Protein AF-0000000067128858 (afdb_homodimer)

Radius of gyration: 26.27 Å; Cα contacts (8 Å, |Δi|>4): 942; chains: 2; bounding box: 60×70×57 Å

pLDDT: mean 87.68, std 17.95, range [18.94, 98.75]

InterPro domains:
  IPR000402 Sodium/potassium-transporting ATPase subunit beta [PF00287] (1-217)
  IPR000402 Sodium/potassium-transporting ATPase subunit beta [PS00391] (85-100)
  IPR000402 Sodium/potassium-transporting ATPase subunit beta [PTHR11523] (1-222)
  IPR000402 Sodium/potassium-transporting ATPase subunit beta [TIGR01107] (1-222)
  IPR038702 Sodium/potassium-transporting ATPase subunit beta superfamily [G3DSA:2.60.40.1660] (1-222)

Sequence (446 aa):
MWVMLQTLSSDIPKYRDRISSPGLMISPKPDTALEFYFNKSDAQSYAEYVSTLRKFLESYDDSKQSQNINCTPGRIFDQNDVAVKKACRFNLSELGQCSGKEDKTFGYSKGTPCVLVKMNRIIGLKPEGEPHIQCASKEEGRVEINYFPPEGLIDLMYFPYYGKSLHAHYLQPLVAVQLAINSNSTKEEIAIECKILGSPNLKNEDDRDKFLGRIAFKVQMTEMWVMLQTLSSDIPKYRDRISSPGLMISPKPDTALEFYFNKSDAQSYAEYVSTLRKFLESYDDSKQSQNINCTPGRIFDQNDVAVKKACRFNLSELGQCSGKEDKTFGYSKGTPCVLVKMNRIIGLKPEGEPHIQCASKEEGRVEINYFPPEGLIDLMYFPYYGKSLHAHYLQPLVAVQLAINSNSTKEEIAIECKILGSPNLKNEDDRDKFLGRIAFKVQMTE

Solvent-accessible surface area (backbone atoms only — not comparable to full-atom values): 24461 Å² total; per-residue (Å²): 136,84,77,76,74,70,77,72,71,78,75,60,73,82,80,49,76,42,67,76,53,40,32,48,46,58,38,56,69,48,91,56,87,37,46,46,67,33,36,35,78,36,68,77,51,42,43,67,48,37,51,45,44,54,58,62,49,52,71,44,34,70,88,66,43,78,86,36,40,88,66,64,80,74,33,69,47,82,53,71,76,46,52,75,43,85,20,45,63,65,65,53,73,50,25,53,75,54,48,40,79,90,32,77,52,26,32,36,64,76,40,27,35,49,36,38,37,34,67,46,53,36,49,64,40,69,85,39,84,59,31,21,48,48,70,45,56,80,57,83,87,40,57,48,80,43,49,14,30,71,77,15,44,48,65,35,36,61,21,43,39,70,42,74,82,42,26,46,81,58,53,81,68,63,25,28,39,30,39,39,50,42,75,88,48,52,76,41,75,42,49,37,39,34,30,52,39,55,22,87,77,45,49,46,74,38,93,57,36,79,45,28,12,20,44,66,35,33,41,30,46,40,120,134,82,77,76,74,72,74,72,72,77,75,60,76,80,82,50,75,40,67,76,53,40,32,46,45,59,38,57,69,48,90,57,89,38,46,45,66,34,33,32,77,36,67,77,52,42,43,66,49,34,51,45,43,53,58,61,48,52,72,45,33,70,88,67,42,77,86,35,42,89,67,63,79,75,33,68,47,80,54,70,76,45,51,73,44,84,20,43,64,65,64,53,71,48,24,54,75,54,47,40,79,90,32,78,51,26,32,36,64,76,40,27,35,49,36,37,38,33,68,48,54,37,47,66,41,69,84,39,85,58,31,21,50,48,71,46,56,80,56,82,87,40,58,48,79,44,48,13,30,73,76,17,44,48,66,38,35,60,21,43,39,71,41,72,80,43,25,46,81,59,52,81,68,64,26,29,37,29,40,40,50,42,73,89,48,50,75,42,76,42,48,36,40,35,31,52,38,57,21,89,78,46,48,46,74,39,94,58,37,79,46,29,14,20,45,66,37,34,40,29,45,41,121

Structure (mmCIF, N/CA/C/O backbone):
data_AF-0000000067128858-model_v1
#
loop_
_entity.id
_entity.type
_entity.pdbx_description
1 polymer 'Sodium/potassium-transporting ATPase subunit beta'
#
loop_
_atom_site.group_PDB
_atom_site.id
_atom_site.type_symbol
_atom_site.label_atom_id
_atom_site.label_alt_id
_atom_site.label_comp_id
_atom_site.label_asym_id
_atom_site.label_entity_id
_atom_site.label_seq_id
_atom_site.pdbx_PDB_ins_code
_atom_site.Cartn_x
_atom_site.Cartn_y
_atom_site.Cartn_z
_atom_site.occupancy
_atom_site.B_iso_or_equiv
_atom_site.auth_seq_id
_atom_site.auth_comp_id
_atom_site.auth_asym_id
_atom_site.auth_atom_id
_atom_site.pdbx_PDB_model_num
ATOM 1 N N . MET A 1 1 ? -34.906 2.783 17.609 1 18.94 1 MET A N 1
ATOM 2 C CA . MET A 1 1 ? -34.156 2.293 16.484 1 18.94 1 MET A CA 1
ATOM 3 C C . MET A 1 1 ? -32.656 2.383 16.766 1 18.94 1 MET A C 1
ATOM 5 O O . MET A 1 1 ? -32.094 3.479 16.812 1 18.94 1 MET A O 1
ATOM 9 N N . TRP A 1 2 ? -32 1.426 17.547 1 19.64 2 TRP A N 1
ATOM 10 C CA . TRP A 1 2 ? -30.812 1.36 18.391 1 19.64 2 TRP A CA 1
ATOM 11 C C . TRP A 1 2 ? -29.547 1.249 17.531 1 19.64 2 TRP A C 1
ATOM 13 O O . TRP A 1 2 ? -29.359 0.261 16.812 1 19.64 2 TRP A O 1
ATOM 23 N N . VAL A 1 3 ? -29.172 2.305 16.844 1 23.38 3 VAL A N 1
ATOM 24 C CA . VAL A 1 3 ? -28.047 2.369 15.922 1 23.38 3 VAL A CA 1
ATOM 25 C C . VAL A 1 3 ? -26.781 1.917 16.641 1 23.38 3 VAL A C 1
ATOM 27 O O . VAL A 1 3 ? -26.344 2.545 17.609 1 23.38 3 VAL A O 1
ATOM 30 N N . MET A 1 4 ? -26.609 0.626 16.828 1 21.8 4 MET A N 1
ATOM 31 C CA . MET A 1 4 ? -25.5 -0.049 17.484 1 21.8 4 MET A CA 1
ATOM 32 C C . MET A 1 4 ? -24.156 0.466 16.969 1 21.8 4 MET A C 1
ATOM 34 O O . MET A 1 4 ? -23.859 0.328 15.781 1 21.8 4 MET A O 1
ATOM 38 N N . LEU A 1 5 ? -23.766 1.56 17.406 1 23.38 5 LEU A N 1
ATOM 39 C CA . LEU A 1 5 ? -22.531 2.309 17.188 1 23.38 5 LEU A CA 1
ATOM 40 C C . LEU A 1 5 ? -21.312 1.423 17.422 1 23.38 5 LEU A C 1
ATOM 42 O O . LEU A 1 5 ? -21.031 1.032 18.562 1 23.38 5 LEU A O 1
ATOM 46 N N . GLN A 1 6 ? -21.203 0.418 16.578 1 27.66 6 GLN A N 1
ATOM 47 C CA . GLN A 1 6 ? -20.125 -0.569 16.688 1 27.66 6 GLN A CA 1
ATOM 48 C C . GLN A 1 6 ? -18.812 0.088 17.094 1 27.66 6 GLN A C 1
ATOM 50 O O . GLN A 1 6 ? -18.547 1.234 16.719 1 27.66 6 GLN A O 1
ATOM 55 N N . THR A 1 7 ? -18.266 -0.326 18.188 1 25.23 7 THR A N 1
ATOM 56 C CA . THR A 1 7 ? -17.031 -0.031 18.906 1 25.23 7 THR A CA 1
ATOM 57 C C . THR A 1 7 ? -15.836 0.021 17.953 1 25.23 7 THR A C 1
ATOM 59 O O . THR A 1 7 ? -15.57 -0.945 17.234 1 25.23 7 THR A O 1
ATOM 62 N N . LEU A 1 8 ? -15.758 0.948 17.188 1 29.28 8 LEU A N 1
ATOM 63 C CA . LEU A 1 8 ? -14.594 1.175 16.328 1 29.28 8 LEU A CA 1
ATOM 64 C C . LEU A 1 8 ? -13.297 0.896 17.094 1 29.28 8 LEU A C 1
ATOM 66 O O . LEU A 1 8 ? -13.109 1.392 18.219 1 29.28 8 LEU A O 1
ATOM 70 N N . SER A 1 9 ? -12.953 -0.421 17.172 1 31.23 9 SER A N 1
ATOM 71 C CA . SER A 1 9 ? -11.727 -0.874 17.828 1 31.23 9 SER A CA 1
ATOM 72 C C . SER A 1 9 ? -10.617 0.161 17.703 1 31.23 9 SER A C 1
ATOM 74 O O . SER A 1 9 ? -10.594 0.935 16.75 1 31.23 9 SER A O 1
ATOM 76 N N . SER A 1 10 ? -10.078 0.672 18.75 1 32.66 10 SER A N 1
ATOM 77 C CA . SER A 1 10 ? -9.008 1.583 19.141 1 32.66 10 SER A CA 1
ATOM 78 C C . SER A 1 10 ? -7.766 1.366 18.266 1 32.66 10 SER A C 1
ATOM 80 O O . SER A 1 10 ? -6.746 2.035 18.453 1 32.66 10 SER A O 1
ATOM 82 N N . ASP A 1 11 ? -7.613 0.116 17.734 1 31.42 11 ASP A N 1
ATOM 83 C CA . ASP A 1 11 ? -6.32 -0.079 17.078 1 31.42 11 ASP A CA 1
ATOM 84 C C . ASP A 1 11 ? -6.113 0.941 15.961 1 31.42 11 ASP A C 1
ATOM 86 O O . ASP A 1 11 ? -6.648 0.782 14.867 1 31.42 11 ASP A O 1
ATOM 90 N N . ILE A 1 12 ? -6.227 2.07 16.234 1 35.56 12 ILE A N 1
ATOM 91 C CA . ILE A 1 12 ? -5.668 3.096 15.359 1 35.56 12 ILE A CA 1
ATOM 92 C C . ILE A 1 12 ? -4.379 2.582 14.719 1 35.56 12 ILE A C 1
ATOM 94 O O . ILE A 1 12 ? -3.455 2.164 15.422 1 35.56 12 ILE A O 1
ATOM 98 N N . PRO A 1 13 ? -4.422 1.929 13.633 1 36.91 13 PRO A N 1
ATOM 99 C CA . PRO A 1 13 ? -3.199 1.436 13 1 36.91 13 PRO A CA 1
ATOM 100 C C . PRO A 1 13 ? -1.987 2.318 13.289 1 36.91 13 PRO A C 1
ATOM 102 O O . PRO A 1 13 ? -2.049 3.537 13.102 1 36.91 13 PRO A O 1
ATOM 105 N N . LYS A 1 14 ? -1.23 2.074 14.375 1 39.34 14 LYS A N 1
ATOM 106 C CA . LYS A 1 14 ? 0.114 2.604 14.586 1 39.34 14 LYS A CA 1
ATOM 107 C C . LYS A 1 14 ? 0.846 2.793 13.258 1 39.34 14 LYS A C 1
ATOM 109 O O . LYS A 1 14 ? 0.896 1.877 12.438 1 39.34 14 LYS A O 1
ATOM 114 N N . TYR A 1 15 ? 0.694 4.078 12.562 1 45.81 15 TYR A N 1
ATOM 115 C CA . TYR A 1 15 ? 0.989 4.828 11.344 1 45.81 15 TYR A CA 1
ATOM 116 C C . TYR A 1 15 ? 2.414 4.562 10.875 1 45.81 15 TYR A C 1
ATOM 118 O O . TYR A 1 15 ? 3.34 5.293 11.242 1 45.81 15 TYR A O 1
ATOM 126 N N . ARG A 1 16 ? 2.955 3.453 11.219 1 47.56 16 ARG A N 1
ATOM 127 C CA . ARG A 1 16 ? 4.324 3.223 10.758 1 47.56 16 ARG A CA 1
ATOM 128 C C . ARG A 1 16 ? 4.434 3.406 9.25 1 47.56 16 ARG A C 1
ATOM 130 O O . ARG A 1 16 ? 3.42 3.463 8.547 1 47.56 16 ARG A O 1
ATOM 137 N N . ASP A 1 17 ? 5.609 3.641 8.852 1 62.53 17 ASP A N 1
ATOM 138 C CA . ASP A 1 17 ? 6.105 3.432 7.492 1 62.53 17 ASP A CA 1
ATOM 139 C C . ASP A 1 17 ? 5.457 2.209 6.852 1 62.53 17 ASP A C 1
ATOM 141 O O . ASP A 1 17 ? 5.711 1.075 7.262 1 62.53 17 ASP A O 1
ATOM 145 N N . ARG A 1 18 ? 4.301 2.484 6.305 1 68.12 18 ARG A N 1
ATOM 146 C CA . ARG A 1 18 ? 3.467 1.321 6.023 1 68.12 18 ARG A CA 1
ATOM 147 C C . ARG A 1 18 ? 3.738 0.78 4.625 1 68.12 18 ARG A C 1
ATOM 149 O O . ARG A 1 18 ? 3.785 1.542 3.656 1 68.12 18 ARG A O 1
ATOM 156 N N . ILE A 1 19 ? 4.207 -0.366 4.586 1 75.88 19 ILE A N 1
ATOM 157 C CA . ILE A 1 19 ? 4.113 -1.184 3.383 1 75.88 19 ILE A CA 1
ATOM 158 C C . ILE A 1 19 ? 2.76 -1.892 3.344 1 75.88 19 ILE A C 1
ATOM 160 O O . ILE A 1 19 ? 2.361 -2.535 4.316 1 75.88 19 ILE A O 1
ATOM 164 N N . SER A 1 20 ? 2.021 -1.581 2.355 1 77.88 20 SER A N 1
ATOM 165 C CA . SER A 1 20 ? 0.701 -2.188 2.219 1 77.88 20 SER A CA 1
ATOM 166 C C . SER A 1 20 ? 0.804 -3.691 1.991 1 77.88 20 SER A C 1
ATOM 168 O O . SER A 1 20 ? 1.822 -4.184 1.499 1 77.88 20 SER A O 1
ATOM 170 N N . SER A 1 21 ? -0.215 -4.355 2.52 1 86.25 21 SER A N 1
ATOM 171 C CA . SER A 1 21 ? -0.318 -5.77 2.178 1 86.25 21 SER A CA 1
ATOM 172 C C . SER A 1 21 ? -0.648 -5.961 0.701 1 86.25 21 SER A C 1
ATOM 174 O O . SER A 1 21 ? -1.444 -5.211 0.136 1 86.25 21 SER A O 1
ATOM 176 N N . PRO A 1 22 ? -0.068 -6.965 0.133 1 90.69 22 PRO A N 1
ATOM 177 C CA . PRO A 1 22 ? -0.283 -7.168 -1.302 1 90.69 22 PRO A CA 1
ATOM 178 C C . PRO A 1 22 ? -1.583 -7.906 -1.605 1 90.69 22 PRO A C 1
ATOM 180 O O . PRO A 1 22 ? -2.041 -8.719 -0.794 1 90.69 22 PRO A O 1
ATOM 183 N N . GLY A 1 23 ? -2.17 -7.559 -2.689 1 89.56 23 GLY A N 1
ATOM 184 C CA . GLY A 1 23 ? -3.197 -8.438 -3.232 1 89.56 23 GLY A CA 1
ATOM 185 C C . GLY A 1 23 ? -2.629 -9.656 -3.932 1 89.56 23 GLY A C 1
ATOM 186 O O . GLY A 1 23 ? -1.413 -9.781 -4.09 1 89.56 23 GLY A O 1
ATOM 187 N N . LEU A 1 24 ? -3.561 -10.555 -4.297 1 92.12 24 LEU A N 1
ATOM 188 C CA . LEU A 1 24 ? -3.16 -11.75 -5.027 1 92.12 24 LEU A CA 1
ATOM 189 C C . LEU A 1 24 ? -3.65 -11.695 -6.473 1 92.12 24 LEU A C 1
ATOM 191 O O . LEU A 1 24 ? -4.684 -11.086 -6.758 1 92.12 24 LEU A O 1
ATOM 195 N N . MET A 1 25 ? -2.861 -12.367 -7.289 1 91.94 25 MET A N 1
ATOM 196 C CA . MET A 1 25 ? -3.211 -12.492 -8.703 1 91.94 25 MET A CA 1
ATOM 197 C C . MET A 1 25 ? -3.146 -13.945 -9.156 1 91.94 25 MET A C 1
ATOM 199 O O . MET A 1 25 ? -2.357 -14.727 -8.625 1 91.94 25 MET A O 1
ATOM 203 N N . ILE A 1 26 ? -4.008 -14.258 -10.117 1 94.44 26 ILE A N 1
ATOM 204 C CA . ILE A 1 26 ? -4.004 -15.625 -10.641 1 94.44 26 ILE A CA 1
ATOM 205 C C . ILE A 1 26 ? -3.773 -15.594 -12.156 1 94.44 26 ILE A C 1
ATOM 207 O O . ILE A 1 26 ? -4.02 -14.57 -12.805 1 94.44 26 ILE A O 1
ATOM 211 N N . SER A 1 27 ? -3.238 -16.625 -12.617 1 94.75 27 SER A N 1
ATOM 212 C CA . SER A 1 27 ? -3.105 -16.891 -14.047 1 94.75 27 SER A CA 1
ATOM 213 C C . SER A 1 27 ? -3.521 -18.328 -14.383 1 94.75 27 SER A C 1
ATOM 215 O O . SER A 1 27 ? -3.119 -19.266 -13.703 1 94.75 27 SER A O 1
ATOM 217 N N . PRO A 1 28 ? -4.316 -18.516 -15.43 1 94.06 28 PRO A N 1
ATOM 218 C CA . PRO A 1 28 ? -4.832 -17.469 -16.328 1 94.06 28 PRO A CA 1
ATOM 219 C C . PRO A 1 28 ? -5.879 -16.578 -15.648 1 94.06 28 PRO A C 1
ATOM 221 O O . PRO A 1 28 ? -6.496 -16.984 -14.664 1 94.06 28 PRO A O 1
ATOM 224 N N . LYS A 1 29 ? -5.875 -15.305 -16.109 1 85.69 29 LYS A N 1
ATOM 225 C CA . LYS A 1 29 ? -6.953 -14.422 -15.672 1 85.69 29 LYS A CA 1
ATOM 226 C C . LYS A 1 29 ? -8.102 -14.422 -16.672 1 85.69 29 LYS A C 1
ATOM 228 O O . LYS A 1 29 ? -7.98 -13.867 -17.766 1 85.69 29 LYS A O 1
ATOM 233 N N . PRO A 1 30 ? -9.148 -15.039 -16.297 1 69.19 30 PRO A N 1
ATOM 234 C CA . PRO A 1 30 ? -10.258 -15.062 -17.25 1 69.19 30 PRO A CA 1
ATOM 235 C C . PRO A 1 30 ? -10.891 -13.68 -17.453 1 69.19 30 PRO A C 1
ATOM 237 O O . PRO A 1 30 ? -10.719 -12.797 -16.609 1 69.19 30 PRO A O 1
ATOM 240 N N . ASP A 1 31 ? -11.344 -13.375 -18.641 1 59.41 31 ASP A N 1
ATOM 241 C CA . ASP A 1 31 ? -11.945 -12.109 -19.031 1 59.41 31 ASP A CA 1
ATOM 242 C C . ASP A 1 31 ? -13.07 -11.711 -18.078 1 59.41 31 ASP A C 1
ATOM 244 O O . ASP A 1 31 ? -13.234 -10.531 -17.766 1 59.41 31 ASP A O 1
ATOM 248 N N . THR A 1 32 ? -13.859 -12.688 -17.828 1 59.06 32 THR A N 1
ATOM 249 C CA . THR A 1 32 ? -15.062 -12.344 -17.078 1 59.06 32 THR A CA 1
ATOM 250 C C . THR A 1 32 ? -14.938 -12.781 -15.625 1 59.06 32 THR A C 1
ATOM 252 O O . THR A 1 32 ? -14.898 -13.984 -15.328 1 59.06 32 THR A O 1
ATOM 255 N N . ALA A 1 33 ? -15.031 -12 -14.648 1 60.56 33 ALA A N 1
ATOM 256 C CA . ALA A 1 33 ? -15.328 -12.117 -13.227 1 60.56 33 ALA A CA 1
ATOM 257 C C . ALA A 1 33 ? -14.5 -13.227 -12.586 1 60.56 33 ALA A C 1
ATOM 259 O O . ALA A 1 33 ? -14.961 -13.891 -11.648 1 60.56 33 ALA A O 1
ATOM 260 N N . LEU A 1 34 ? -13.445 -13.602 -13.07 1 76.75 34 LEU A N 1
ATOM 261 C CA . LEU A 1 34 ? -12.586 -14.648 -12.523 1 76.75 34 LEU A CA 1
ATOM 262 C C . LEU A 1 34 ? -13.305 -15.992 -12.516 1 76.75 34 LEU A C 1
ATOM 264 O O . LEU A 1 34 ? -13.289 -16.688 -11.5 1 76.75 34 LEU A O 1
ATOM 268 N N . GLU A 1 35 ? -13.984 -16.328 -13.609 1 84.88 35 GLU A N 1
ATOM 269 C CA . GLU A 1 35 ? -14.68 -17.594 -13.758 1 84.88 35 GLU A CA 1
ATOM 270 C C . GLU A 1 35 ? -14.062 -18.438 -14.875 1 84.88 35 GLU A C 1
ATOM 272 O O . GLU A 1 35 ? -13.906 -17.953 -16 1 84.88 35 GLU A O 1
ATOM 277 N N . PHE A 1 36 ? -13.789 -19.719 -14.586 1 87.56 36 PHE A N 1
ATOM 278 C CA . PHE A 1 36 ? -13.25 -20.703 -15.531 1 87.56 36 PHE A CA 1
ATOM 279 C C . PHE A 1 36 ? -14.328 -21.688 -15.969 1 87.56 36 PHE A C 1
ATOM 281 O O . PHE A 1 36 ? -15 -22.281 -15.133 1 87.56 36 PHE A O 1
ATOM 288 N N . TYR A 1 37 ? -14.508 -21.719 -17.281 1 90.38 37 TYR A N 1
ATOM 289 C CA . TYR A 1 37 ? -15.367 -22.766 -17.812 1 90.38 37 TYR A CA 1
ATOM 290 C C . TYR A 1 37 ? -14.633 -23.578 -18.875 1 90.38 37 TYR A C 1
ATOM 292 O O . TYR A 1 37 ? -14.07 -23.016 -19.812 1 90.38 37 TYR A O 1
ATOM 300 N N . PHE A 1 38 ? -14.664 -25.047 -18.672 1 93.19 38 PHE A N 1
ATOM 301 C CA . PHE A 1 38 ? -14.031 -25.844 -19.703 1 93.19 38 PHE A CA 1
ATOM 302 C C . PHE A 1 38 ? -14.57 -27.281 -19.703 1 93.19 38 PHE A C 1
ATOM 304 O O . PHE A 1 38 ? -15.164 -27.719 -18.703 1 93.19 38 PHE A O 1
ATOM 311 N N . ASN A 1 39 ? -14.469 -27.859 -20.875 1 93.94 39 ASN A N 1
ATOM 312 C CA . ASN A 1 39 ? -14.734 -29.281 -21.062 1 93.94 39 ASN A CA 1
ATOM 313 C C . ASN A 1 39 ? -13.445 -30.094 -21.172 1 93.94 39 ASN A C 1
ATOM 315 O O . ASN A 1 39 ? -12.648 -29.859 -22.078 1 93.94 39 ASN A O 1
ATOM 319 N N . LYS A 1 40 ? -13.273 -31.062 -20.281 1 93.25 40 LYS A N 1
ATOM 320 C CA . LYS A 1 40 ? -11.992 -31.766 -20.219 1 93.25 40 LYS A CA 1
ATOM 321 C C . LYS A 1 40 ? -11.758 -32.594 -21.484 1 93.25 40 LYS A C 1
ATOM 323 O O . LYS A 1 40 ? -10.609 -32.844 -21.844 1 93.25 40 LYS A O 1
ATOM 328 N N . SER A 1 41 ? -12.789 -32.906 -22.188 1 94.06 41 SER A N 1
ATOM 329 C CA . SER A 1 41 ? -12.672 -33.719 -23.391 1 94.06 41 SER A CA 1
ATOM 330 C C . SER A 1 41 ? -12.609 -32.875 -24.641 1 94.06 41 SER A C 1
ATOM 332 O O . SER A 1 41 ? -12.469 -33.406 -25.75 1 94.06 41 SER A O 1
ATOM 334 N N . ASP A 1 42 ? -12.719 -31.625 -24.516 1 96.12 42 ASP A N 1
ATOM 335 C CA . ASP A 1 42 ? -12.68 -30.703 -25.641 1 96.12 42 ASP A CA 1
ATOM 336 C C . ASP A 1 42 ? -11.523 -29.719 -25.5 1 96.12 42 ASP A C 1
ATOM 338 O O . ASP A 1 42 ? -11.672 -28.656 -24.906 1 96.12 42 ASP A O 1
ATOM 342 N N . ALA A 1 43 ? -10.531 -30 -26.234 1 96.12 43 ALA A N 1
ATOM 343 C CA . ALA A 1 43 ? -9.297 -29.234 -26.125 1 96.12 43 ALA A CA 1
ATOM 344 C C . ALA A 1 43 ? -9.523 -27.781 -26.531 1 96.12 43 ALA A C 1
ATOM 346 O O . ALA A 1 43 ? -8.836 -26.875 -26.031 1 96.12 43 ALA A O 1
ATOM 347 N N . GLN A 1 44 ? -10.438 -27.547 -27.344 1 96.69 44 GLN A N 1
ATOM 348 C CA . GLN A 1 44 ? -10.727 -26.188 -27.781 1 96.69 44 GLN A CA 1
ATOM 349 C C . GLN A 1 44 ? -11.297 -25.344 -26.656 1 96.69 44 GLN A C 1
ATOM 351 O O . GLN A 1 44 ? -11.094 -24.125 -26.609 1 96.69 44 GLN A O 1
ATOM 356 N N . SER A 1 45 ? -11.938 -25.953 -25.734 1 94.5 45 SER A N 1
ATOM 357 C CA . SER A 1 45 ? -12.625 -25.234 -24.656 1 94.5 45 SER A CA 1
ATOM 358 C C . SER A 1 45 ? -11.641 -24.656 -23.656 1 94.5 45 SER A C 1
ATOM 360 O O . SER A 1 45 ? -11.977 -23.719 -22.922 1 94.5 45 SER A O 1
ATOM 362 N N . TYR A 1 46 ? -10.43 -25.203 -23.594 1 95.62 46 TYR A N 1
ATOM 363 C CA . TYR A 1 46 ? -9.469 -24.688 -22.625 1 95.62 46 TYR A CA 1
ATOM 364 C C . TYR A 1 46 ? -8.18 -24.25 -23.312 1 95.62 46 TYR A C 1
ATOM 366 O O . TYR A 1 46 ? -7.16 -24.031 -22.656 1 95.62 46 TYR A O 1
ATOM 374 N N . ALA A 1 47 ? -8.164 -24.094 -24.594 1 96.62 47 ALA A N 1
ATOM 375 C CA . ALA A 1 47 ? -6.988 -23.734 -25.375 1 96.62 47 ALA A CA 1
ATOM 376 C C . ALA A 1 47 ? -6.445 -22.359 -24.953 1 96.62 47 ALA A C 1
ATOM 378 O O . ALA A 1 47 ? -5.23 -22.172 -24.875 1 96.62 47 ALA A O 1
ATOM 379 N N . GLU A 1 48 ? -7.363 -21.484 -24.672 1 94.38 48 GLU A N 1
ATOM 380 C CA . GLU A 1 48 ? -6.949 -20.125 -24.297 1 94.38 48 GLU A CA 1
ATOM 381 C C . GLU A 1 48 ? -6.27 -20.125 -22.938 1 94.38 48 GLU A C 1
ATOM 383 O O . GLU A 1 48 ? -5.305 -19.391 -22.719 1 94.38 48 GLU A O 1
ATOM 388 N N . TYR A 1 49 ? -6.77 -20.922 -22.031 1 95.81 49 TYR A N 1
ATOM 389 C CA . TYR A 1 49 ? -6.156 -21 -20.719 1 95.81 49 TYR A CA 1
ATOM 390 C C . TYR A 1 49 ? -4.738 -21.562 -20.812 1 95.81 49 TYR A C 1
ATOM 392 O O . TYR A 1 49 ? -3.811 -21 -20.219 1 95.81 49 TYR A O 1
ATOM 400 N N . VAL A 1 50 ? -4.609 -22.578 -21.594 1 97 50 VAL A N 1
ATOM 401 C CA . VAL A 1 50 ? -3.322 -23.234 -21.781 1 97 50 VAL A CA 1
ATOM 402 C C . VAL A 1 50 ? -2.326 -22.266 -22.422 1 97 50 VAL A C 1
ATOM 404 O O . VAL A 1 50 ? -1.187 -22.156 -21.969 1 97 50 VAL A O 1
ATOM 407 N N . SER A 1 51 ? -2.771 -21.594 -23.422 1 96.81 51 SER A N 1
ATOM 408 C CA . SER A 1 51 ? -1.908 -20.656 -24.109 1 96.81 51 SER A CA 1
ATOM 409 C C . SER A 1 51 ? -1.45 -19.531 -23.188 1 96.81 51 SER A C 1
ATOM 411 O O . SER A 1 51 ? -0.294 -19.109 -23.234 1 96.81 51 SER A O 1
ATOM 413 N N . THR A 1 52 ? -2.334 -19.031 -22.375 1 95.69 52 THR A N 1
ATOM 414 C CA . THR A 1 52 ? -2.02 -17.969 -21.422 1 95.69 52 THR A CA 1
ATOM 415 C C . THR A 1 52 ? -0.988 -18.438 -20.406 1 95.69 52 THR A C 1
ATOM 417 O O . THR A 1 52 ? -0.031 -17.719 -20.109 1 95.69 52 THR A O 1
ATOM 420 N N . LEU A 1 53 ? -1.155 -19.641 -19.938 1 97.69 53 LEU A N 1
ATOM 421 C CA . LEU A 1 53 ? -0.225 -20.203 -18.969 1 97.69 53 LEU A CA 1
ATOM 422 C C . LEU A 1 53 ? 1.161 -20.375 -19.578 1 97.69 53 LEU A C 1
ATOM 424 O O . LEU A 1 53 ? 2.168 -20.047 -18.938 1 97.69 53 LEU A O 1
ATOM 428 N N . ARG A 1 54 ? 1.206 -20.891 -20.766 1 97.25 54 ARG A N 1
ATOM 429 C CA . ARG A 1 54 ? 2.477 -21.078 -21.453 1 97.25 54 ARG A CA 1
ATOM 430 C C . ARG A 1 54 ? 3.209 -19.75 -21.641 1 97.25 54 ARG A C 1
ATOM 432 O O . ARG A 1 54 ? 4.406 -19.656 -21.359 1 97.25 54 ARG A O 1
ATOM 439 N N . LYS A 1 55 ? 2.469 -18.766 -22.062 1 96.31 55 LYS A N 1
ATOM 440 C CA . LYS A 1 55 ? 3.053 -17.453 -22.297 1 96.31 55 LYS A CA 1
ATOM 441 C C . LYS A 1 55 ? 3.557 -16.844 -20.984 1 96.31 55 LYS A C 1
ATOM 443 O O . LYS A 1 55 ? 4.637 -16.25 -20.938 1 96.31 55 LYS A O 1
ATOM 448 N N . PHE A 1 56 ? 2.791 -17 -20.062 1 96.81 56 PHE A N 1
ATOM 449 C CA . PHE A 1 56 ? 3.143 -16.484 -18.75 1 96.81 56 PHE A CA 1
ATOM 450 C C . PHE A 1 56 ? 4.461 -17.078 -18.281 1 96.81 56 PHE A C 1
ATOM 452 O O . PHE A 1 56 ? 5.332 -16.359 -17.781 1 96.81 56 PHE A O 1
ATOM 459 N N . LEU A 1 57 ? 4.664 -18.312 -18.406 1 97.94 57 LEU A N 1
ATOM 460 C CA . LEU A 1 57 ? 5.793 -19.047 -17.844 1 97.94 57 LEU A CA 1
ATOM 461 C C . LEU A 1 57 ? 7.035 -18.891 -18.719 1 97.94 57 LEU A C 1
ATOM 463 O O . LEU A 1 57 ? 8.125 -19.312 -18.328 1 97.94 57 LEU A O 1
ATOM 467 N N . GLU A 1 58 ? 6.906 -18.297 -19.859 1 96.62 58 GLU A N 1
ATOM 468 C CA . GLU A 1 58 ? 8.047 -18.062 -20.734 1 96.62 58 GLU A CA 1
ATOM 469 C C . GLU A 1 58 ? 9.117 -17.219 -20.031 1 96.62 58 GLU A C 1
ATOM 471 O O . GLU A 1 58 ? 10.312 -17.453 -20.219 1 96.62 58 GLU A O 1
ATOM 476 N N . SER A 1 59 ? 8.734 -16.281 -19.234 1 95.25 59 SER A N 1
ATOM 477 C CA . SER A 1 59 ? 9.672 -15.414 -18.531 1 95.25 59 SER A CA 1
ATOM 478 C C . SER A 1 59 ? 10.438 -16.156 -17.453 1 95.25 59 SER A C 1
ATOM 480 O O . SER A 1 59 ? 11.453 -15.68 -16.953 1 95.25 59 SER A O 1
ATOM 482 N N . TYR A 1 60 ? 9.953 -17.328 -17.156 1 97.69 60 TYR A N 1
ATOM 483 C CA . TYR A 1 60 ? 10.562 -18.109 -16.094 1 97.69 60 TYR A CA 1
ATOM 484 C C . TYR A 1 60 ? 11.445 -19.203 -16.656 1 97.69 60 TYR A C 1
ATOM 486 O O . TYR A 1 60 ? 12 -20.016 -15.914 1 97.69 60 TYR A O 1
ATOM 494 N N . ASP A 1 61 ? 11.531 -19.188 -17.906 1 96.62 61 ASP A N 1
ATOM 495 C CA . ASP A 1 61 ? 12.414 -20.156 -18.531 1 96.62 61 ASP A CA 1
ATOM 496 C C . ASP A 1 61 ? 13.867 -19.938 -18.109 1 96.62 61 ASP A C 1
ATOM 498 O O . ASP A 1 61 ? 14.32 -18.797 -18 1 96.62 61 ASP A O 1
ATOM 502 N N . ASP A 1 62 ? 14.57 -21 -18.016 1 95.88 62 ASP A N 1
ATOM 503 C CA . ASP A 1 62 ? 15.977 -20.938 -17.625 1 95.88 62 ASP A CA 1
ATOM 504 C C . ASP A 1 62 ? 16.766 -20.047 -18.562 1 95.88 62 ASP A C 1
ATOM 506 O O . ASP A 1 62 ? 17.672 -19.328 -18.141 1 95.88 62 ASP A O 1
ATOM 510 N N . SER A 1 63 ? 16.516 -20.141 -19.75 1 96.38 63 SER A N 1
ATOM 511 C CA . SER A 1 63 ? 17.234 -19.391 -20.781 1 96.38 63 SER A CA 1
ATOM 512 C C . SER A 1 63 ? 17.062 -17.875 -20.578 1 96.38 63 SER A C 1
ATOM 514 O O . SER A 1 63 ? 17.891 -17.094 -21.047 1 96.38 63 SER A O 1
ATOM 516 N N . LYS A 1 64 ? 16.016 -17.5 -19.891 1 97.19 64 LYS A N 1
ATOM 517 C CA . LYS A 1 64 ? 15.742 -16.078 -19.656 1 97.19 64 LYS A CA 1
ATOM 518 C C . LYS A 1 64 ? 16.312 -15.617 -18.328 1 97.19 64 LYS A C 1
ATOM 520 O O . LYS A 1 64 ? 16.109 -14.469 -17.938 1 97.19 64 LYS A O 1
ATOM 525 N N . GLN A 1 65 ? 17.062 -16.5 -17.609 1 97.94 65 GLN A N 1
ATOM 526 C CA . GLN A 1 65 ? 17.516 -16.172 -16.266 1 97.94 65 GLN A CA 1
ATOM 527 C C . GLN A 1 65 ? 19.031 -16.188 -16.172 1 97.94 65 GLN A C 1
ATOM 529 O O . GLN A 1 65 ? 19.594 -16.516 -15.117 1 97.94 65 GLN A O 1
ATOM 534 N N . SER A 1 66 ? 19.688 -15.797 -17.156 1 97.44 66 SER A N 1
ATOM 535 C CA . SER A 1 66 ? 21.156 -15.844 -17.203 1 97.44 66 SER A CA 1
ATOM 536 C C . SER A 1 66 ? 21.766 -14.812 -16.25 1 97.44 66 SER A C 1
ATOM 538 O O . SER A 1 66 ? 22.875 -15 -15.758 1 97.44 66 SER A O 1
ATOM 540 N N . GLN A 1 67 ? 21.062 -13.695 -16.031 1 96.88 67 GLN A N 1
ATOM 541 C CA . GLN A 1 67 ? 21.578 -12.633 -15.172 1 96.88 67 GLN A CA 1
ATOM 542 C C . GLN A 1 67 ? 21.141 -12.82 -13.727 1 96.88 67 GLN A C 1
ATOM 544 O O . GLN A 1 67 ? 21.531 -12.062 -12.844 1 96.88 67 GLN A O 1
ATOM 549 N N . ASN A 1 68 ? 20.297 -13.82 -13.508 1 98.25 68 ASN A N 1
ATOM 550 C CA . ASN A 1 68 ? 19.812 -14.109 -12.164 1 98.25 68 ASN A CA 1
ATOM 551 C C . ASN A 1 68 ? 20.812 -14.961 -11.383 1 98.25 68 ASN A C 1
ATOM 553 O O . ASN A 1 68 ? 21.656 -15.633 -11.977 1 98.25 68 ASN A O 1
ATOM 557 N N . ILE A 1 69 ? 20.719 -14.914 -10.086 1 98.31 69 ILE A N 1
ATOM 558 C CA . ILE A 1 69 ? 21.656 -15.672 -9.258 1 98.31 69 ILE A CA 1
ATOM 559 C C . ILE A 1 69 ? 20.875 -16.641 -8.367 1 98.31 69 ILE A C 1
ATOM 561 O O . ILE A 1 69 ? 19.672 -16.484 -8.164 1 98.31 69 ILE A O 1
ATOM 565 N N . ASN A 1 70 ? 21.578 -17.719 -7.945 1 97.75 70 ASN A N 1
ATOM 566 C CA . ASN A 1 70 ? 21.016 -18.594 -6.93 1 97.75 70 ASN A CA 1
ATOM 567 C C . ASN A 1 70 ? 21.125 -17.984 -5.535 1 97.75 70 ASN A C 1
ATOM 569 O O . ASN A 1 70 ? 22.219 -17.859 -4.988 1 97.75 70 ASN A O 1
ATOM 573 N N . CYS A 1 71 ? 20 -17.672 -5 1 98.19 71 CYS A N 1
ATOM 574 C CA . CYS A 1 71 ? 19.953 -17.031 -3.691 1 98.19 71 CYS A CA 1
ATOM 575 C C . CYS A 1 71 ? 19.859 -18.078 -2.58 1 98.19 71 CYS A C 1
ATOM 577 O O . CYS A 1 71 ? 19.719 -19.266 -2.852 1 98.19 71 CYS A O 1
ATOM 579 N N . THR A 1 72 ? 19.953 -17.562 -1.333 1 97.62 72 THR A N 1
ATOM 580 C CA . THR A 1 72 ? 19.812 -18.438 -0.176 1 97.62 72 THR A CA 1
ATOM 581 C C . THR A 1 72 ? 18.344 -18.578 0.23 1 97.62 72 THR A C 1
ATOM 583 O O . THR A 1 72 ? 17.719 -17.609 0.66 1 97.62 72 THR A O 1
ATOM 586 N N . PRO A 1 73 ? 17.828 -19.766 0.152 1 96.81 73 PRO A N 1
ATOM 587 C CA . PRO A 1 73 ? 16.406 -19.953 0.48 1 96.81 73 PRO A CA 1
ATOM 588 C C . PRO A 1 73 ? 16.109 -19.703 1.957 1 96.81 73 PRO A C 1
ATOM 590 O O . PRO A 1 73 ? 16.984 -19.891 2.809 1 96.81 73 PRO A O 1
ATOM 593 N N . GLY A 1 74 ? 14.875 -19.234 2.191 1 96.56 74 GLY A N 1
ATOM 594 C CA . GLY A 1 74 ? 14.336 -19.203 3.543 1 96.56 74 GLY A CA 1
ATOM 595 C C . GLY A 1 74 ? 14.625 -17.906 4.266 1 96.56 74 GLY A C 1
ATOM 596 O O . GLY A 1 74 ? 14.211 -17.719 5.414 1 96.56 74 GLY A O 1
ATOM 597 N N . ARG A 1 75 ? 15.32 -17.047 3.627 1 96.62 75 ARG A N 1
ATOM 598 C CA . ARG A 1 75 ? 15.625 -15.797 4.309 1 96.62 75 ARG A CA 1
ATOM 599 C C . ARG A 1 75 ? 15.438 -14.609 3.371 1 96.62 75 ARG A C 1
ATOM 601 O O . ARG A 1 75 ? 15.625 -14.734 2.158 1 96.62 75 ARG A O 1
ATOM 608 N N . ILE A 1 76 ? 15.133 -13.5 3.975 1 98.06 76 ILE A N 1
ATOM 609 C CA . ILE A 1 76 ? 15 -12.258 3.229 1 98.06 76 ILE A CA 1
ATOM 610 C C . ILE A 1 76 ? 16.328 -11.883 2.588 1 98.06 76 ILE A C 1
ATOM 612 O O . ILE A 1 76 ? 17.391 -12 3.221 1 98.06 76 ILE A O 1
ATOM 616 N N . PHE A 1 77 ? 16.297 -11.484 1.34 1 97.88 77 PHE A N 1
ATOM 617 C CA . PHE A 1 77 ? 17.484 -11.023 0.636 1 97.88 77 PHE A CA 1
ATOM 618 C C . PHE A 1 77 ? 17.562 -9.508 0.625 1 97.88 77 PHE A C 1
ATOM 620 O O . PHE A 1 77 ? 17.297 -8.875 -0.397 1 97.88 77 PHE A O 1
ATOM 627 N N . ASP A 1 78 ? 18.031 -8.906 1.734 1 94.75 78 ASP A N 1
ATOM 628 C CA . ASP A 1 78 ? 18.094 -7.461 1.92 1 94.75 78 ASP A CA 1
ATOM 629 C C . ASP A 1 78 ? 19.297 -6.863 1.202 1 94.75 78 ASP A C 1
ATOM 631 O O . ASP A 1 78 ? 20.438 -7.219 1.495 1 94.75 78 ASP A O 1
ATOM 635 N N . GLN A 1 79 ? 19.031 -5.922 0.3 1 94.06 79 GLN A N 1
ATOM 636 C CA . GLN A 1 79 ? 20.094 -5.332 -0.501 1 94.06 79 GLN A CA 1
ATOM 637 C C . GLN A 1 79 ? 20.094 -3.809 -0.387 1 94.06 79 GLN A C 1
ATOM 639 O O . GLN A 1 79 ? 20.438 -3.109 -1.344 1 94.06 79 GLN A O 1
ATOM 644 N N . ASN A 1 80 ? 19.672 -3.334 0.704 1 87.75 80 ASN A N 1
ATOM 645 C CA . ASN A 1 80 ? 19.547 -1.895 0.904 1 87.75 80 ASN A CA 1
ATOM 646 C C . ASN A 1 80 ? 20.875 -1.179 0.733 1 87.75 80 ASN A C 1
ATOM 648 O O . ASN A 1 80 ? 20.922 -0.011 0.339 1 87.75 80 ASN A O 1
ATOM 652 N N . ASP A 1 81 ? 21.984 -1.878 0.928 1 88 81 ASP A N 1
ATOM 653 C CA . ASP A 1 81 ? 23.297 -1.245 0.979 1 88 81 ASP A CA 1
ATOM 654 C C . ASP A 1 81 ? 23.984 -1.292 -0.385 1 88 81 ASP A C 1
ATOM 656 O O . ASP A 1 81 ? 25.141 -0.907 -0.514 1 88 81 ASP A O 1
ATOM 660 N N . VAL A 1 82 ? 23.281 -1.781 -1.352 1 90.56 82 VAL A N 1
ATOM 661 C CA . VAL A 1 82 ? 23.891 -1.855 -2.68 1 90.56 82 VAL A CA 1
ATOM 662 C C . VAL A 1 82 ? 23.031 -1.084 -3.68 1 90.56 82 VAL A C 1
ATOM 664 O O . VAL A 1 82 ? 21.797 -1.062 -3.566 1 90.56 82 VAL A O 1
ATOM 667 N N . ALA A 1 83 ? 23.594 -0.465 -4.656 1 86.75 83 ALA A N 1
ATOM 668 C CA . ALA A 1 83 ? 22.906 0.392 -5.621 1 86.75 83 ALA A CA 1
ATOM 669 C C . ALA A 1 83 ? 22.125 -0.439 -6.633 1 86.75 83 ALA A C 1
ATOM 671 O O . ALA A 1 83 ? 20.953 -0.155 -6.906 1 86.75 83 ALA A O 1
ATOM 672 N N . VAL A 1 84 ? 22.797 -1.45 -7.219 1 91.38 84 VAL A N 1
ATOM 673 C CA . VAL A 1 84 ? 22.156 -2.314 -8.203 1 91.38 84 VAL A CA 1
ATOM 674 C C . VAL A 1 84 ? 21.797 -3.656 -7.562 1 91.38 84 VAL A C 1
ATOM 676 O O . VAL A 1 84 ? 22.672 -4.344 -7.035 1 91.38 84 VAL A O 1
ATOM 679 N N . LYS A 1 85 ? 20.547 -3.963 -7.66 1 95.81 85 LYS A N 1
ATOM 680 C CA . LYS A 1 85 ? 20.062 -5.145 -6.949 1 95.81 85 LYS A CA 1
ATOM 681 C C . LYS A 1 85 ? 20.203 -6.398 -7.812 1 95.81 85 LYS A C 1
ATOM 683 O O . LYS A 1 85 ? 20.062 -6.336 -9.031 1 95.81 85 LYS A O 1
ATOM 688 N N . LYS A 1 86 ? 20.469 -7.449 -7.18 1 97.62 86 LYS A N 1
ATOM 689 C CA . LYS A 1 86 ? 20.5 -8.758 -7.82 1 97.62 86 LYS A CA 1
ATOM 690 C C . LYS A 1 86 ? 19.156 -9.477 -7.688 1 97.62 86 LYS A C 1
ATOM 692 O O . LYS A 1 86 ? 18.453 -9.312 -6.688 1 97.62 86 LYS A O 1
ATOM 697 N N . ALA A 1 87 ? 18.875 -10.281 -8.703 1 98.19 87 ALA A N 1
ATOM 698 C CA . ALA A 1 87 ? 17.594 -10.977 -8.727 1 98.19 87 ALA A CA 1
ATOM 699 C C . ALA A 1 87 ? 17.781 -12.484 -8.562 1 98.19 87 ALA A C 1
ATOM 701 O O . ALA A 1 87 ? 18.719 -13.062 -9.125 1 98.19 87 ALA A O 1
ATOM 702 N N . CYS A 1 88 ? 16.906 -13.148 -7.844 1 98.62 88 CYS A N 1
ATOM 703 C CA . CYS A 1 88 ? 16.984 -14.578 -7.586 1 98.62 88 CYS A CA 1
ATOM 704 C C . CYS A 1 88 ? 16.391 -15.375 -8.742 1 98.62 88 CYS A C 1
ATOM 706 O O . CYS A 1 88 ? 15.391 -14.969 -9.336 1 98.62 88 CYS A O 1
ATOM 708 N N . ARG A 1 89 ? 16.922 -16.547 -8.969 1 98.44 89 ARG A N 1
ATOM 709 C CA . ARG A 1 89 ? 16.391 -17.469 -9.953 1 98.44 89 ARG A CA 1
ATOM 710 C C . ARG A 1 89 ? 15.133 -18.156 -9.438 1 98.44 89 ARG A C 1
ATOM 712 O O . ARG A 1 89 ? 14.961 -18.328 -8.227 1 98.44 89 ARG A O 1
ATOM 719 N N . PHE A 1 90 ? 14.273 -18.531 -10.367 1 98.44 90 PHE A N 1
ATOM 720 C CA . PHE A 1 90 ? 13.117 -19.375 -10.094 1 98.44 90 PHE A CA 1
ATOM 721 C C . PHE A 1 90 ? 13.117 -20.594 -10.992 1 98.44 90 PHE A C 1
ATOM 723 O O . PHE A 1 90 ? 13.086 -20.484 -12.219 1 98.44 90 PHE A O 1
ATOM 730 N N . ASN A 1 91 ? 13.047 -21.719 -10.391 1 96.81 91 ASN A N 1
ATOM 731 C CA . ASN A 1 91 ? 13.07 -22.969 -11.148 1 96.81 91 ASN A CA 1
ATOM 732 C C . ASN A 1 91 ? 11.664 -23.469 -11.453 1 96.81 91 ASN A C 1
ATOM 734 O O . ASN A 1 91 ? 10.898 -23.766 -10.539 1 96.81 91 ASN A O 1
ATOM 738 N N . LEU A 1 92 ? 11.398 -23.641 -12.664 1 97.38 92 LEU A N 1
ATOM 739 C CA . LEU A 1 92 ? 10.07 -24.062 -13.109 1 97.38 92 LEU A CA 1
ATOM 740 C C . LEU A 1 92 ? 9.719 -25.438 -12.531 1 97.38 92 LEU A C 1
ATOM 742 O O . LEU A 1 92 ? 8.539 -25.766 -12.383 1 97.38 92 LEU A O 1
ATOM 746 N N . SER A 1 93 ? 10.711 -26.188 -12.227 1 95.94 93 SER A N 1
ATOM 747 C CA . SER A 1 93 ? 10.461 -27.516 -11.672 1 95.94 93 SER A CA 1
ATOM 748 C C . SER A 1 93 ? 9.734 -27.438 -10.336 1 95.94 93 SER A C 1
ATOM 750 O O . SER A 1 93 ? 9.102 -28.391 -9.906 1 95.94 93 SER A O 1
ATOM 752 N N . GLU A 1 94 ? 9.82 -26.297 -9.68 1 96.75 94 GLU A N 1
ATOM 753 C CA . GLU A 1 94 ? 9.141 -26.078 -8.406 1 96.75 94 GLU A CA 1
ATOM 754 C C . GLU A 1 94 ? 7.625 -26.109 -8.578 1 96.75 94 GLU A C 1
ATOM 756 O O . GLU A 1 94 ? 6.891 -26.281 -7.602 1 96.75 94 GLU A O 1
ATOM 761 N N . LEU A 1 95 ? 7.172 -26.031 -9.789 1 98.31 95 LEU A N 1
ATOM 762 C CA . LEU A 1 95 ? 5.738 -26 -10.07 1 98.31 95 LEU A CA 1
ATOM 763 C C . LEU A 1 95 ? 5.215 -27.391 -10.359 1 98.31 95 LEU A C 1
ATOM 765 O O . LEU A 1 95 ? 4.047 -27.562 -10.727 1 98.31 95 LEU A O 1
ATOM 769 N N . GLY A 1 96 ? 6.062 -28.406 -10.297 1 97.31 96 GLY A N 1
ATOM 770 C CA . GLY A 1 96 ? 5.66 -29.797 -10.422 1 97.31 96 GLY A CA 1
ATOM 771 C C . GLY A 1 96 ? 4.836 -30.078 -11.664 1 97.31 96 GLY A C 1
ATOM 772 O O . GLY A 1 96 ? 5.25 -29.734 -12.773 1 97.31 96 GLY A O 1
ATOM 773 N N . GLN A 1 97 ? 3.654 -30.641 -11.406 1 97.44 97 GLN A N 1
ATOM 774 C CA . GLN A 1 97 ? 2.758 -31.031 -12.492 1 97.44 97 GLN A CA 1
ATOM 775 C C . GLN A 1 97 ? 2.188 -29.797 -13.203 1 97.44 97 GLN A C 1
ATOM 777 O O . GLN A 1 97 ? 1.632 -29.922 -14.297 1 97.44 97 GLN A O 1
ATOM 782 N N . CYS A 1 98 ? 2.379 -28.672 -12.633 1 98.44 98 CYS A N 1
ATOM 783 C CA . CYS A 1 98 ? 1.81 -27.453 -13.195 1 98.44 98 CYS A CA 1
ATOM 784 C C . CYS A 1 98 ? 2.865 -26.641 -13.953 1 98.44 98 CYS A C 1
ATOM 786 O O . CYS A 1 98 ? 2.635 -25.5 -14.32 1 98.44 98 CYS A O 1
ATOM 788 N N . SER A 1 99 ? 3.994 -27.188 -14.18 1 97.81 99 SER A N 1
ATOM 789 C CA . SER A 1 99 ? 5.102 -26.5 -14.836 1 97.81 99 SER A CA 1
ATOM 790 C C . SER A 1 99 ? 4.902 -26.422 -16.344 1 97.81 99 SER A C 1
ATOM 792 O O . SER A 1 99 ? 5.547 -25.625 -17.031 1 97.81 99 SER A O 1
ATOM 794 N N . GLY A 1 100 ? 4.078 -27.344 -16.844 1 96.38 100 GLY A N 1
ATOM 795 C CA . GLY A 1 100 ? 3.9 -27.453 -18.281 1 96.38 100 GLY A CA 1
ATOM 796 C C . GLY A 1 100 ? 4.98 -28.281 -18.953 1 96.38 100 GLY A C 1
ATOM 797 O O . GLY A 1 100 ? 4.965 -28.469 -20.172 1 96.38 100 GLY A O 1
ATOM 798 N N . LYS A 1 101 ? 5.895 -28.797 -18.219 1 94.75 101 LYS A N 1
ATOM 799 C CA . LYS A 1 101 ? 6.996 -29.578 -18.766 1 94.75 101 LYS A CA 1
ATOM 800 C C . LYS A 1 101 ? 6.539 -30.984 -19.141 1 94.75 101 LYS A C 1
ATOM 802 O O . LYS A 1 101 ? 6.824 -31.453 -20.25 1 94.75 101 LYS A O 1
ATOM 807 N N . GLU A 1 102 ? 5.82 -31.656 -18.234 1 93.19 102 GLU A N 1
ATOM 808 C CA . GLU A 1 102 ? 5.363 -33 -18.484 1 93.19 102 GLU A CA 1
ATOM 809 C C . GLU A 1 102 ? 3.979 -33.031 -19.109 1 93.19 102 GLU A C 1
ATOM 811 O O . GLU A 1 102 ? 3.67 -33.906 -19.922 1 93.19 102 GLU A O 1
ATOM 816 N N . ASP A 1 103 ? 3.225 -32.125 -18.766 1 96.19 103 ASP A N 1
ATOM 817 C CA . ASP A 1 103 ? 1.868 -31.984 -19.297 1 96.19 103 ASP A CA 1
ATOM 818 C C . ASP A 1 103 ? 1.649 -30.625 -19.938 1 96.19 103 ASP A C 1
ATOM 820 O O . ASP A 1 103 ? 1.478 -29.625 -19.234 1 96.19 103 ASP A O 1
ATOM 824 N N . LYS A 1 104 ? 1.457 -30.625 -21.203 1 96.31 104 LYS A N 1
ATOM 825 C CA . LYS A 1 104 ? 1.343 -29.375 -21.938 1 96.31 104 LYS A CA 1
ATOM 826 C C . LYS A 1 104 ? -0.047 -28.766 -21.781 1 96.31 104 LYS A C 1
ATOM 828 O O . LYS A 1 104 ? -0.274 -27.609 -22.156 1 96.31 104 LYS A O 1
ATOM 833 N N . THR A 1 105 ? -0.951 -29.469 -21.188 1 97.81 105 THR A N 1
ATOM 834 C CA . THR A 1 105 ? -2.305 -28.953 -21.016 1 97.81 105 THR A CA 1
ATOM 835 C C . THR A 1 105 ? -2.514 -28.422 -19.609 1 97.81 105 THR A C 1
ATOM 837 O O . THR A 1 105 ? -3.615 -27.984 -19.25 1 97.81 105 THR A O 1
ATOM 840 N N . PHE A 1 106 ? -1.545 -28.562 -18.781 1 98.19 106 PHE A N 1
ATOM 841 C CA . PHE A 1 106 ? -1.581 -28.062 -17.406 1 98.19 106 PHE A CA 1
ATOM 842 C C . PHE A 1 106 ? -2.725 -28.703 -16.625 1 98.19 106 PHE A C 1
ATOM 844 O O . PHE A 1 106 ? -3.41 -28.031 -15.852 1 98.19 106 PHE A O 1
ATOM 851 N N . GLY A 1 107 ? -3.004 -29.906 -16.906 1 97.56 107 GLY A N 1
ATOM 852 C CA . GLY A 1 107 ? -3.979 -30.688 -16.141 1 97.56 107 GLY A CA 1
ATOM 853 C C . GLY A 1 107 ? -5.395 -30.516 -16.656 1 97.56 107 GLY A C 1
ATOM 854 O O . GLY A 1 107 ? -6.305 -31.234 -16.234 1 97.56 107 GLY A O 1
ATOM 855 N N . TYR A 1 108 ? -5.652 -29.641 -17.594 1 96.38 108 TYR A N 1
ATOM 856 C CA . TYR A 1 108 ? -7.008 -29.375 -18.062 1 96.38 108 TYR A CA 1
ATOM 857 C C . TYR A 1 108 ? -7.605 -30.625 -18.719 1 96.38 108 TYR A C 1
ATOM 859 O O . TYR A 1 108 ? -8.781 -30.922 -18.516 1 96.38 108 TYR A O 1
ATOM 867 N N . SER A 1 109 ? -6.84 -31.281 -19.375 1 96.12 109 SER A N 1
ATOM 868 C CA . SER A 1 109 ? -7.312 -32.469 -20.094 1 96.12 109 SER A CA 1
ATOM 869 C C . SER A 1 109 ? -7.629 -33.594 -19.141 1 96.12 109 SER A C 1
ATOM 871 O O . SER A 1 109 ? -8.344 -34.531 -19.5 1 96.12 109 SER A O 1
ATOM 873 N N . LYS A 1 110 ? -7.086 -33.594 -17.984 1 95.12 110 LYS A N 1
ATOM 874 C CA . LYS A 1 110 ? -7.266 -34.656 -17.031 1 95.12 110 LYS A CA 1
ATOM 875 C C . LYS A 1 110 ? -8.289 -34.281 -15.961 1 95.12 110 LYS A C 1
ATOM 877 O O . LYS A 1 110 ? -8.531 -35.062 -15.023 1 95.12 110 LYS A O 1
ATOM 882 N N . GLY A 1 111 ? -8.812 -33.094 -16.094 1 93.94 111 GLY A N 1
ATOM 883 C CA . GLY A 1 111 ? -9.773 -32.625 -15.102 1 93.94 111 GLY A CA 1
ATOM 884 C C . GLY A 1 111 ? -9.125 -32.125 -13.828 1 93.94 111 GLY A C 1
ATOM 885 O O . GLY A 1 111 ? -9.773 -32.062 -12.773 1 93.94 111 GLY A O 1
ATOM 886 N N . THR A 1 112 ? -7.867 -31.844 -13.852 1 96.31 112 THR A N 1
ATOM 887 C CA . THR A 1 112 ? -7.121 -31.297 -12.727 1 96.31 112 THR A CA 1
ATOM 888 C C . THR A 1 112 ? -6.41 -30 -13.117 1 96.31 112 THR A C 1
ATOM 890 O O . THR A 1 112 ? -5.184 -29.906 -13.039 1 96.31 112 THR A O 1
ATOM 893 N N . PRO A 1 113 ? -7.121 -29 -13.516 1 96.56 113 PRO A N 1
ATOM 894 C CA . PRO A 1 113 ? -6.535 -27.766 -14.047 1 96.56 113 PRO A CA 1
ATOM 895 C C . PRO A 1 113 ? -5.637 -27.047 -13.039 1 96.56 113 PRO A C 1
ATOM 897 O O . PRO A 1 113 ? -5.887 -27.109 -11.828 1 96.56 113 PRO A O 1
ATOM 900 N N . CYS A 1 114 ? -4.633 -26.453 -13.609 1 98.12 114 CYS A N 1
ATOM 901 C CA . CYS A 1 114 ? -3.691 -25.672 -12.805 1 98.12 114 CYS A CA 1
ATOM 902 C C . CYS A 1 114 ? -4.008 -24.188 -12.883 1 98.12 114 CYS A C 1
ATOM 904 O O . CYS A 1 114 ? -4.387 -23.672 -13.938 1 98.12 114 CYS A O 1
ATOM 906 N N . VAL A 1 115 ? -3.836 -23.531 -11.758 1 97.19 115 VAL A N 1
ATOM 907 C CA . VAL A 1 115 ? -3.908 -22.078 -11.633 1 97.19 115 VAL A CA 1
ATOM 908 C C . VAL A 1 115 ? -2.65 -21.562 -10.938 1 97.19 115 VAL A C 1
ATOM 910 O O . VAL A 1 115 ? -2.27 -22.062 -9.875 1 97.19 115 VAL A O 1
ATOM 913 N N . LEU A 1 116 ? -2.004 -20.641 -11.594 1 97.94 116 LEU A N 1
ATOM 914 C CA . LEU A 1 116 ? -0.859 -20 -10.953 1 97.94 116 LEU A CA 1
ATOM 915 C C . LEU A 1 116 ? -1.306 -18.812 -10.102 1 97.94 116 LEU A C 1
ATOM 917 O O . LEU A 1 116 ? -2.166 -18.031 -10.508 1 97.94 116 LEU A O 1
ATOM 921 N N . VAL A 1 117 ? -0.721 -18.734 -8.891 1 96.94 117 VAL A N 1
ATOM 922 C CA . VAL A 1 117 ? -1.045 -17.672 -7.957 1 96.94 117 VAL A CA 1
ATOM 923 C C . VAL A 1 117 ? 0.23 -16.938 -7.551 1 96.94 117 VAL A C 1
ATOM 925 O O . VAL A 1 117 ? 1.263 -17.562 -7.301 1 96.94 117 VAL A O 1
ATOM 928 N N . LYS A 1 118 ? 0.18 -15.641 -7.473 1 95.06 118 LYS A N 1
ATOM 929 C CA . LYS A 1 118 ? 1.297 -14.844 -6.969 1 95.06 118 LYS A CA 1
ATOM 930 C C . LYS A 1 118 ? 0.802 -13.594 -6.25 1 95.06 118 LYS A C 1
ATOM 932 O O . LYS A 1 118 ? -0.345 -13.18 -6.434 1 95.06 118 LYS A O 1
ATOM 937 N N . MET A 1 119 ? 1.694 -13.055 -5.414 1 93.44 119 MET A N 1
ATOM 938 C CA . MET A 1 119 ? 1.411 -11.781 -4.762 1 93.44 119 MET A CA 1
ATOM 939 C C . MET A 1 119 ? 1.741 -10.609 -5.688 1 93.44 119 MET A C 1
ATOM 941 O O . MET A 1 119 ? 2.686 -10.688 -6.473 1 93.44 119 MET A O 1
ATOM 945 N N . ASN A 1 120 ? 0.918 -9.57 -5.457 1 91.25 120 ASN A N 1
ATOM 946 C CA . ASN A 1 120 ? 1.315 -8.344 -6.148 1 91.25 120 ASN A CA 1
ATOM 947 C C . ASN A 1 120 ? 2.641 -7.809 -5.617 1 91.25 120 ASN A C 1
ATOM 949 O O . ASN A 1 120 ? 2.943 -7.945 -4.434 1 91.25 120 ASN A O 1
ATOM 953 N N . ARG A 1 121 ? 3.322 -7.172 -6.574 1 92.31 121 ARG A N 1
ATOM 954 C CA . ARG A 1 121 ? 4.609 -6.605 -6.184 1 92.31 121 ARG A CA 1
ATOM 955 C C . ARG A 1 121 ? 4.426 -5.34 -5.355 1 92.31 121 ARG A C 1
ATOM 957 O O . ARG A 1 121 ? 3.668 -4.445 -5.738 1 92.31 121 ARG A O 1
ATOM 964 N N . ILE A 1 122 ? 5.043 -5.277 -4.25 1 91.19 122 ILE A N 1
ATOM 965 C CA . ILE A 1 122 ? 5.086 -4.078 -3.42 1 91.19 122 ILE A CA 1
ATOM 966 C C . ILE A 1 122 ? 6.539 -3.736 -3.088 1 91.19 122 ILE A C 1
ATOM 968 O O . ILE A 1 122 ? 7.273 -4.57 -2.551 1 91.19 122 ILE A O 1
ATOM 972 N N . ILE A 1 123 ? 6.957 -2.564 -3.4 1 88.62 123 ILE A N 1
ATOM 973 C CA . ILE A 1 123 ? 8.328 -2.15 -3.137 1 88.62 123 ILE A CA 1
ATOM 974 C C . ILE A 1 123 ? 8.602 -2.18 -1.635 1 88.62 123 ILE A C 1
ATOM 976 O O . ILE A 1 123 ? 7.82 -1.641 -0.847 1 88.62 123 ILE A O 1
ATOM 980 N N . GLY A 1 124 ? 9.641 -2.867 -1.233 1 89.5 124 GLY A N 1
ATOM 981 C CA . GLY A 1 124 ? 10.094 -2.842 0.15 1 89.5 124 GLY A CA 1
ATOM 982 C C . GLY A 1 124 ? 9.414 -3.885 1.017 1 89.5 124 GLY A C 1
ATOM 983 O O . GLY A 1 124 ? 9.742 -4.027 2.197 1 89.5 124 GLY A O 1
ATOM 984 N N . LEU A 1 125 ? 8.547 -4.609 0.502 1 93.06 125 LEU A N 1
ATOM 985 C CA . LEU A 1 125 ? 7.812 -5.594 1.289 1 93.06 125 LEU A CA 1
ATOM 986 C C . LEU A 1 125 ? 8.75 -6.691 1.79 1 93.06 125 LEU A C 1
ATOM 988 O O . LEU A 1 125 ? 9.523 -7.254 1.015 1 93.06 125 LEU A O 1
ATOM 992 N N . LYS A 1 126 ? 8.703 -6.945 3.066 1 93.94 126 LYS A N 1
ATOM 993 C CA . LYS A 1 126 ? 9.43 -8.039 3.701 1 93.94 126 LYS A CA 1
ATOM 994 C C . LYS A 1 126 ? 8.492 -8.914 4.535 1 93.94 126 LYS A C 1
ATOM 996 O O . LYS A 1 126 ? 8.305 -8.664 5.727 1 93.94 126 LYS A O 1
ATOM 1001 N N . PRO A 1 127 ? 7.949 -9.906 3.857 1 95.62 127 PRO A N 1
ATOM 1002 C CA . PRO A 1 127 ? 7.07 -10.773 4.641 1 95.62 127 PRO A CA 1
ATOM 1003 C C . PRO A 1 127 ? 7.789 -11.43 5.82 1 95.62 127 PRO A C 1
ATOM 1005 O O . PRO A 1 127 ? 8.969 -11.773 5.719 1 95.62 127 PRO A O 1
ATOM 1008 N N . GLU A 1 128 ? 7.07 -11.594 6.875 1 96 128 GLU A N 1
ATOM 1009 C CA . GLU A 1 128 ? 7.574 -12.289 8.055 1 96 128 GLU A CA 1
ATOM 1010 C C . GLU A 1 128 ? 7.066 -13.727 8.109 1 96 128 GLU A C 1
ATOM 1012 O O . GLU A 1 128 ? 6.09 -14.07 7.441 1 96 128 GLU A O 1
ATOM 1017 N N . GLY A 1 129 ? 7.738 -14.578 8.867 1 97.06 129 GLY A N 1
ATOM 1018 C CA . GLY A 1 129 ? 7.293 -15.953 9.031 1 97.06 129 GLY A CA 1
ATOM 1019 C C . GLY A 1 129 ? 7.5 -16.812 7.797 1 97.06 129 GLY A C 1
ATOM 1020 O O . GLY A 1 129 ? 8.57 -16.781 7.188 1 97.06 129 GLY A O 1
ATOM 1021 N N . GLU A 1 130 ? 6.5 -17.656 7.551 1 97.62 130 GLU A N 1
ATOM 1022 C CA . GLU A 1 130 ? 6.531 -18.578 6.418 1 97.62 130 GLU A CA 1
ATOM 1023 C C . GLU A 1 130 ? 5.312 -18.391 5.52 1 97.62 130 GLU A C 1
ATOM 1025 O O . GLU A 1 130 ? 4.379 -19.188 5.547 1 97.62 130 GLU A O 1
ATOM 1030 N N . PRO A 1 131 ? 5.441 -17.375 4.766 1 98.06 131 PRO A N 1
ATOM 1031 C CA . PRO A 1 131 ? 4.273 -17.094 3.924 1 98.06 131 PRO A CA 1
ATOM 1032 C C . PRO A 1 131 ? 3.93 -18.25 2.992 1 98.06 131 PRO A C 1
ATOM 1034 O O . PRO A 1 131 ? 4.828 -18.906 2.449 1 98.06 131 PRO A O 1
ATOM 1037 N N . HIS A 1 132 ? 2.643 -18.5 2.818 1 98.56 132 HIS A N 1
ATOM 1038 C CA . HIS A 1 132 ? 2.168 -19.531 1.915 1 98.56 132 HIS A CA 1
ATOM 1039 C C . HIS A 1 132 ? 0.737 -19.266 1.465 1 98.56 132 HIS A C 1
ATOM 1041 O O . HIS A 1 132 ? 0.013 -18.5 2.109 1 98.56 132 HIS A O 1
ATOM 1047 N N . ILE A 1 133 ? 0.401 -19.812 0.354 1 98.25 133 ILE A N 1
ATOM 1048 C CA . ILE A 1 133 ? -0.944 -19.688 -0.196 1 98.25 133 ILE A CA 1
ATOM 1049 C C . ILE A 1 133 ? -1.793 -20.891 0.231 1 98.25 133 ILE A C 1
ATOM 1051 O O . ILE A 1 133 ? -1.35 -22.031 0.143 1 98.25 133 ILE A O 1
ATOM 1055 N N . GLN A 1 134 ? -2.91 -20.578 0.699 1 97.69 134 GLN A N 1
ATOM 1056 C CA . GLN A 1 134 ? -3.885 -21.625 1.008 1 97.69 134 GLN A CA 1
ATOM 1057 C C . GLN A 1 134 ? -5.23 -21.328 0.35 1 97.69 134 GLN A C 1
ATOM 1059 O O . GLN A 1 134 ? -5.746 -20.219 0.453 1 97.69 134 GLN A O 1
ATOM 1064 N N . CYS A 1 135 ? -5.758 -22.312 -0.307 1 96.88 135 CYS A N 1
ATOM 1065 C CA . CYS A 1 135 ? -7.047 -22.172 -0.978 1 96.88 135 CYS A CA 1
ATOM 1066 C C . CYS A 1 135 ? -8.086 -23.094 -0.371 1 96.88 135 CYS A C 1
ATOM 1068 O O . CYS A 1 135 ? -7.734 -24.125 0.217 1 96.88 135 CYS A O 1
ATOM 1070 N N . ALA A 1 136 ? -9.273 -22.656 -0.491 1 95.19 136 ALA A N 1
ATOM 1071 C CA . ALA A 1 136 ? -10.391 -23.453 -0.001 1 95.19 136 ALA A CA 1
ATOM 1072 C C . ALA A 1 136 ? -11.578 -23.391 -0.955 1 95.19 136 ALA A C 1
ATOM 1074 O O . ALA A 1 136 ? -11.781 -22.375 -1.631 1 95.19 136 ALA A O 1
ATOM 1075 N N . SER A 1 137 ? -12.234 -24.453 -1.012 1 93 137 SER A N 1
ATOM 1076 C CA . SER A 1 137 ? -13.492 -24.484 -1.748 1 93 137 SER A CA 1
ATOM 1077 C C . SER A 1 137 ? -14.688 -24.312 -0.813 1 93 137 SER A C 1
ATOM 1079 O O . SER A 1 137 ? -14.688 -24.844 0.303 1 93 137 SER A O 1
ATOM 1081 N N . LYS A 1 138 ? -15.594 -23.578 -1.275 1 85.69 138 LYS A N 1
ATOM 1082 C CA . LYS A 1 138 ? -16.797 -23.422 -0.476 1 85.69 138 LYS A CA 1
ATOM 1083 C C . LYS A 1 138 ? -17.562 -24.734 -0.376 1 85.69 138 LYS A C 1
ATOM 1085 O O . LYS A 1 138 ? -18.25 -24.984 0.623 1 85.69 138 LYS A O 1
ATOM 1090 N N . GLU A 1 139 ? -17.438 -25.5 -1.339 1 81.5 139 GLU A N 1
ATOM 1091 C CA . GLU A 1 139 ? -18.141 -26.781 -1.386 1 81.5 139 GLU A CA 1
ATOM 1092 C C . GLU A 1 139 ? -17.203 -27.922 -0.994 1 81.5 139 GLU A C 1
ATOM 1094 O O . GLU A 1 139 ? -16.25 -28.219 -1.701 1 81.5 139 GLU A O 1
ATOM 1099 N N . GLU A 1 140 ? -17.531 -28.625 0.077 1 77.94 140 GLU A N 1
ATOM 1100 C CA . GLU A 1 140 ? -16.672 -29.703 0.575 1 77.94 140 GLU A CA 1
ATOM 1101 C C . GLU A 1 140 ? -16.781 -30.938 -0.308 1 77.94 140 GLU A C 1
ATOM 1103 O O . GLU A 1 140 ? -17.859 -31.312 -0.751 1 77.94 140 GLU A O 1
ATOM 1108 N N . GLY A 1 141 ? -15.609 -31.547 -0.524 1 78.69 141 GLY A N 1
ATOM 1109 C CA . GLY A 1 141 ? -15.562 -32.875 -1.151 1 78.69 141 GLY A CA 1
ATOM 1110 C C . GLY A 1 141 ? -15.609 -32.812 -2.666 1 78.69 141 GLY A C 1
ATOM 1111 O O . GLY A 1 141 ? -15.477 -33.812 -3.338 1 78.69 141 GLY A O 1
ATOM 1112 N N . ARG A 1 142 ? -15.727 -31.656 -3.236 1 86.19 142 ARG A N 1
ATOM 1113 C CA . ARG A 1 142 ? -15.875 -31.562 -4.684 1 86.19 142 ARG A CA 1
ATOM 1114 C C . ARG A 1 142 ? -14.523 -31.406 -5.371 1 86.19 142 ARG A C 1
ATOM 1116 O O . ARG A 1 142 ? -14.359 -31.797 -6.527 1 86.19 142 ARG A O 1
ATOM 1123 N N . VAL A 1 143 ? -13.641 -30.859 -4.605 1 93.31 143 VAL A N 1
ATOM 1124 C CA . VAL A 1 143 ? -12.352 -30.578 -5.227 1 93.31 143 VAL A CA 1
ATOM 1125 C C . VAL A 1 143 ? -11.227 -30.875 -4.234 1 93.31 143 VAL A C 1
ATOM 1127 O O . VAL A 1 143 ? -11.336 -30.547 -3.049 1 93.31 143 VAL A O 1
ATOM 1130 N N . GLU A 1 144 ? -10.211 -31.594 -4.73 1 94.5 144 GLU A N 1
ATOM 1131 C CA . GLU A 1 144 ? -8.961 -31.734 -3.99 1 94.5 144 GLU A CA 1
ATOM 1132 C C . GLU A 1 144 ? -7.914 -30.734 -4.48 1 94.5 144 GLU A C 1
ATOM 1134 O O . GLU A 1 144 ? -7.652 -30.641 -5.684 1 94.5 144 GLU A O 1
ATOM 1139 N N . ILE A 1 145 ? -7.328 -30.047 -3.57 1 96.81 145 ILE A N 1
ATOM 1140 C CA . ILE A 1 145 ? -6.41 -28.969 -3.941 1 96.81 145 ILE A CA 1
ATOM 1141 C C . ILE A 1 145 ? -4.977 -29.391 -3.629 1 96.81 145 ILE A C 1
ATOM 1143 O O . ILE A 1 145 ? -4.668 -29.781 -2.502 1 96.81 145 ILE A O 1
ATOM 1147 N N . ASN A 1 146 ? -4.16 -29.344 -4.652 1 97.81 146 ASN A N 1
ATOM 1148 C CA . ASN A 1 146 ? -2.73 -29.609 -4.516 1 97.81 146 ASN A CA 1
ATOM 1149 C C . ASN A 1 146 ? -1.898 -28.359 -4.793 1 97.81 146 ASN A C 1
ATOM 1151 O O . ASN A 1 146 ? -2.316 -27.484 -5.555 1 97.81 146 ASN A O 1
ATOM 1155 N N . TYR A 1 147 ? -0.722 -28.359 -4.145 1 98.62 147 TYR A N 1
ATOM 1156 C CA . TYR A 1 147 ? 0.11 -27.172 -4.258 1 98.62 147 TYR A CA 1
ATOM 1157 C C . TYR A 1 147 ? 1.5 -27.516 -4.773 1 98.62 147 TYR A C 1
ATOM 1159 O O . TYR A 1 147 ? 2.049 -28.562 -4.434 1 98.62 147 TYR A O 1
ATOM 1167 N N . PHE A 1 148 ? 1.975 -26.547 -5.551 1 98.56 148 PHE A N 1
ATOM 1168 C CA . PHE A 1 148 ? 3.373 -26.578 -5.965 1 98.56 148 PHE A CA 1
ATOM 1169 C C . PHE A 1 148 ? 3.988 -25.188 -5.875 1 98.56 148 PHE A C 1
ATOM 1171 O O . PHE A 1 148 ? 3.535 -24.25 -6.547 1 98.56 148 PHE A O 1
ATOM 1178 N N . PRO A 1 149 ? 5.105 -25.047 -5.113 1 97.81 149 PRO A N 1
ATOM 1179 C CA . PRO A 1 149 ? 5.75 -26.062 -4.273 1 97.81 149 PRO A CA 1
ATOM 1180 C C . PRO A 1 149 ? 4.84 -26.578 -3.164 1 97.81 149 PRO A C 1
ATOM 1182 O O . PRO A 1 149 ? 3.73 -26.062 -2.98 1 97.81 149 PRO A O 1
ATOM 1185 N N . PRO A 1 150 ? 5.32 -27.609 -2.465 1 97 150 PRO A N 1
ATOM 1186 C CA . PRO A 1 150 ? 4.48 -28.172 -1.406 1 97 150 PRO A CA 1
ATOM 1187 C C . PRO A 1 150 ? 4.055 -27.141 -0.376 1 97 150 PRO A C 1
ATOM 1189 O O . PRO A 1 150 ? 4.832 -26.25 -0.035 1 97 150 PRO A O 1
ATOM 1192 N N . GLU A 1 151 ? 2.785 -27.219 0.085 1 96.88 151 GLU A N 1
ATOM 1193 C CA . GLU A 1 151 ? 2.172 -26.375 1.114 1 96.88 151 GLU A CA 1
ATOM 1194 C C . GLU A 1 151 ? 1.973 -24.953 0.621 1 96.88 151 GLU A C 1
ATOM 1196 O O . GLU A 1 151 ? 1.647 -24.062 1.405 1 96.88 151 GLU A O 1
ATOM 1201 N N . GLY A 1 152 ? 2.252 -24.719 -0.646 1 98.5 152 GLY A N 1
ATOM 1202 C CA . GLY A 1 152 ? 2.029 -23.406 -1.2 1 98.5 152 GLY A CA 1
ATOM 1203 C C . GLY A 1 152 ? 3.023 -22.375 -0.697 1 98.5 152 GLY A C 1
ATOM 1204 O O . GLY A 1 152 ? 2.686 -21.188 -0.554 1 98.5 152 GLY A O 1
ATOM 1205 N N . LEU A 1 153 ? 4.203 -22.797 -0.438 1 98.19 153 LEU A N 1
ATOM 1206 C CA . LEU A 1 153 ? 5.207 -21.953 0.206 1 98.19 153 LEU A CA 1
ATOM 1207 C C . LEU A 1 153 ? 5.699 -20.859 -0.747 1 98.19 153 LEU A C 1
ATOM 1209 O O . LEU A 1 153 ? 5.902 -21.125 -1.936 1 98.19 153 LEU A O 1
ATOM 1213 N N . ILE A 1 154 ? 5.91 -19.703 -0.197 1 98.25 154 ILE A N 1
ATOM 1214 C CA . ILE A 1 154 ? 6.566 -18.594 -0.878 1 98.25 154 ILE A CA 1
ATOM 1215 C C . ILE A 1 154 ? 7.895 -18.281 -0.198 1 98.25 154 ILE A C 1
ATOM 1217 O O . ILE A 1 154 ? 7.922 -17.859 0.959 1 98.25 154 ILE A O 1
ATOM 1221 N N . ASP A 1 155 ? 8.969 -18.453 -0.919 1 98.44 155 ASP A N 1
ATOM 1222 C CA . ASP A 1 155 ? 10.289 -18.312 -0.305 1 98.44 155 ASP A CA 1
ATOM 1223 C C . ASP A 1 155 ? 10.609 -16.844 -0.035 1 98.44 155 ASP A C 1
ATOM 1225 O O . ASP A 1 155 ? 10.398 -15.984 -0.896 1 98.44 155 ASP A O 1
ATOM 1229 N N . LEU A 1 156 ? 11.18 -16.562 1.101 1 98.5 156 LEU A N 1
ATOM 1230 C CA . LEU A 1 156 ? 11.492 -15.211 1.548 1 98.5 156 LEU A CA 1
ATOM 1231 C C . LEU A 1 156 ? 12.648 -14.625 0.734 1 98.5 156 LEU A C 1
ATOM 1233 O O . LEU A 1 156 ? 12.82 -13.406 0.689 1 98.5 156 LEU A O 1
ATOM 1237 N N . MET A 1 157 ? 13.414 -15.461 0.086 1 98.5 157 MET A N 1
ATOM 1238 C CA . MET A 1 157 ? 14.609 -15.008 -0.629 1 98.5 157 MET A CA 1
ATOM 1239 C C . MET A 1 157 ? 14.234 -14.062 -1.766 1 98.5 157 MET A C 1
ATOM 1241 O O . MET A 1 157 ? 15.086 -13.32 -2.26 1 98.5 157 MET A O 1
ATOM 1245 N N . TYR A 1 158 ? 13.016 -14.016 -2.17 1 98.38 158 TYR A N 1
ATOM 1246 C CA . TYR A 1 158 ? 12.586 -13.195 -3.299 1 98.38 158 TYR A CA 1
ATOM 1247 C C . TYR A 1 158 ? 12.242 -11.781 -2.844 1 98.38 158 TYR A C 1
ATOM 1249 O O . TYR A 1 158 ? 11.898 -10.93 -3.664 1 98.38 158 TYR A O 1
ATOM 1257 N N . PHE A 1 159 ? 12.477 -11.461 -1.581 1 96.62 159 PHE A N 1
ATOM 1258 C CA . PHE A 1 159 ? 12.086 -10.172 -1.013 1 96.62 159 PHE A CA 1
ATOM 1259 C C . PHE A 1 159 ? 13.266 -9.484 -0.349 1 96.62 159 PHE A C 1
ATOM 1261 O O . PHE A 1 159 ? 14.195 -10.156 0.12 1 96.62 159 PHE A O 1
ATOM 1268 N N . PRO A 1 160 ? 13.141 -8.164 -0.317 1 94.75 160 PRO A N 1
ATOM 1269 C CA . PRO A 1 160 ? 12.125 -7.266 -0.868 1 94.75 160 PRO A CA 1
ATOM 1270 C C . PRO A 1 160 ? 12.328 -6.984 -2.355 1 94.75 160 PRO A C 1
ATOM 1272 O O . PRO A 1 160 ? 13.398 -7.273 -2.9 1 94.75 160 PRO A O 1
ATOM 1275 N N . TYR A 1 161 ? 11.234 -6.516 -2.936 1 95.25 161 TYR A N 1
ATOM 1276 C CA . TYR A 1 161 ? 11.281 -5.922 -4.266 1 95.25 161 TYR A CA 1
ATOM 1277 C C . TYR A 1 161 ? 11.688 -4.453 -4.191 1 95.25 161 TYR A C 1
ATOM 1279 O O . TYR A 1 161 ? 11.203 -3.715 -3.328 1 95.25 161 TYR A O 1
ATOM 1287 N N . TYR A 1 162 ? 12.586 -4 -5.117 1 91.12 162 TYR A N 1
ATOM 1288 C CA . TYR A 1 162 ? 13.133 -2.656 -4.992 1 91.12 162 TYR A CA 1
ATOM 1289 C C . TYR A 1 162 ? 12.688 -1.772 -6.148 1 91.12 162 TYR A C 1
ATOM 1291 O O . TYR A 1 162 ? 13.125 -0.627 -6.27 1 91.12 162 TYR A O 1
ATOM 1299 N N . GLY A 1 163 ? 11.805 -2.258 -7 1 89.5 163 GLY A N 1
ATOM 1300 C CA . GLY A 1 163 ? 11.336 -1.485 -8.141 1 89.5 163 GLY A CA 1
ATOM 1301 C C . GLY A 1 163 ? 11.938 -1.93 -9.453 1 89.5 163 GLY A C 1
ATOM 1302 O O . GLY A 1 163 ? 13.039 -2.479 -9.484 1 89.5 163 GLY A O 1
ATOM 1303 N N . LYS A 1 164 ? 11.227 -1.642 -10.461 1 89.38 164 LYS A N 1
ATOM 1304 C CA . LYS A 1 164 ? 11.562 -2.141 -11.789 1 89.38 164 LYS A CA 1
ATOM 1305 C C . LYS A 1 164 ? 12.938 -1.654 -12.227 1 89.38 164 LYS A C 1
ATOM 1307 O O . LYS A 1 164 ? 13.703 -2.402 -12.844 1 89.38 164 LYS A O 1
ATOM 1312 N N . SER A 1 165 ? 13.344 -0.511 -11.945 1 87.44 165 SER A N 1
ATOM 1313 C CA . SER A 1 165 ? 14.602 0.079 -12.398 1 87.44 165 SER A CA 1
ATOM 1314 C C . SER A 1 165 ? 15.781 -0.441 -11.586 1 87.44 165 SER A C 1
ATOM 1316 O O . SER A 1 165 ? 16.797 -0.83 -12.148 1 87.44 165 SER A O 1
ATOM 1318 N N . LEU A 1 166 ? 15.648 -0.499 -10.32 1 89.62 166 LEU A N 1
ATOM 1319 C CA . LEU A 1 166 ? 16.75 -0.87 -9.438 1 89.62 166 LEU A CA 1
ATOM 1320 C C . LEU A 1 166 ? 16.922 -2.385 -9.391 1 89.62 166 LEU A C 1
ATOM 1322 O O . LEU A 1 166 ? 18.031 -2.881 -9.148 1 89.62 166 LEU A O 1
ATOM 1326 N N . HIS A 1 167 ? 15.867 -3.047 -9.484 1 93.69 167 HIS A N 1
ATOM 1327 C CA . HIS A 1 167 ? 15.852 -4.504 -9.406 1 93.69 167 HIS A CA 1
ATOM 1328 C C . HIS A 1 167 ? 15.508 -5.121 -10.758 1 93.69 167 HIS A C 1
ATOM 1330 O O . HIS A 1 167 ? 14.562 -5.902 -10.859 1 93.69 167 HIS A O 1
ATOM 1336 N N . ALA A 1 168 ? 16.453 -4.914 -11.555 1 92.56 168 ALA A N 1
ATOM 1337 C CA . ALA A 1 168 ? 16.25 -5.422 -12.914 1 92.56 168 ALA A CA 1
ATOM 1338 C C . ALA A 1 168 ? 16.172 -6.945 -12.922 1 92.56 168 ALA A C 1
ATOM 1340 O O . ALA A 1 168 ? 16.797 -7.613 -12.102 1 92.56 168 ALA A O 1
ATOM 1341 N N . HIS A 1 169 ? 15.375 -7.625 -13.695 1 95.25 169 HIS A N 1
ATOM 1342 C CA . HIS A 1 169 ? 15.242 -9.055 -13.938 1 95.25 169 HIS A CA 1
ATOM 1343 C C . HIS A 1 169 ? 14.508 -9.75 -12.797 1 95.25 169 HIS A C 1
ATOM 1345 O O . HIS A 1 169 ? 14.484 -10.977 -12.719 1 95.25 169 HIS A O 1
ATOM 1351 N N . TYR A 1 170 ? 14.062 -8.969 -11.875 1 96.75 170 TYR A N 1
ATOM 1352 C CA . TYR A 1 170 ? 13.336 -9.508 -10.734 1 96.75 170 TYR A CA 1
ATOM 1353 C C . TYR A 1 170 ? 12.25 -10.477 -11.188 1 96.75 170 TYR A C 1
ATOM 1355 O O . TYR A 1 170 ? 11.516 -10.195 -12.141 1 96.75 170 TYR A O 1
ATOM 1363 N N . LEU A 1 171 ? 12.156 -11.648 -10.5 1 97.31 171 LEU A N 1
ATOM 1364 C CA . LEU A 1 171 ? 11.094 -12.625 -10.719 1 97.31 171 LEU A CA 1
ATOM 1365 C C . LEU A 1 171 ? 10.273 -12.828 -9.445 1 97.31 171 LEU A C 1
ATOM 1367 O O . LEU A 1 171 ? 10.836 -13.055 -8.375 1 97.31 171 LEU A O 1
ATOM 1371 N N . GLN A 1 172 ? 9 -12.758 -9.609 1 96.31 172 GLN A N 1
ATOM 1372 C CA . GLN A 1 172 ? 8.125 -13.031 -8.477 1 96.31 172 GLN A CA 1
ATOM 1373 C C . GLN A 1 172 ? 8.031 -14.531 -8.211 1 96.31 172 GLN A C 1
ATOM 1375 O O . GLN A 1 172 ? 7.996 -15.336 -9.141 1 96.31 172 GLN A O 1
ATOM 1380 N N . PRO A 1 173 ? 7.953 -14.883 -6.918 1 98.06 173 PRO A N 1
ATOM 1381 C CA . PRO A 1 173 ? 7.699 -16.297 -6.617 1 98.06 173 PRO A CA 1
ATOM 1382 C C . PRO A 1 173 ? 6.285 -16.734 -6.984 1 98.06 173 PRO A C 1
ATOM 1384 O O . PRO A 1 173 ? 5.332 -15.961 -6.812 1 98.06 173 PRO A O 1
ATOM 1387 N N . LEU A 1 174 ? 6.199 -17.938 -7.496 1 98.5 174 LEU A N 1
ATOM 1388 C CA . LEU A 1 174 ? 4.918 -18.469 -7.949 1 98.5 174 LEU A CA 1
ATOM 1389 C C . LEU A 1 174 ? 4.492 -19.656 -7.094 1 98.5 174 LEU A C 1
ATOM 1391 O O . LEU A 1 174 ? 5.34 -20.422 -6.625 1 98.5 174 LEU A O 1
ATOM 1395 N N . VAL A 1 175 ? 3.221 -19.75 -6.957 1 98.75 175 VAL A N 1
ATOM 1396 C CA . VAL A 1 175 ? 2.596 -20.938 -6.402 1 98.75 175 VAL A CA 1
ATOM 1397 C C . VAL A 1 175 ? 1.57 -21.5 -7.387 1 98.75 175 VAL A C 1
ATOM 1399 O O . VAL A 1 175 ? 0.743 -20.75 -7.918 1 98.75 175 VAL A O 1
ATOM 1402 N N . ALA A 1 176 ? 1.664 -22.75 -7.629 1 98.75 176 ALA A N 1
ATOM 1403 C CA . ALA A 1 176 ? 0.679 -23.406 -8.484 1 98.75 176 ALA A CA 1
ATOM 1404 C C . ALA A 1 176 ? -0.364 -24.141 -7.645 1 98.75 176 ALA A C 1
ATOM 1406 O O . ALA A 1 176 ? -0.018 -24.875 -6.715 1 98.75 176 ALA A O 1
ATOM 1407 N N . VAL A 1 177 ? -1.537 -23.938 -8.039 1 98.31 177 VAL A N 1
ATOM 1408 C CA . VAL A 1 177 ? -2.674 -24.609 -7.426 1 98.31 177 VAL A CA 1
ATOM 1409 C C . VAL A 1 177 ? -3.324 -25.547 -8.445 1 98.31 177 VAL A C 1
ATOM 1411 O O . VAL A 1 177 ? -3.781 -25.109 -9.5 1 98.31 177 VAL A O 1
ATOM 1414 N N . GLN A 1 178 ? -3.297 -26.766 -8.086 1 98.12 178 GLN A N 1
ATOM 1415 C CA . GLN A 1 178 ? -3.941 -27.766 -8.93 1 98.12 178 GLN A CA 1
ATOM 1416 C C . GLN A 1 178 ? -5.285 -28.188 -8.352 1 98.12 178 GLN A C 1
ATOM 1418 O O . GLN A 1 178 ? -5.359 -28.609 -7.195 1 98.12 178 GLN A O 1
ATOM 1423 N N . LEU A 1 179 ? -6.305 -28.078 -9.18 1 96.06 179 LEU A N 1
ATOM 1424 C CA . LEU A 1 179 ? -7.656 -28.422 -8.742 1 96.06 179 LEU A CA 1
ATOM 1425 C C . LEU A 1 179 ? -8.078 -29.781 -9.305 1 96.06 179 LEU A C 1
ATOM 1427 O O . LEU A 1 179 ? -8.477 -29.875 -10.461 1 96.06 179 LEU A O 1
ATOM 1431 N N . ALA A 1 180 ? -7.992 -30.75 -8.422 1 95.25 180 ALA A N 1
ATOM 1432 C CA . ALA A 1 180 ? -8.477 -32.062 -8.82 1 95.25 180 ALA A CA 1
ATOM 1433 C C . ALA A 1 180 ? -9.992 -32.188 -8.633 1 95.25 180 ALA A C 1
ATOM 1435 O O . ALA A 1 180 ? -10.469 -32.5 -7.543 1 95.25 180 ALA A O 1
ATOM 1436 N N . ILE A 1 181 ? -10.711 -32 -9.719 1 92.31 181 ILE A N 1
ATOM 1437 C CA . ILE A 1 181 ? -12.164 -31.922 -9.664 1 92.31 181 ILE A CA 1
ATOM 1438 C C . ILE A 1 181 ? -12.758 -33.344 -9.773 1 92.31 181 ILE A C 1
ATOM 1440 O O . ILE A 1 181 ? -12.398 -34.094 -10.672 1 92.31 181 ILE A O 1
ATOM 1444 N N . ASN A 1 182 ? -13.602 -33.625 -8.812 1 86.69 182 ASN A N 1
ATOM 1445 C CA . ASN A 1 182 ? -14.281 -34.938 -8.844 1 86.69 182 ASN A CA 1
ATOM 1446 C C . ASN A 1 182 ? -15.289 -35 -9.984 1 86.69 182 ASN A C 1
ATOM 1448 O O . ASN A 1 182 ? -16.047 -34.062 -10.203 1 86.69 182 ASN A O 1
ATOM 1452 N N . SER A 1 183 ? -15.297 -36.094 -10.688 1 74.38 183 SER A N 1
ATOM 1453 C CA . SER A 1 183 ? -16.141 -36.281 -11.867 1 74.38 183 SER A CA 1
ATOM 1454 C C . SER A 1 183 ? -17.609 -36.188 -11.523 1 74.38 183 SER A C 1
ATOM 1456 O O . SER A 1 183 ? -18.422 -35.781 -12.352 1 74.38 183 SER A O 1
ATOM 1458 N N . ASN A 1 184 ? -17.922 -36.594 -10.383 1 66.81 184 ASN A N 1
ATOM 1459 C CA . ASN A 1 184 ? -19.328 -36.562 -10 1 66.81 184 ASN A CA 1
ATOM 1460 C C . ASN A 1 184 ? -19.797 -35.125 -9.781 1 66.81 184 ASN A C 1
ATOM 1462 O O . ASN A 1 184 ? -20.984 -34.844 -9.617 1 66.81 184 ASN A O 1
ATOM 1466 N N . SER A 1 185 ? -18.938 -34.25 -9.734 1 60.97 185 SER A N 1
ATOM 1467 C CA . SER A 1 185 ? -19.234 -32.844 -9.445 1 60.97 185 SER A CA 1
ATOM 1468 C C . SER A 1 185 ? -19.266 -32.031 -10.719 1 60.97 185 SER A C 1
ATOM 1470 O O . SER A 1 185 ? -19.219 -30.797 -10.664 1 60.97 185 SER A O 1
ATOM 1472 N N . THR A 1 186 ? -19.625 -32.844 -11.75 1 65.69 186 THR A N 1
ATOM 1473 C CA . THR A 1 186 ? -19.578 -32.281 -13.102 1 65.69 186 THR A CA 1
ATOM 1474 C C . THR A 1 186 ? -20.781 -31.391 -13.367 1 65.69 186 THR A C 1
ATOM 1476 O O . THR A 1 186 ? -21.859 -31.609 -12.797 1 65.69 186 THR A O 1
ATOM 1479 N N . LYS A 1 187 ? -20.781 -30.25 -13.648 1 72.81 187 LYS A N 1
ATOM 1480 C CA . LYS A 1 187 ? -21.797 -29.344 -14.172 1 72.81 187 LYS A CA 1
ATOM 1481 C C . LYS A 1 187 ? -22.047 -28.188 -13.211 1 72.81 187 LYS A C 1
ATOM 1483 O O . LYS A 1 187 ? -22.703 -27.203 -13.555 1 72.81 187 LYS A O 1
ATOM 1488 N N . GLU A 1 188 ? -21.359 -28.438 -12.055 1 82.06 188 GLU A N 1
ATOM 1489 C CA . GLU A 1 188 ? -21.625 -27.344 -11.133 1 82.06 188 GLU A CA 1
ATOM 1490 C C . GLU A 1 188 ? -20.406 -26.422 -11 1 82.06 188 GLU A C 1
ATOM 1492 O O . GLU A 1 188 ? -19.266 -26.875 -11.172 1 82.06 188 GLU A O 1
ATOM 1497 N N . GLU A 1 189 ? -20.703 -25.25 -10.711 1 89.69 189 GLU A N 1
ATOM 1498 C CA . GLU A 1 189 ? -19.672 -24.25 -10.461 1 89.69 189 GLU A CA 1
ATOM 1499 C C . GLU A 1 189 ? -19.062 -24.422 -9.07 1 89.69 189 GLU A C 1
ATOM 1501 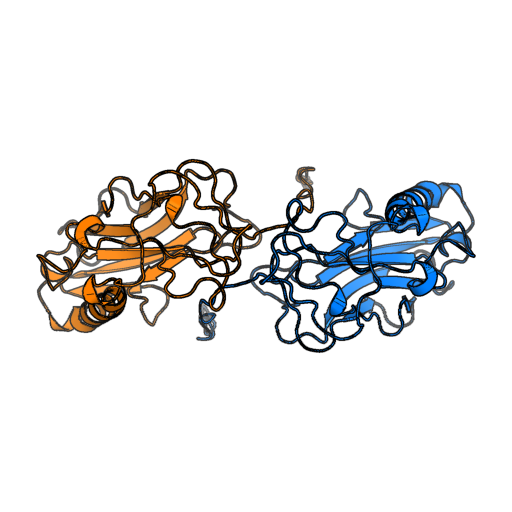O O . GLU A 1 189 ? -19.781 -24.672 -8.102 1 89.69 189 GLU A O 1
ATOM 1506 N N . ILE A 1 190 ? -17.781 -24.438 -9.039 1 91.88 190 ILE A N 1
ATOM 1507 C CA . ILE A 1 190 ? -17.062 -24.531 -7.773 1 91.88 190 ILE A CA 1
ATOM 1508 C C . ILE A 1 190 ? -16.391 -23.203 -7.461 1 91.88 190 ILE A C 1
ATOM 1510 O O . ILE A 1 190 ? -15.609 -22.688 -8.266 1 91.88 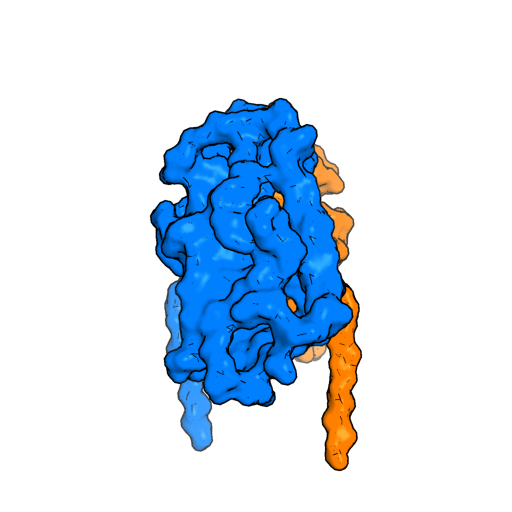190 ILE A O 1
ATOM 1514 N N . ALA A 1 191 ? -16.641 -22.656 -6.309 1 93.25 191 ALA A N 1
ATOM 1515 C CA . ALA A 1 191 ? -16.016 -21.406 -5.867 1 93.25 191 ALA A CA 1
ATOM 1516 C C . ALA A 1 191 ? -14.766 -21.688 -5.039 1 93.25 191 ALA A C 1
ATOM 1518 O O . ALA A 1 191 ? -14.805 -22.453 -4.078 1 93.25 191 ALA A O 1
ATOM 1519 N N . ILE A 1 192 ? -13.719 -21.016 -5.453 1 94.19 192 ILE A N 1
ATOM 1520 C CA . ILE A 1 192 ? -12.438 -21.172 -4.777 1 94.19 192 ILE A CA 1
ATOM 1521 C C . ILE A 1 192 ? -11.969 -19.828 -4.23 1 94.19 192 ILE A C 1
ATOM 1523 O O . ILE A 1 192 ? -12.07 -18.812 -4.91 1 94.19 192 ILE A O 1
ATOM 1527 N N . GLU A 1 193 ? -11.477 -19.828 -3.033 1 94.75 193 GLU A N 1
ATOM 1528 C CA . GLU A 1 193 ? -10.859 -18.641 -2.434 1 94.75 193 GLU A CA 1
ATOM 1529 C C . GLU A 1 193 ? -9.445 -18.953 -1.945 1 94.75 193 GLU A C 1
ATOM 1531 O O . GLU A 1 193 ? -9.227 -19.922 -1.229 1 94.75 193 GLU A O 1
ATOM 1536 N N . CYS A 1 194 ? -8.555 -18.156 -2.355 1 95.81 194 CYS A N 1
ATOM 1537 C CA . CYS A 1 194 ? -7.164 -18.312 -1.928 1 95.81 194 CYS A CA 1
ATOM 1538 C C . CYS A 1 194 ? -6.742 -17.141 -1.048 1 95.81 194 CYS A C 1
ATOM 1540 O O . CYS A 1 194 ? -7.102 -15.992 -1.316 1 95.81 194 CYS A O 1
ATOM 1542 N N . LYS A 1 195 ? -5.938 -17.484 -0.038 1 96.75 195 LYS A N 1
ATOM 1543 C CA . LYS A 1 195 ? -5.457 -16.469 0.905 1 96.75 195 LYS A CA 1
ATOM 1544 C C . LYS A 1 195 ? -3.971 -16.656 1.193 1 96.75 195 LYS A C 1
ATOM 1546 O O . LYS A 1 195 ? -3.447 -17.766 1.112 1 96.75 195 LYS A O 1
ATOM 1551 N N . ILE A 1 196 ? -3.355 -15.531 1.496 1 96.81 196 ILE A N 1
ATOM 1552 C CA . ILE A 1 196 ? -1.993 -15.609 2.012 1 96.81 196 ILE A CA 1
ATOM 1553 C C . ILE A 1 196 ? -2.023 -15.891 3.512 1 96.81 196 ILE A C 1
ATOM 1555 O O . ILE A 1 196 ? -2.699 -15.195 4.27 1 96.81 196 ILE A O 1
ATOM 1559 N N . LEU A 1 197 ? -1.35 -16.875 3.912 1 97.31 197 LEU A N 1
ATOM 1560 C CA . LEU A 1 197 ? -1.249 -17.234 5.32 1 97.31 197 LEU A CA 1
ATOM 1561 C C . LEU A 1 197 ? 0.21 -17.344 5.75 1 97.31 197 LEU A C 1
ATOM 1563 O O . LEU A 1 197 ? 1.115 -17.25 4.918 1 97.31 197 LEU A O 1
ATOM 1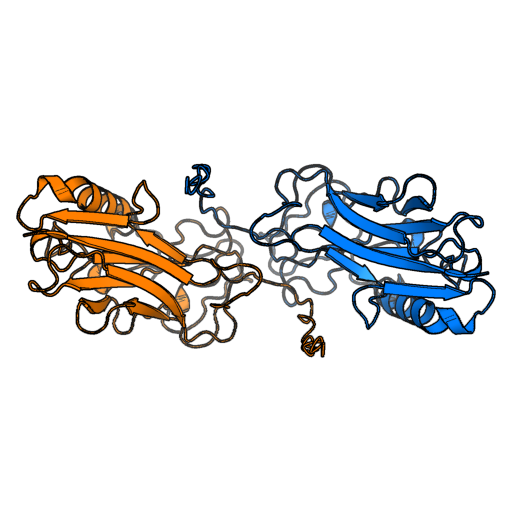567 N N . GLY A 1 198 ? 0.445 -17.469 7.066 1 97.31 198 GLY A N 1
ATOM 1568 C CA . GLY A 1 198 ? 1.771 -17.75 7.594 1 97.31 198 GLY A CA 1
ATOM 1569 C C . GLY A 1 198 ? 2.627 -16.516 7.75 1 97.31 198 GLY A C 1
ATOM 1570 O O . GLY A 1 198 ? 3.785 -16.594 8.164 1 97.31 198 GLY A O 1
ATOM 1571 N N . SER A 1 199 ? 2.096 -15.406 7.383 1 95.88 199 SER A N 1
ATOM 1572 C CA . SER A 1 199 ? 2.803 -14.141 7.512 1 95.88 199 SER A CA 1
ATOM 1573 C C . SER A 1 199 ? 2.029 -13.156 8.391 1 95.88 199 SER A C 1
ATOM 1575 O O . SER A 1 199 ? 1.114 -12.484 7.914 1 95.88 199 SER A O 1
ATOM 1577 N N . PRO A 1 200 ? 2.482 -12.961 9.617 1 93.38 200 PRO A N 1
ATOM 1578 C CA . PRO A 1 200 ? 1.719 -12.156 10.57 1 93.38 200 PRO A CA 1
ATOM 1579 C C . PRO A 1 200 ? 1.595 -10.695 10.141 1 93.38 200 PRO A C 1
ATOM 1581 O O . PRO A 1 200 ? 0.658 -10.008 10.555 1 93.38 200 PRO A O 1
ATOM 1584 N N . ASN A 1 201 ? 2.539 -10.297 9.305 1 90.06 201 ASN A N 1
ATOM 1585 C CA . ASN A 1 201 ? 2.492 -8.883 8.953 1 90.06 201 ASN A CA 1
ATOM 1586 C C . ASN A 1 201 ? 1.714 -8.656 7.66 1 90.06 201 ASN A C 1
ATOM 1588 O O . ASN A 1 201 ? 1.616 -7.523 7.184 1 90.06 201 ASN A O 1
ATOM 1592 N N . LEU A 1 202 ? 1.193 -9.602 7.086 1 91.62 202 LEU A N 1
ATOM 1593 C CA . LEU A 1 202 ? 0.371 -9.469 5.887 1 91.62 202 LEU A CA 1
ATOM 1594 C C . LEU A 1 202 ? -1.098 -9.727 6.207 1 91.62 202 LEU A C 1
ATOM 1596 O O . LEU A 1 202 ? -1.435 -10.734 6.84 1 91.62 202 LEU A O 1
ATOM 1600 N N . LYS A 1 203 ? -1.865 -8.797 5.738 1 86.12 203 LYS A N 1
ATOM 1601 C CA . LYS A 1 203 ? -3.305 -8.945 5.938 1 86.12 203 LYS A CA 1
ATOM 1602 C C . LYS A 1 203 ? -3.908 -9.891 4.902 1 86.12 203 LYS A C 1
ATOM 1604 O O . LYS A 1 203 ? -3.451 -9.938 3.758 1 86.12 203 LYS A O 1
ATOM 1609 N N . ASN A 1 204 ? -4.805 -10.562 5.367 1 87.81 204 ASN A N 1
ATOM 1610 C CA . ASN A 1 204 ? -5.539 -11.445 4.465 1 87.81 204 ASN A CA 1
ATOM 1611 C C . ASN A 1 204 ? -7.047 -11.289 4.637 1 87.81 204 ASN A C 1
ATOM 1613 O O . ASN A 1 204 ? -7.82 -12.055 4.062 1 87.81 204 ASN A O 1
ATOM 1617 N N . GLU A 1 205 ? -7.367 -10.453 5.523 1 85.25 205 GLU A N 1
ATOM 1618 C CA . GLU A 1 205 ? -8.75 -10.055 5.773 1 85.25 205 GLU A CA 1
ATOM 1619 C C . GLU A 1 205 ? -8.828 -8.602 6.223 1 85.25 205 GLU A C 1
ATOM 1621 O O . GLU A 1 205 ? -8.242 -8.227 7.238 1 85.25 205 GLU A O 1
ATOM 1626 N N . ASP A 1 206 ? -9.203 -7.852 5.383 1 79.44 206 ASP A N 1
ATOM 1627 C CA . ASP A 1 206 ? -9.328 -6.426 5.672 1 79.44 206 ASP A CA 1
ATOM 1628 C C . ASP A 1 206 ? -10.742 -5.93 5.391 1 79.44 206 ASP A C 1
ATOM 1630 O O . ASP A 1 206 ? -11.297 -6.18 4.316 1 79.44 206 ASP A O 1
ATOM 1634 N N . ASP A 1 207 ? -11.273 -5.297 6.395 1 74.94 207 ASP A N 1
ATOM 1635 C CA . ASP A 1 207 ? -12.641 -4.805 6.258 1 74.94 207 ASP A CA 1
ATOM 1636 C C . ASP A 1 207 ? -12.711 -3.641 5.27 1 74.94 207 ASP A C 1
ATOM 1638 O O . ASP A 1 207 ? -13.75 -3.398 4.656 1 74.94 207 ASP A O 1
ATOM 1642 N N . ARG A 1 208 ? -11.617 -2.988 5.176 1 68.75 208 ARG A N 1
ATOM 1643 C CA . ARG A 1 208 ? -11.602 -1.825 4.293 1 68.75 208 ARG A CA 1
ATOM 1644 C C . ARG A 1 208 ? -11.344 -2.234 2.85 1 68.75 208 ARG A C 1
ATOM 1646 O O . ARG A 1 208 ? -11.977 -1.716 1.928 1 68.75 208 ARG A O 1
ATOM 1653 N N . ASP A 1 209 ? -10.414 -3.176 2.617 1 76 209 ASP A N 1
ATOM 1654 C CA . ASP A 1 209 ? -10.031 -3.666 1.296 1 76 209 ASP A CA 1
ATOM 1655 C C . ASP A 1 209 ? -10.18 -5.184 1.208 1 76 209 ASP A C 1
ATOM 1657 O O . ASP A 1 209 ? -9.312 -5.926 1.663 1 76 209 ASP A O 1
ATOM 1661 N N . LYS A 1 210 ? -11.133 -5.688 0.522 1 76.38 210 LYS A N 1
ATOM 1662 C CA . LYS A 1 210 ? -11.477 -7.105 0.456 1 76.38 210 LYS A CA 1
ATOM 1663 C C . LYS A 1 210 ? -10.492 -7.871 -0.422 1 76.38 210 LYS A C 1
ATOM 1665 O O . LYS A 1 210 ? -10.5 -9.102 -0.449 1 76.38 210 LYS A O 1
ATOM 1670 N N . PHE A 1 211 ? -9.602 -7.25 -1.108 1 79.81 211 PHE A N 1
ATOM 1671 C CA . PHE A 1 211 ? -8.688 -7.906 -2.041 1 79.81 211 PHE A CA 1
ATOM 1672 C C . PHE A 1 211 ? -7.289 -8.008 -1.452 1 79.81 211 PHE A C 1
ATOM 1674 O O . PHE A 1 211 ? -6.391 -8.586 -2.068 1 79.81 211 PHE A O 1
ATOM 1681 N N . LEU A 1 212 ? -7.203 -7.473 -0.338 1 87 212 LEU A N 1
ATOM 1682 C CA . LEU A 1 212 ? -5.891 -7.52 0.295 1 87 212 LEU A CA 1
ATOM 1683 C C . LEU A 1 212 ? -5.582 -8.922 0.807 1 87 212 LEU A C 1
ATOM 1685 O O . LEU A 1 212 ? -6.254 -9.422 1.714 1 87 212 LEU A O 1
ATOM 1689 N N . GLY A 1 213 ? -4.672 -9.539 0.165 1 91.25 213 GLY A N 1
ATOM 1690 C CA . GLY A 1 213 ? -4.164 -10.828 0.614 1 91.25 213 GLY A CA 1
ATOM 1691 C C . GLY A 1 213 ? -5.055 -11.992 0.22 1 91.25 213 GLY A C 1
ATOM 1692 O O . GLY A 1 213 ? -4.93 -13.094 0.763 1 91.25 213 GLY A O 1
ATOM 1693 N N . ARG A 1 214 ? -5.938 -11.758 -0.674 1 92.69 214 ARG A N 1
ATOM 1694 C CA . ARG A 1 214 ? -6.855 -12.828 -1.042 1 92.69 214 ARG A CA 1
ATOM 1695 C C . ARG A 1 214 ? -7.352 -12.656 -2.473 1 92.69 214 ARG A C 1
ATOM 1697 O O . ARG A 1 214 ? -7.27 -11.57 -3.039 1 92.69 214 ARG A O 1
ATOM 1704 N N . ILE A 1 215 ? -7.887 -13.766 -3.023 1 91.5 215 ILE A N 1
ATOM 1705 C CA . ILE A 1 215 ? -8.5 -13.773 -4.348 1 91.5 215 ILE A CA 1
ATOM 1706 C C . ILE A 1 215 ? -9.484 -14.93 -4.457 1 91.5 215 ILE A C 1
ATOM 1708 O O . ILE A 1 215 ? -9.281 -15.992 -3.869 1 91.5 215 ILE A O 1
ATOM 1712 N N . ALA A 1 216 ? -10.555 -14.633 -5.109 1 91.94 216 ALA A N 1
ATOM 1713 C CA . ALA A 1 216 ? -11.578 -15.656 -5.312 1 91.94 216 ALA A CA 1
ATOM 1714 C C . ALA A 1 216 ? -11.875 -15.844 -6.797 1 91.94 216 ALA A C 1
ATOM 1716 O O . ALA A 1 216 ? -11.859 -14.883 -7.57 1 91.94 216 ALA A O 1
ATOM 1717 N N . PHE A 1 217 ? -12.148 -17.094 -7.152 1 92.62 217 PHE A N 1
ATOM 1718 C CA . PHE A 1 217 ? -12.523 -17.422 -8.523 1 92.62 217 PHE A CA 1
ATOM 1719 C C . PHE A 1 217 ? -13.391 -18.672 -8.57 1 92.62 217 PHE A C 1
ATOM 1721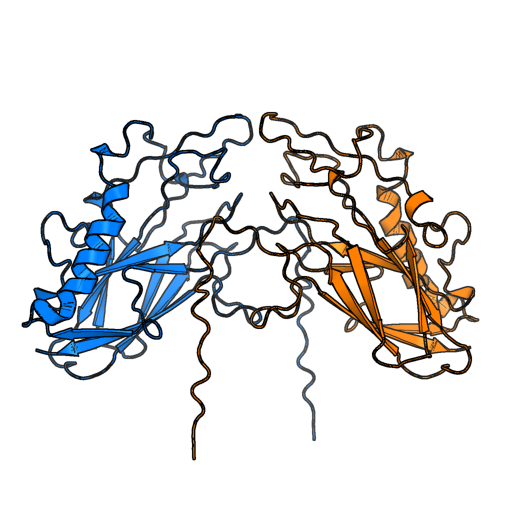 O O . PHE A 1 217 ? -13.523 -19.375 -7.57 1 92.62 217 PHE A O 1
ATOM 1728 N N . LYS A 1 218 ? -13.977 -18.828 -9.719 1 92.06 218 LYS A N 1
ATOM 1729 C CA . LYS A 1 218 ? -14.875 -19.969 -9.891 1 92.06 218 LYS A CA 1
ATOM 1730 C C . LYS A 1 218 ? -14.414 -20.859 -11.055 1 92.06 218 LYS A C 1
ATOM 1732 O O . LYS A 1 218 ? -13.883 -20.359 -12.047 1 92.06 218 LYS A O 1
ATOM 1737 N N . VAL A 1 219 ? -14.703 -22.172 -10.859 1 92.12 219 VAL A N 1
ATOM 1738 C CA . VAL A 1 219 ? -14.359 -23.125 -11.906 1 92.12 219 VAL A CA 1
ATOM 1739 C C . VAL A 1 219 ? -15.539 -24.047 -12.18 1 92.12 219 VAL A C 1
ATOM 1741 O O . VAL A 1 219 ? -16.172 -24.531 -11.242 1 92.12 219 VAL A O 1
ATOM 1744 N N . GLN A 1 220 ? -15.82 -24.172 -13.43 1 91.94 220 GLN A N 1
ATOM 1745 C CA . GLN A 1 220 ? -16.828 -25.125 -13.883 1 91.94 220 GLN A CA 1
ATOM 1746 C C . GLN A 1 220 ? -16.266 -26.047 -14.953 1 91.94 220 GLN A C 1
ATOM 1748 O O . GLN A 1 220 ? -15.758 -25.594 -15.977 1 91.94 220 GLN A O 1
ATOM 1753 N N . MET A 1 221 ? -16.359 -27.359 -14.734 1 92.81 221 MET A N 1
ATOM 1754 C CA . MET A 1 221 ? -15.844 -28.375 -15.656 1 92.81 221 MET A CA 1
ATOM 1755 C C . MET A 1 221 ? -16.953 -29.297 -16.141 1 92.81 221 MET A C 1
ATOM 1757 O O . MET A 1 221 ? -17.812 -29.703 -15.352 1 92.81 221 MET A O 1
ATOM 1761 N N . THR A 1 222 ? -16.938 -29.516 -17.406 1 90.69 222 THR A N 1
ATOM 1762 C CA . THR A 1 222 ? -17.812 -30.547 -17.969 1 90.69 222 THR A CA 1
ATOM 1763 C C . THR A 1 222 ? -17 -31.672 -18.594 1 90.69 222 THR A C 1
ATOM 1765 O O . THR A 1 222 ? -15.773 -31.578 -18.703 1 90.69 222 THR A O 1
ATOM 1768 N N . GLU A 1 223 ? -17.719 -32.875 -18.828 1 87.25 223 GLU A N 1
ATOM 1769 C CA . GLU A 1 223 ? -17.047 -34.031 -19.375 1 87.25 223 GLU A CA 1
ATOM 1770 C C . GLU A 1 223 ? -17.469 -34.281 -20.828 1 87.25 223 GLU A C 1
ATOM 1772 O O . GLU A 1 223 ? -18.594 -33.969 -21.219 1 87.25 223 GLU A O 1
ATOM 1777 N N . MET B 1 1 ? -37.25 -6.18 -14.891 1 19.55 1 MET B N 1
ATOM 1778 C CA . MET B 1 1 ? -36.469 -5.508 -13.875 1 19.55 1 MET B CA 1
ATOM 1779 C C . MET B 1 1 ? -35 -5.457 -14.281 1 19.55 1 MET B C 1
ATOM 1781 O O . MET B 1 1 ? -34.344 -6.492 -14.422 1 19.55 1 MET B O 1
ATOM 1785 N N . TRP B 1 2 ? -34.469 -4.438 -15.086 1 20.14 2 TRP B N 1
ATOM 1786 C CA . TRP B 1 2 ? -33.375 -4.262 -16.031 1 20.14 2 TRP B CA 1
ATOM 1787 C C . TRP B 1 2 ? -32.062 -4.086 -15.289 1 20.14 2 TRP B C 1
ATOM 1789 O O . TRP B 1 2 ? -31.859 -3.105 -14.57 1 20.14 2 TRP B O 1
ATOM 1799 N N . VAL B 1 3 ? -31.547 -5.133 -14.672 1 23.28 3 VAL B N 1
ATOM 1800 C CA . VAL B 1 3 ? -30.359 -5.145 -13.844 1 23.28 3 VAL B CA 1
ATOM 1801 C C . VAL B 1 3 ? -29.172 -4.586 -14.641 1 23.28 3 VAL B C 1
ATOM 1803 O O . VAL B 1 3 ? -28.781 -5.156 -15.664 1 23.28 3 VAL B O 1
ATOM 1806 N N . MET B 1 4 ? -29.109 -3.27 -14.797 1 21.89 4 MET B N 1
ATOM 1807 C CA . MET B 1 4 ? -28.109 -2.508 -15.539 1 21.89 4 MET B CA 1
ATOM 1808 C C . MET B 1 4 ? -26.703 -2.932 -15.148 1 21.89 4 MET B C 1
ATOM 1810 O O . MET B 1 4 ? -26.312 -2.826 -13.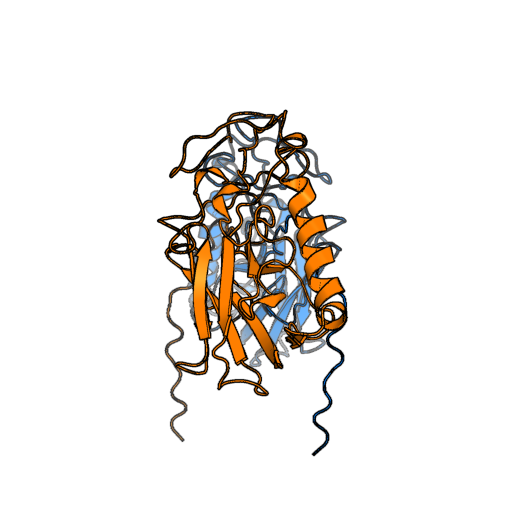977 1 21.89 4 MET B O 1
ATOM 1814 N N . LEU B 1 5 ? -26.219 -3.963 -15.664 1 23.27 5 LEU B N 1
ATOM 1815 C CA . LEU B 1 5 ? -24.922 -4.637 -15.562 1 23.27 5 LEU B CA 1
ATOM 1816 C C . LEU B 1 5 ? -23.781 -3.66 -15.789 1 23.27 5 LEU B C 1
ATOM 1818 O O . LEU B 1 5 ? -23.594 -3.162 -16.906 1 23.27 5 LEU B O 1
ATOM 1822 N N . GLN B 1 6 ? -23.672 -2.74 -14.867 1 27.08 6 GLN B N 1
ATOM 1823 C CA . GLN B 1 6 ? -22.688 -1.659 -14.992 1 27.08 6 GLN B CA 1
ATOM 1824 C C . GLN B 1 6 ? -21.359 -2.178 -15.516 1 27.08 6 GLN B C 1
ATOM 1826 O O . GLN B 1 6 ? -20.953 -3.303 -15.211 1 27.08 6 GLN B O 1
ATOM 1831 N N . THR B 1 7 ? -20.906 -1.726 -16.625 1 25.38 7 THR B N 1
ATOM 1832 C CA . THR B 1 7 ? -19.703 -1.896 -17.438 1 25.38 7 THR B CA 1
ATOM 1833 C C . THR B 1 7 ? -18.453 -1.857 -16.594 1 25.38 7 THR B C 1
ATOM 1835 O O . THR B 1 7 ? -18.203 -0.886 -15.867 1 25.38 7 THR B O 1
ATOM 1838 N N . LEU B 1 8 ? -18.219 -2.793 -15.859 1 28.8 8 LEU B N 1
ATOM 1839 C CA . LEU B 1 8 ? -16.984 -2.922 -15.102 1 28.8 8 LEU B CA 1
ATOM 1840 C C . LEU B 1 8 ? -15.781 -2.486 -15.938 1 28.8 8 LEU B C 1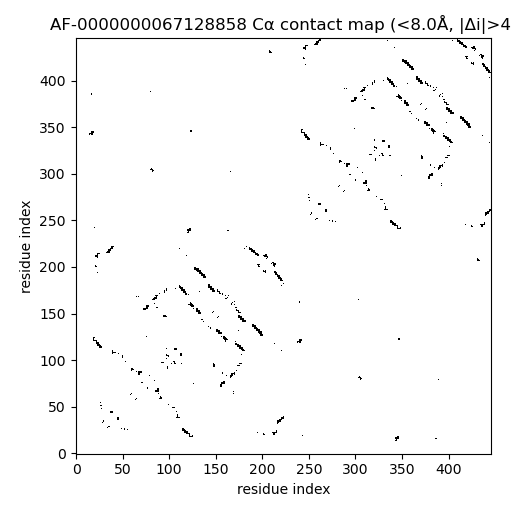
ATOM 1842 O O . LEU B 1 8 ? -15.633 -2.92 -17.078 1 28.8 8 LEU B O 1
ATOM 1846 N N . SER B 1 9 ? -15.562 -1.153 -15.945 1 31.19 9 SER B N 1
ATOM 1847 C CA . SER B 1 9 ? -14.453 -0.548 -16.672 1 31.19 9 SER B CA 1
ATOM 1848 C C . SER B 1 9 ? -13.234 -1.462 -16.688 1 31.19 9 SER B C 1
ATOM 1850 O O . SER B 1 9 ? -13.047 -2.27 -15.773 1 31.19 9 SER B O 1
ATOM 1852 N N . SER B 1 10 ? -12.75 -1.878 -17.781 1 32.72 10 SER B N 1
ATOM 1853 C CA . SER B 1 10 ? -11.602 -2.629 -18.297 1 32.72 10 SER B CA 1
ATOM 1854 C C . SER B 1 10 ? -10.336 -2.297 -17.5 1 32.72 10 SER B C 1
ATOM 1856 O O . SER B 1 10 ? -9.266 -2.84 -17.781 1 32.72 10 SER B O 1
ATOM 1858 N N . ASP B 1 11 ? -10.305 -1.064 -16.906 1 31.38 11 ASP B N 1
ATOM 1859 C CA . ASP B 1 11 ? -9.008 -0.717 -16.328 1 31.38 11 ASP B CA 1
ATOM 1860 C C . ASP B 1 11 ? -8.594 -1.743 -15.273 1 31.38 11 ASP B C 1
ATOM 1862 O O . ASP B 1 11 ? -9.008 -1.659 -14.117 1 31.38 11 ASP B O 1
ATOM 1866 N N . ILE B 1 12 ? -8.641 -2.863 -15.555 1 35.62 12 ILE B N 1
ATOM 1867 C CA . ILE B 1 12 ? -7.898 -3.852 -14.781 1 35.62 12 ILE B CA 1
ATOM 1868 C C . ILE B 1 12 ? -6.605 -3.232 -14.258 1 35.62 12 ILE B C 1
ATOM 1870 O O . ILE B 1 12 ? -5.812 -2.686 -15.031 1 35.62 12 ILE B O 1
ATOM 1874 N N . PRO B 1 13 ? -6.609 -2.645 -13.133 1 36.94 13 PRO B N 1
ATOM 1875 C CA . PRO B 1 13 ? -5.379 -2.053 -12.602 1 36.94 13 PRO B CA 1
ATOM 1876 C C . PRO B 1 13 ? -4.121 -2.768 -13.094 1 36.94 13 PRO B C 1
ATOM 1878 O O . PRO B 1 13 ? -4.012 -3.99 -12.969 1 36.94 13 PRO B O 1
ATOM 1881 N N . LYS B 1 14 ? -3.6 -2.441 -14.281 1 39.59 14 LYS B N 1
ATOM 1882 C CA . LYS B 1 14 ? -2.254 -2.795 -14.719 1 39.59 14 LYS B CA 1
ATOM 1883 C C . LYS B 1 14 ? -1.287 -2.852 -13.539 1 39.59 14 LYS B C 1
ATOM 1885 O O . LYS B 1 14 ? -1.238 -1.928 -12.727 1 39.59 14 LYS B O 1
ATOM 1890 N N . TYR B 1 15 ? -1.077 -4.152 -12.883 1 45.75 15 TYR B N 1
ATOM 1891 C CA . TYR B 1 15 ? -0.423 -4.816 -11.766 1 45.75 15 TYR B CA 1
ATOM 1892 C C . TYR B 1 15 ? 0.986 -4.277 -11.555 1 45.75 15 TYR B C 1
ATOM 1894 O O . TYR B 1 15 ? 1.967 -4.914 -11.945 1 45.75 15 TYR B O 1
ATOM 1902 N N . ARG B 1 16 ? 1.235 -3.07 -11.93 1 47.84 16 ARG B N 1
ATOM 1903 C CA . ARG B 1 16 ? 2.592 -2.576 -11.719 1 47.84 16 ARG B CA 1
ATOM 1904 C C . ARG B 1 16 ? 3.01 -2.742 -10.258 1 47.84 16 ARG B C 1
ATOM 1906 O O . ARG B 1 16 ? 2.166 -2.955 -9.391 1 47.84 16 ARG B O 1
ATOM 1913 N N . ASP B 1 17 ? 4.25 -2.814 -10.078 1 62.81 17 ASP B N 1
ATOM 1914 C CA . ASP B 1 17 ? 4.941 -2.533 -8.828 1 62.81 17 ASP B CA 1
ATOM 1915 C C . ASP B 1 17 ? 4.254 -1.406 -8.062 1 62.81 17 ASP B C 1
ATOM 1917 O O . ASP B 1 17 ? 4.219 -0.264 -8.523 1 62.81 17 ASP B O 1
ATOM 1921 N N . ARG B 1 18 ? 3.312 -1.857 -7.281 1 68.5 18 ARG B N 1
ATOM 1922 C CA . ARG B 1 18 ? 2.383 -0.827 -6.832 1 68.5 18 ARG B CA 1
ATOM 1923 C C . ARG B 1 18 ? 2.834 -0.224 -5.504 1 68.5 18 ARG B C 1
ATOM 1925 O O . ARG B 1 18 ? 3.178 -0.953 -4.574 1 68.5 18 ARG B O 1
ATOM 1932 N N . ILE B 1 19 ? 3.107 0.986 -5.547 1 76.31 19 ILE B N 1
ATOM 1933 C CA . ILE B 1 19 ? 3.121 1.796 -4.332 1 76.31 19 ILE B CA 1
ATOM 1934 C C . ILE B 1 19 ? 1.707 2.277 -4.016 1 76.31 19 ILE B C 1
ATOM 1936 O O . ILE B 1 19 ? 1.032 2.846 -4.879 1 76.31 19 ILE B O 1
ATOM 1940 N N . SER B 1 20 ? 1.242 1.874 -2.918 1 78.06 20 SER B N 1
ATOM 1941 C CA . SER B 1 20 ? -0.107 2.26 -2.516 1 78.06 20 SER B CA 1
ATOM 1942 C C . SER B 1 20 ? -0.208 3.764 -2.289 1 78.06 20 SER B C 1
ATOM 1944 O O . SER B 1 20 ? 0.793 4.422 -2 1 78.06 20 SER B O 1
ATOM 1946 N N . SER B 1 21 ? -1.393 4.238 -2.594 1 86.38 21 SER B N 1
ATOM 1947 C CA . SER B 1 21 ? -1.655 5.625 -2.219 1 86.38 21 SER B CA 1
ATOM 1948 C C . SER B 1 21 ? -1.715 5.789 -0.705 1 86.38 21 SER B C 1
ATOM 1950 O O . SER B 1 21 ? -2.252 4.93 -0.003 1 86.38 21 SER B O 1
ATOM 1952 N N . PRO B 1 22 ? -1.217 6.883 -0.244 1 90.69 22 PRO B N 1
ATOM 1953 C CA . PRO B 1 22 ? -1.176 7.074 1.207 1 90.69 22 PRO B CA 1
ATOM 1954 C C . PRO B 1 22 ? -2.494 7.598 1.771 1 90.69 22 PRO B C 1
ATOM 1956 O O . PRO B 1 22 ? -3.23 8.305 1.074 1 90.69 22 PRO B O 1
ATOM 1959 N N . GLY B 1 23 ? -2.787 7.195 2.955 1 89.5 23 GLY B N 1
ATOM 1960 C CA . GLY B 1 23 ? -3.818 7.902 3.699 1 89.5 23 GLY B CA 1
ATOM 1961 C C . GLY B 1 23 ? -3.336 9.211 4.289 1 89.5 23 GLY B C 1
ATOM 1962 O O . GLY B 1 23 ? -2.15 9.539 4.207 1 89.5 23 GLY B O 1
ATOM 1963 N N . LEU B 1 24 ? -4.305 9.945 4.836 1 92 24 LEU B N 1
ATOM 1964 C CA . LEU B 1 24 ? -3.973 11.203 5.496 1 92 24 LEU B CA 1
ATOM 1965 C C . LEU B 1 24 ? -4.16 11.094 7.004 1 92 24 LEU B C 1
ATOM 1967 O O . LEU B 1 24 ? -5.004 10.328 7.477 1 92 24 LEU B O 1
ATOM 1971 N N . MET B 1 25 ? -3.355 11.898 7.664 1 91.88 25 MET B N 1
ATOM 1972 C CA . MET B 1 25 ? -3.439 11.984 9.117 1 91.88 25 MET B CA 1
ATOM 1973 C C . MET B 1 25 ? -3.521 13.438 9.57 1 91.88 25 MET B C 1
ATOM 1975 O O . MET B 1 25 ? -2.986 14.336 8.914 1 91.88 25 MET B O 1
ATOM 1979 N N . ILE B 1 26 ? -4.211 13.625 10.695 1 94.44 26 ILE B N 1
ATOM 1980 C CA . ILE B 1 26 ? -4.324 14.977 11.234 1 94.44 26 ILE B CA 1
ATOM 1981 C C . ILE B 1 26 ? -3.803 15.016 12.664 1 94.44 26 ILE B C 1
ATOM 1983 O O . ILE B 1 26 ? -3.752 13.977 13.344 1 94.44 26 ILE B O 1
ATOM 1987 N N . SER B 1 27 ? -3.369 16.125 13.031 1 94.69 27 SER B N 1
ATOM 1988 C CA . SER B 1 27 ? -3.008 16.438 14.406 1 94.69 27 SER B CA 1
ATOM 1989 C C . SER B 1 27 ? -3.574 17.781 14.844 1 94.69 27 SER B C 1
ATOM 1991 O O . SER B 1 27 ? -3.473 18.781 14.109 1 94.69 27 SER B O 1
ATOM 1993 N N . PRO B 1 28 ? -4.176 17.844 16.016 1 94.06 28 PRO B N 1
ATOM 1994 C CA . PRO B 1 28 ? -4.328 16.75 16.984 1 94.06 28 PRO B CA 1
ATOM 1995 C C . PRO B 1 28 ? -5.328 15.695 16.516 1 94.06 28 PRO B C 1
ATOM 1997 O O . PRO B 1 28 ? -6.176 15.977 15.656 1 94.06 28 PRO B O 1
ATOM 2000 N N . LYS B 1 29 ? -5.035 14.445 16.953 1 85.75 29 LYS B N 1
ATOM 2001 C CA . LYS B 1 29 ? -6.016 13.383 16.719 1 85.75 29 LYS B CA 1
ATOM 2002 C C . LYS B 1 29 ? -6.93 13.219 17.938 1 85.75 29 LYS B C 1
ATOM 2004 O O . LYS B 1 29 ? -6.508 12.695 18.969 1 85.75 29 LYS B O 1
ATOM 2009 N N . PRO B 1 30 ? -8.117 13.648 17.781 1 69 30 PRO B N 1
ATOM 2010 C CA . PRO B 1 30 ? -9 13.5 18.938 1 69 30 PRO B CA 1
ATOM 2011 C C . PRO B 1 30 ? -9.352 12.047 19.234 1 69 30 PRO B C 1
ATOM 2013 O O . PRO B 1 30 ? -9.211 11.18 18.359 1 69 30 PRO B O 1
ATOM 2016 N N . ASP B 1 31 ? -9.508 11.695 20.469 1 59.28 31 ASP B N 1
ATOM 2017 C CA . ASP B 1 31 ? -9.805 10.352 20.969 1 59.28 31 ASP B CA 1
ATOM 2018 C C . ASP B 1 31 ? -11.016 9.758 20.25 1 59.28 31 ASP B C 1
ATOM 2020 O O . ASP B 1 31 ? -11.039 8.562 19.969 1 59.28 31 ASP B O 1
ATOM 2024 N N . THR B 1 32 ? -11.969 10.594 20.141 1 58.94 32 THR B N 1
ATOM 2025 C CA . THR B 1 32 ? -13.219 10.047 19.641 1 58.94 32 THR B CA 1
ATOM 2026 C C . THR B 1 32 ? -13.461 10.484 18.203 1 58.94 32 THR B C 1
ATOM 2028 O O . THR B 1 32 ? -13.68 11.664 17.922 1 58.94 32 THR B O 1
ATOM 2031 N N . ALA B 1 33 ? -13.617 9.688 17.25 1 60.62 33 ALA B N 1
ATOM 2032 C CA . ALA B 1 33 ? -14.211 9.734 15.914 1 60.62 33 ALA B CA 1
ATOM 2033 C C . ALA B 1 33 ? -13.711 10.953 15.133 1 60.62 33 ALA B C 1
ATOM 2035 O O . ALA B 1 33 ? -14.445 11.508 14.312 1 60.62 33 ALA B O 1
ATOM 2036 N N . LEU B 1 34 ? -12.648 11.492 15.414 1 76.69 34 LEU B N 1
ATOM 2037 C CA . LEU B 1 34 ? -12.094 12.656 14.727 1 76.69 34 LEU B CA 1
ATOM 2038 C C . LEU B 1 34 ? -13.008 13.867 14.883 1 76.69 34 LEU B C 1
ATOM 2040 O O . LEU B 1 34 ? -13.312 14.547 13.906 1 76.69 34 LEU B O 1
ATOM 2044 N N . GLU B 1 35 ? -13.508 14.102 16.094 1 84.75 35 GLU B N 1
ATOM 2045 C CA . GLU B 1 35 ? -14.359 15.25 16.391 1 84.75 35 GLU B CA 1
ATOM 2046 C C . GLU B 1 35 ? -13.68 16.188 17.375 1 84.75 35 GLU B C 1
ATOM 2048 O O . GLU B 1 35 ? -13.234 15.766 18.438 1 84.75 35 GLU B O 1
ATOM 2053 N N . PHE B 1 36 ? -13.695 17.5 17.062 1 87.62 36 PHE B N 1
ATOM 2054 C CA . PHE B 1 36 ? -13.141 18.562 17.906 1 87.62 36 PHE B CA 1
ATOM 2055 C C . PHE B 1 36 ? -14.258 19.375 18.562 1 87.62 36 PHE B C 1
ATOM 2057 O O . PHE B 1 36 ? -15.172 19.844 17.875 1 87.62 36 PHE B O 1
ATOM 2064 N N . TYR B 1 37 ? -14.188 19.391 19.875 1 90.38 37 TYR B N 1
ATOM 2065 C CA . TYR B 1 37 ? -15.086 20.297 20.594 1 90.38 37 TYR B CA 1
ATOM 2066 C C . TYR B 1 37 ? -14.297 21.234 21.5 1 90.38 37 TYR B C 1
ATOM 2068 O O . TYR B 1 37 ? -13.477 20.797 22.297 1 90.38 37 TYR B O 1
ATOM 2076 N N . PHE B 1 38 ? -14.609 22.688 21.328 1 93.25 38 PHE B N 1
ATOM 2077 C CA . PHE B 1 38 ? -13.922 23.594 22.234 1 93.25 38 PHE B CA 1
ATOM 2078 C C . PHE B 1 38 ? -14.68 24.922 22.344 1 93.25 38 PHE B C 1
ATOM 2080 O O . PHE B 1 38 ? -15.516 25.234 21.5 1 93.25 38 PHE B O 1
ATOM 2087 N N . ASN B 1 39 ? -14.438 25.531 23.484 1 93.94 39 ASN B N 1
ATOM 2088 C CA . ASN B 1 39 ? -14.898 26.891 23.75 1 93.94 39 ASN B CA 1
ATOM 2089 C C . ASN B 1 39 ? -13.758 27.906 23.625 1 93.94 39 ASN B C 1
ATOM 2091 O O . ASN B 1 39 ? -12.766 27.828 24.359 1 93.94 39 ASN B O 1
ATOM 2095 N N . LYS B 1 40 ? -13.914 28.875 22.719 1 93.38 40 LYS B N 1
ATOM 2096 C CA . LYS B 1 40 ? -12.805 29.766 22.422 1 93.38 40 LYS B CA 1
ATOM 2097 C C . LYS B 1 40 ? -12.461 30.625 23.641 1 93.38 40 LYS B C 1
ATOM 2099 O O . LYS B 1 40 ? -11.32 31.094 23.781 1 93.38 40 LYS B O 1
ATOM 2104 N N . SER B 1 41 ? -13.383 30.797 24.547 1 94.19 41 SER B N 1
ATOM 2105 C CA . SER B 1 41 ? -13.164 31.656 25.703 1 94.19 41 SER B CA 1
ATOM 2106 C C . SER B 1 41 ? -12.719 30.828 26.906 1 94.19 41 SER B C 1
ATOM 2108 O O . SER B 1 41 ? -12.461 31.375 27.984 1 94.19 41 SER B O 1
ATOM 2110 N N . ASP B 1 42 ? -12.656 29.578 26.781 1 96.12 42 ASP B N 1
ATOM 2111 C CA . ASP B 1 42 ? -12.25 28.688 27.859 1 96.12 42 ASP B CA 1
ATOM 2112 C C . ASP B 1 42 ? -11 27.906 27.484 1 96.12 42 ASP B C 1
ATOM 2114 O O . ASP B 1 42 ? -11.094 26.812 26.922 1 96.12 42 ASP B O 1
ATOM 2118 N N . ALA B 1 43 ? -9.945 28.359 28.016 1 96.25 43 ALA B N 1
ATOM 2119 C CA . ALA B 1 43 ? -8.648 27.797 27.656 1 96.25 43 ALA B CA 1
ATOM 2120 C C . ALA B 1 43 ? -8.555 26.328 28.078 1 96.25 43 ALA B C 1
ATOM 2122 O O . ALA B 1 43 ? -7.844 25.547 27.438 1 96.25 43 ALA B O 1
ATOM 2123 N N . GLN B 1 44 ? -9.242 25.969 29.031 1 96.75 44 GLN B N 1
ATOM 2124 C CA . GLN B 1 44 ? -9.211 24.578 29.516 1 96.75 44 GLN B CA 1
ATOM 2125 C C . GLN B 1 44 ? -9.844 23.641 28.5 1 96.75 44 GLN B C 1
ATOM 2127 O O . GLN B 1 44 ? -9.461 22.469 28.406 1 96.75 44 GLN B O 1
ATOM 2132 N N . SER B 1 45 ? -10.742 24.125 27.719 1 94.56 45 SER B N 1
ATOM 2133 C CA . SER B 1 45 ? -11.5 23.297 26.797 1 94.56 45 SER B CA 1
ATOM 2134 C C . SER B 1 45 ? -10.648 22.859 25.609 1 94.56 45 SER B C 1
ATOM 2136 O O . SER B 1 45 ? -10.961 21.875 24.938 1 94.56 45 SER B O 1
ATOM 2138 N N . TYR B 1 46 ? -9.57 23.609 25.328 1 95.62 46 TYR B N 1
ATOM 2139 C CA . TYR B 1 46 ? -8.742 23.25 24.172 1 95.62 46 TYR B CA 1
ATOM 2140 C C . TYR B 1 46 ? -7.297 23.031 24.594 1 95.62 46 TYR B C 1
ATOM 2142 O O . TYR B 1 46 ? -6.402 22.969 23.75 1 95.62 46 TYR B O 1
ATOM 2150 N N . ALA B 1 47 ? -7.008 22.891 25.844 1 96.69 47 ALA B N 1
ATOM 2151 C CA . ALA B 1 47 ? -5.66 22.734 26.375 1 96.69 47 ALA B CA 1
ATOM 2152 C C . ALA B 1 47 ? -4.996 21.469 25.828 1 96.69 47 ALA B C 1
ATOM 2154 O O . ALA B 1 47 ? -3.805 21.469 25.516 1 96.69 47 ALA B O 1
ATOM 2155 N N . GLU B 1 48 ? -5.793 20.438 25.734 1 94.38 48 GLU B N 1
ATOM 2156 C CA . GLU B 1 48 ? -5.242 19.172 25.266 1 94.38 48 GLU B CA 1
ATOM 2157 C C . GLU B 1 48 ? -4.852 19.25 23.781 1 94.38 48 GLU B C 1
ATOM 2159 O O . GLU B 1 48 ? -3.838 18.672 23.375 1 94.38 48 GLU B O 1
ATOM 2164 N N . TYR B 1 49 ? -5.633 19.938 23.016 1 95.81 49 TYR B N 1
ATOM 2165 C CA . TYR B 1 49 ? -5.309 20.109 21.594 1 95.81 49 TYR B CA 1
ATOM 2166 C C . TYR B 1 49 ? -4.012 20.891 21.422 1 95.81 49 TYR B C 1
ATOM 2168 O O . TYR B 1 49 ? -3.141 20.484 20.641 1 95.81 49 TYR B O 1
ATOM 2176 N N . VAL B 1 50 ? -3.896 21.922 22.188 1 97.06 50 VAL B N 1
ATOM 2177 C CA . VAL B 1 50 ? -2.727 22.781 22.125 1 97.06 50 VAL B CA 1
ATOM 2178 C C . VAL B 1 50 ? -1.48 22 22.547 1 97.06 50 VAL B C 1
ATOM 2180 O O . VAL B 1 50 ? -0.448 22.062 21.875 1 97.06 50 VAL B O 1
ATOM 2183 N N . SER B 1 51 ? -1.612 21.297 23.594 1 96.81 51 SER B N 1
ATOM 2184 C CA . SER B 1 51 ? -0.487 20.516 24.094 1 96.81 51 SER B CA 1
ATOM 2185 C C . SER B 1 51 ? -0.044 19.469 23.078 1 96.81 51 SER B C 1
ATOM 2187 O O . SER B 1 51 ? 1.154 19.234 22.891 1 96.81 51 SER B O 1
ATOM 2189 N N . THR B 1 52 ? -0.968 18.812 22.453 1 95.69 52 THR B N 1
ATOM 2190 C CA . THR B 1 52 ? -0.677 17.797 21.438 1 95.69 52 THR B CA 1
ATOM 2191 C C . THR B 1 52 ? 0.047 18.406 20.25 1 95.69 52 THR B C 1
ATOM 2193 O O . THR B 1 52 ? 1.027 17.844 19.75 1 95.69 52 THR B O 1
ATOM 2196 N N . LEU B 1 53 ? -0.409 19.578 19.844 1 97.75 53 LEU B N 1
ATOM 2197 C CA . LEU B 1 53 ? 0.21 20.25 18.719 1 97.75 53 LEU B CA 1
ATOM 2198 C C . LEU B 1 53 ? 1.641 20.672 19.047 1 97.75 53 LEU B C 1
ATOM 2200 O O . LEU B 1 53 ? 2.547 20.5 18.234 1 97.75 53 LEU B O 1
ATOM 2204 N N . ARG B 1 54 ? 1.839 21.188 20.219 1 97.25 54 ARG B N 1
ATOM 2205 C CA . ARG B 1 54 ? 3.172 21.594 20.656 1 97.25 54 ARG B CA 1
ATOM 2206 C C . ARG B 1 54 ? 4.129 20.406 20.656 1 97.25 54 ARG B C 1
ATOM 2208 O O . ARG B 1 54 ? 5.25 20.5 20.156 1 97.25 54 ARG B O 1
ATOM 2215 N N . LYS B 1 55 ? 3.658 19.328 21.219 1 96.44 55 LYS B N 1
ATOM 2216 C CA . LYS B 1 55 ? 4.48 18.125 21.297 1 96.44 55 LYS B CA 1
ATOM 2217 C C . LYS B 1 55 ? 4.809 17.594 19.906 1 96.44 55 LYS B C 1
ATOM 2219 O O . LYS B 1 55 ? 5.941 17.188 19.641 1 96.44 55 LYS B O 1
ATOM 2224 N N . PHE B 1 56 ? 3.869 17.594 19.156 1 96.81 56 PHE B N 1
ATOM 2225 C CA . PHE B 1 56 ? 4.031 17.141 17.781 1 96.81 56 PHE B CA 1
ATOM 2226 C C . PHE B 1 56 ? 5.117 17.938 17.078 1 96.81 56 PHE B C 1
ATOM 2228 O O . PHE B 1 56 ? 5.977 17.359 16.406 1 96.81 56 PHE B O 1
ATOM 2235 N N . LEU B 1 57 ? 5.145 19.172 17.188 1 98 57 LEU B N 1
ATOM 2236 C CA . LEU B 1 57 ? 6.008 20.062 16.422 1 98 57 LEU B CA 1
ATOM 2237 C C . LEU B 1 57 ? 7.402 20.141 17.031 1 98 57 LEU B C 1
ATOM 2239 O O . LEU B 1 57 ? 8.312 20.719 16.438 1 98 57 LEU B O 1
ATOM 2243 N N . GLU B 1 58 ? 7.605 19.547 18.156 1 96.62 58 GLU B N 1
ATOM 2244 C CA . GLU B 1 58 ? 8.922 19.516 18.781 1 96.62 58 GLU B CA 1
ATOM 2245 C C . GLU B 1 58 ? 9.953 18.844 17.875 1 96.62 58 GLU B C 1
ATOM 2247 O O . GLU B 1 58 ? 11.109 19.266 17.828 1 96.62 58 GLU B O 1
ATOM 2252 N N . SER B 1 59 ? 9.578 17.844 17.156 1 95.19 59 SER B N 1
ATOM 2253 C CA . SER B 1 59 ? 10.492 17.125 16.281 1 95.19 59 SER B CA 1
ATOM 2254 C C . SER B 1 59 ? 10.891 17.984 15.078 1 95.19 59 SER B C 1
ATOM 2256 O O . SER B 1 59 ? 11.859 17.656 14.383 1 95.19 59 SER B O 1
ATOM 2258 N N . TYR B 1 60 ? 10.172 19.031 14.906 1 97.69 60 TYR B N 1
ATOM 2259 C CA . TYR B 1 60 ? 10.43 19.891 13.75 1 97.69 60 TYR B CA 1
ATOM 2260 C C . TYR B 1 60 ? 11.211 21.141 14.156 1 97.69 60 TYR B C 1
ATOM 2262 O O . TYR B 1 60 ? 11.477 22.016 13.328 1 97.69 60 TYR B O 1
ATOM 2270 N N . ASP B 1 61 ? 11.547 21.141 15.359 1 96.62 61 ASP B N 1
ATOM 2271 C CA . ASP B 1 61 ? 12.367 22.25 15.812 1 96.62 61 ASP B CA 1
ATOM 2272 C C . ASP B 1 61 ? 13.727 22.266 15.109 1 96.62 61 ASP B C 1
ATOM 2274 O O . ASP B 1 61 ? 14.328 21.219 14.898 1 96.62 61 ASP B O 1
ATOM 2278 N N . ASP B 1 62 ? 14.227 23.422 14.906 1 95.94 62 ASP B N 1
ATOM 2279 C CA . ASP B 1 62 ? 15.516 23.578 14.234 1 95.94 62 ASP B CA 1
ATOM 2280 C C . ASP B 1 62 ? 16.609 22.844 14.992 1 95.94 62 ASP B C 1
ATOM 2282 O O . ASP B 1 62 ? 17.516 22.266 14.383 1 95.94 62 ASP B O 1
ATOM 2286 N N . SER B 1 63 ? 16.578 22.922 16.203 1 96.44 63 SER B N 1
ATOM 2287 C CA . SER B 1 63 ? 17.609 22.312 17.047 1 96.44 63 SER B CA 1
ATOM 2288 C C . SER B 1 63 ? 17.641 20.797 16.875 1 96.44 63 SER B C 1
ATOM 2290 O O . SER B 1 63 ? 18.656 20.156 17.156 1 96.44 63 SER B O 1
ATOM 2292 N N . LYS B 1 64 ? 16.562 20.234 16.391 1 97.25 64 LYS B N 1
ATOM 2293 C CA . LYS B 1 64 ? 16.484 18.781 16.219 1 97.25 64 LYS B CA 1
ATOM 2294 C C . LYS B 1 64 ? 16.844 18.391 14.781 1 97.25 64 LYS B C 1
ATOM 2296 O O . LYS B 1 64 ? 16.766 17.219 14.422 1 97.25 64 LYS B O 1
ATOM 2301 N N . GLN B 1 65 ? 17.281 19.375 13.953 1 97.94 65 GLN B N 1
ATOM 2302 C CA . GLN B 1 65 ? 17.5 19.094 12.539 1 97.94 65 GLN B CA 1
ATOM 2303 C C . GLN B 1 65 ? 18.953 19.359 12.148 1 97.94 65 GLN B C 1
ATOM 2305 O O . GLN B 1 65 ? 19.234 19.75 11.016 1 97.94 65 GLN B O 1
ATOM 2310 N N . SER B 1 66 ? 19.859 19.109 12.977 1 97.44 66 SER B N 1
ATOM 2311 C CA . SER B 1 66 ? 21.266 19.391 12.734 1 97.44 66 SER B CA 1
ATOM 2312 C C . SER B 1 66 ? 21.844 18.469 11.672 1 97.44 66 SER B C 1
ATOM 2314 O O . SER B 1 66 ? 22.781 18.828 10.969 1 97.44 66 SER B O 1
ATOM 2316 N N . GLN B 1 67 ? 21.297 17.234 11.578 1 96.94 67 GLN B N 1
ATOM 2317 C CA . GLN B 1 67 ? 21.812 16.266 10.617 1 96.94 67 GLN B CA 1
ATOM 2318 C C . GLN B 1 67 ? 21.062 16.359 9.289 1 96.94 67 GLN B C 1
ATOM 2320 O O . GLN B 1 67 ? 21.391 15.656 8.336 1 96.94 67 GLN B O 1
ATOM 2325 N N . ASN B 1 68 ? 20.031 17.188 9.266 1 98.31 68 ASN B N 1
ATOM 2326 C CA . ASN B 1 68 ? 19.266 17.375 8.039 1 98.31 68 ASN B CA 1
ATOM 2327 C C . ASN B 1 68 ? 19.938 18.359 7.09 1 98.31 68 ASN B C 1
ATOM 2329 O O . ASN B 1 68 ? 20.75 19.172 7.516 1 98.31 68 ASN B O 1
ATOM 2333 N N . ILE B 1 69 ? 19.594 18.281 5.836 1 98.31 69 ILE B N 1
ATOM 2334 C CA . ILE B 1 69 ? 20.203 19.156 4.852 1 98.31 69 ILE B CA 1
ATOM 2335 C C . ILE B 1 69 ? 19.125 19.984 4.152 1 98.31 69 ILE B C 1
ATOM 2337 O O . ILE B 1 69 ? 17.953 19.625 4.184 1 98.31 69 ILE B O 1
ATOM 2341 N N . ASN B 1 70 ? 19.547 21.141 3.6 1 97.75 70 ASN B N 1
ATOM 2342 C CA . ASN B 1 70 ? 18.672 21.906 2.729 1 97.75 70 ASN B CA 1
ATOM 2343 C C . ASN B 1 70 ? 18.594 21.297 1.33 1 97.75 70 ASN B C 1
ATOM 2345 O O . ASN B 1 70 ? 19.562 21.359 0.572 1 97.75 70 ASN B O 1
ATOM 2349 N N . CYS B 1 71 ? 17.438 20.797 1.023 1 98.19 71 CYS B N 1
ATOM 2350 C CA . CYS B 1 71 ? 17.25 20.141 -0.265 1 98.19 71 CYS B CA 1
ATOM 2351 C C . CYS B 1 71 ? 16.781 21.141 -1.319 1 98.19 71 CYS B C 1
ATOM 2353 O O . CYS B 1 71 ? 16.5 22.297 -1.007 1 98.19 71 CYS B O 1
ATOM 2355 N N . THR B 1 72 ? 16.703 20.625 -2.562 1 97.69 72 THR B N 1
ATOM 2356 C CA . THR B 1 72 ? 16.203 21.453 -3.658 1 97.69 72 THR B CA 1
ATOM 2357 C C . THR B 1 72 ? 14.688 21.344 -3.762 1 97.69 72 THR B C 1
ATOM 2359 O O . THR B 1 72 ? 14.148 20.281 -4.074 1 97.69 72 THR B O 1
ATOM 2362 N N . PRO B 1 73 ? 13.992 22.422 -3.566 1 96.81 73 PRO B N 1
ATOM 2363 C CA . PRO B 1 73 ? 12.531 22.375 -3.605 1 96.81 73 PRO B CA 1
ATOM 2364 C C . PRO B 1 73 ? 11.984 22.062 -4.996 1 96.81 73 PRO B C 1
ATOM 2366 O O . PRO B 1 73 ? 12.633 22.375 -6 1 96.81 73 PRO B O 1
ATOM 2369 N N . GLY B 1 74 ? 10.82 21.391 -4.996 1 96.62 74 GLY B N 1
ATOM 2370 C CA . GLY B 1 74 ? 10.039 21.25 -6.215 1 96.62 74 GLY B CA 1
ATOM 2371 C C . GLY B 1 74 ? 10.391 20 -7.004 1 96.62 74 GLY B C 1
ATOM 2372 O O . GLY B 1 74 ? 9.789 19.734 -8.047 1 96.62 74 GLY B O 1
ATOM 2373 N N . ARG B 1 75 ? 11.312 19.281 -6.516 1 96.69 75 ARG B N 1
ATOM 2374 C CA . ARG B 1 75 ? 11.68 18.078 -7.262 1 96.69 75 ARG B CA 1
ATOM 2375 C C . ARG B 1 75 ? 11.875 16.891 -6.324 1 96.69 75 ARG B C 1
ATOM 2377 O O . ARG B 1 75 ? 12.273 17.062 -5.172 1 96.69 75 ARG B O 1
ATOM 2384 N N . ILE B 1 76 ? 11.648 15.734 -6.887 1 98.12 76 ILE B N 1
ATOM 2385 C CA . ILE B 1 76 ? 11.859 14.5 -6.145 1 98.12 76 ILE B CA 1
ATOM 2386 C C . ILE B 1 76 ? 13.344 14.367 -5.785 1 98.12 76 ILE B C 1
ATOM 2388 O O . ILE B 1 76 ? 14.211 14.633 -6.613 1 98.12 76 ILE B O 1
ATOM 2392 N N . PHE B 1 77 ? 13.633 13.984 -4.559 1 97.94 77 PHE B N 1
ATOM 2393 C CA . PHE B 1 77 ? 15 13.742 -4.113 1 97.94 77 PHE B CA 1
ATOM 2394 C C . PHE B 1 77 ? 15.32 12.258 -4.148 1 97.94 77 PHE B C 1
ATOM 2396 O O . PHE B 1 77 ? 15.367 11.602 -3.104 1 97.94 77 PHE B O 1
ATOM 2403 N N . ASP B 1 78 ? 15.648 11.734 -5.328 1 94.75 78 ASP B N 1
ATOM 2404 C CA . ASP B 1 78 ? 15.906 10.312 -5.547 1 94.75 78 ASP B CA 1
ATOM 2405 C C . ASP B 1 78 ? 17.312 9.93 -5.09 1 94.75 78 ASP B C 1
ATOM 2407 O O . ASP B 1 78 ? 18.297 10.461 -5.598 1 94.75 78 ASP B O 1
ATOM 2411 N N . GLN B 1 79 ? 17.375 8.969 -4.168 1 94.12 79 GLN B N 1
ATOM 2412 C CA . GLN B 1 79 ? 18.672 8.578 -3.602 1 94.12 79 GLN B CA 1
ATOM 2413 C C . GLN B 1 79 ? 18.891 7.07 -3.74 1 94.12 79 GLN B C 1
ATOM 2415 O O . GLN B 1 79 ? 19.531 6.453 -2.883 1 94.12 79 GLN B O 1
ATOM 2420 N N . ASN B 1 80 ? 18.359 6.523 -4.742 1 87.75 80 ASN B N 1
ATOM 2421 C CA . ASN B 1 80 ? 18.422 5.078 -4.938 1 87.75 80 ASN B CA 1
ATOM 2422 C C . ASN B 1 80 ? 19.875 4.594 -5.047 1 87.75 80 ASN B C 1
ATOM 2424 O O . ASN B 1 80 ? 20.172 3.453 -4.699 1 87.75 80 ASN B O 1
ATOM 2428 N N . ASP B 1 81 ? 20.781 5.465 -5.434 1 88.12 81 ASP B N 1
ATOM 2429 C CA . ASP B 1 81 ? 22.156 5.055 -5.75 1 88.12 81 ASP B CA 1
ATOM 2430 C C . ASP B 1 81 ? 23.062 5.234 -4.543 1 88.12 81 ASP B C 1
ATOM 2432 O O . ASP B 1 81 ? 24.281 5.047 -4.648 1 88.12 81 ASP B O 1
ATOM 2436 N N . VAL B 1 82 ? 22.516 5.609 -3.443 1 90.69 82 VAL B N 1
ATOM 2437 C CA . VAL B 1 82 ? 23.328 5.801 -2.256 1 90.69 82 VAL B CA 1
ATOM 2438 C C . VAL B 1 82 ? 22.828 4.914 -1.122 1 90.69 82 VAL B C 1
ATOM 2440 O O . VAL B 1 82 ? 21.625 4.688 -0.997 1 90.69 82 VAL B O 1
ATOM 2443 N N . ALA B 1 83 ? 23.656 4.418 -0.281 1 86.75 83 ALA B N 1
ATOM 2444 C CA . ALA B 1 83 ? 23.328 3.473 0.783 1 86.75 83 ALA B CA 1
ATOM 2445 C C . ALA B 1 83 ? 22.641 4.176 1.943 1 86.75 83 ALA B C 1
ATOM 2447 O O . ALA B 1 83 ? 21.609 3.705 2.436 1 86.75 83 ALA B O 1
ATOM 2448 N N . VAL B 1 84 ? 23.234 5.293 2.408 1 91.31 84 VAL B N 1
ATOM 2449 C CA . VAL B 1 84 ? 22.656 6.055 3.512 1 91.31 84 VAL B CA 1
ATOM 2450 C C . VAL B 1 84 ? 21.969 7.312 2.973 1 91.31 84 VAL B C 1
ATOM 2452 O O . VAL B 1 84 ? 22.609 8.125 2.295 1 91.31 84 VAL B O 1
ATOM 2455 N N . LYS B 1 85 ? 20.719 7.398 3.318 1 95.75 85 LYS B N 1
ATOM 2456 C CA . LYS B 1 85 ? 19.922 8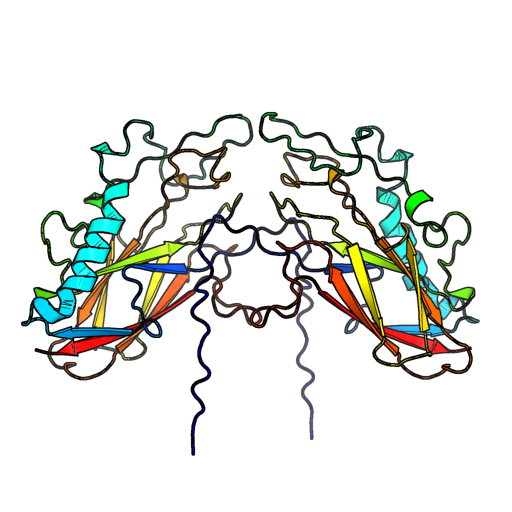.477 2.736 1 95.75 85 LYS B CA 1
ATOM 2457 C C . LYS B 1 85 ? 20.031 9.75 3.572 1 95.75 85 LYS B C 1
ATOM 2459 O O . LYS B 1 85 ? 20.141 9.68 4.801 1 95.75 85 LYS B O 1
ATOM 2464 N N . LYS B 1 86 ? 19.984 10.812 2.92 1 97.62 86 LYS B N 1
ATOM 2465 C CA . LYS B 1 86 ? 19.922 12.125 3.559 1 97.62 86 LYS B CA 1
ATOM 2466 C C . LYS B 1 86 ? 18.484 12.609 3.705 1 97.62 86 LYS B C 1
ATOM 2468 O O . LYS B 1 86 ? 17.641 12.312 2.863 1 97.62 86 LYS B O 1
ATOM 2473 N N . ALA B 1 87 ? 18.297 13.383 4.766 1 98.19 87 ALA B N 1
ATOM 2474 C CA . ALA B 1 87 ? 16.953 13.867 5.051 1 98.19 87 ALA B CA 1
ATOM 2475 C C . ALA B 1 87 ? 16.859 15.383 4.879 1 98.19 87 ALA B C 1
ATOM 2477 O O . ALA B 1 87 ? 17.781 16.109 5.25 1 98.19 87 ALA B O 1
ATOM 2478 N N . CYS B 1 88 ? 15.758 15.883 4.359 1 98.62 88 CYS B N 1
ATOM 2479 C CA . CYS B 1 88 ? 15.555 17.312 4.117 1 98.62 88 CYS B CA 1
ATOM 2480 C C . CYS B 1 88 ? 15.078 18.016 5.379 1 98.62 88 CYS B C 1
ATOM 2482 O O . CYS B 1 88 ? 14.289 17.453 6.148 1 98.62 88 CYS B O 1
ATOM 2484 N N . ARG B 1 89 ? 15.438 19.25 5.512 1 98.38 89 ARG B N 1
ATOM 2485 C CA . ARG B 1 89 ? 14.961 20.094 6.602 1 98.38 89 ARG B CA 1
ATOM 2486 C C . ARG B 1 89 ? 13.531 20.562 6.344 1 98.38 89 ARG B C 1
ATOM 2488 O O . ARG B 1 89 ? 13.102 20.672 5.195 1 98.38 89 ARG B O 1
ATOM 2495 N N . PHE B 1 90 ? 12.82 20.797 7.43 1 98.44 90 PHE B N 1
ATOM 2496 C CA . PHE B 1 90 ? 11.516 21.453 7.395 1 98.44 90 PHE B CA 1
ATOM 2497 C C . PHE B 1 90 ? 11.492 22.672 8.297 1 98.44 90 PHE B C 1
ATOM 2499 O O . PHE B 1 90 ? 11.711 22.562 9.508 1 98.44 90 PHE B O 1
ATOM 2506 N N . ASN B 1 91 ? 11.141 23.766 7.738 1 96.81 91 ASN B N 1
ATOM 2507 C CA . ASN B 1 91 ? 11.109 25.016 8.492 1 96.81 91 ASN B CA 1
ATOM 2508 C C . ASN B 1 91 ? 9.727 25.281 9.078 1 96.81 91 ASN B C 1
ATOM 2510 O O . ASN B 1 91 ? 8.75 25.438 8.336 1 96.81 91 ASN B O 1
ATOM 2514 N N . LEU B 1 92 ? 9.664 25.422 10.32 1 97.38 92 LEU B N 1
ATOM 2515 C CA . LEU B 1 92 ? 8.406 25.641 11.016 1 97.38 92 LEU B CA 1
ATOM 2516 C C . LEU B 1 92 ? 7.719 26.906 10.539 1 97.38 92 LEU B C 1
ATOM 2518 O O . LEU B 1 92 ? 6.496 27.031 10.625 1 97.38 92 LEU B O 1
ATOM 2522 N N . SER B 1 93 ? 8.492 27.812 10.055 1 95.94 93 SER B N 1
ATOM 2523 C CA . SER B 1 93 ? 7.93 29.078 9.586 1 95.94 93 SER B CA 1
ATOM 2524 C C . SER B 1 93 ? 6.977 28.844 8.414 1 95.94 93 SER B C 1
ATOM 2526 O O . SER B 1 93 ? 6.117 29.688 8.133 1 95.94 93 SER B O 1
ATOM 2528 N N . GLU B 1 94 ? 7.113 27.734 7.746 1 96.75 94 GLU B N 1
ATOM 2529 C CA . GLU B 1 94 ? 6.242 27.375 6.629 1 96.75 94 GLU B CA 1
ATOM 2530 C C . GLU B 1 94 ? 4.805 27.172 7.094 1 96.75 94 GLU B C 1
ATOM 2532 O O . GLU B 1 94 ? 3.875 27.203 6.289 1 96.75 94 GLU B O 1
ATOM 2537 N N . LEU B 1 95 ? 4.621 27.031 8.367 1 98.38 95 LEU B N 1
ATOM 2538 C CA . LEU B 1 95 ? 3.297 26.781 8.922 1 98.38 95 LEU B CA 1
ATOM 2539 C C . LEU B 1 95 ? 2.623 28.078 9.344 1 98.38 95 LEU B C 1
ATOM 2541 O O . LEU B 1 95 ? 1.539 28.062 9.93 1 98.38 95 LEU B O 1
ATOM 2545 N N . GLY B 1 96 ? 3.258 29.219 9.125 1 97.25 96 GLY B N 1
ATOM 2546 C CA . GLY B 1 96 ? 2.668 30.531 9.352 1 97.25 96 GLY B CA 1
ATOM 2547 C C . GLY B 1 96 ? 2.07 30.688 10.734 1 97.25 96 GLY B C 1
ATOM 2548 O O . GLY B 1 96 ? 2.742 30.438 11.742 1 97.25 96 GLY B O 1
ATOM 2549 N N . GLN B 1 97 ? 0.782 31.031 10.719 1 97.44 97 GLN B N 1
ATOM 2550 C CA . GLN B 1 97 ? 0.061 31.297 11.961 1 97.44 97 GLN B CA 1
ATOM 2551 C C . GLN B 1 97 ? -0.155 30 12.75 1 97.44 97 GLN B C 1
ATOM 2553 O O . GLN B 1 97 ? -0.502 30.047 13.938 1 97.44 97 GLN B O 1
ATOM 2558 N N . CYS B 1 98 ? 0.112 28.906 12.133 1 98.44 98 CYS B N 1
ATOM 2559 C CA . CYS B 1 98 ? -0.13 27.609 12.781 1 98.44 98 CYS B CA 1
ATOM 2560 C C . CYS B 1 98 ? 1.17 27.016 13.297 1 98.44 98 CYS B C 1
ATOM 2562 O O . CYS B 1 98 ? 1.207 25.844 13.68 1 98.44 98 CYS B O 1
ATOM 2564 N N . SER B 1 99 ? 2.213 27.734 13.32 1 97.81 99 SER B N 1
ATOM 2565 C CA . SER B 1 99 ? 3.525 27.25 13.734 1 97.81 99 SER B CA 1
ATOM 2566 C C . SER B 1 99 ? 3.637 27.172 15.258 1 97.81 99 SER B C 1
ATOM 2568 O O . SER B 1 99 ? 4.523 26.5 15.781 1 97.81 99 SER B O 1
ATOM 2570 N N . GLY B 1 100 ? 2.793 27.953 15.922 1 96.44 100 GLY B N 1
ATOM 2571 C CA . GLY B 1 100 ? 2.885 28.062 17.375 1 96.44 100 GLY B CA 1
ATOM 2572 C C . GLY B 1 100 ? 3.926 29.062 17.828 1 96.44 100 GLY B C 1
ATOM 2573 O O . GLY B 1 100 ? 4.113 29.266 19.031 1 96.44 100 GLY B O 1
ATOM 2574 N N . LYS B 1 101 ? 4.574 29.703 16.922 1 94.75 101 LYS B N 1
ATOM 2575 C CA . LYS B 1 101 ? 5.621 30.672 17.25 1 94.75 101 LYS B CA 1
ATOM 2576 C C . LYS B 1 101 ? 5.023 31.984 17.734 1 94.75 101 LYS B C 1
ATOM 2578 O O . LYS B 1 101 ? 5.438 32.531 18.766 1 94.75 101 LYS B O 1
ATOM 2583 N N . GLU B 1 102 ? 4.035 32.5 17 1 93.25 102 GLU B N 1
ATOM 2584 C CA . GLU B 1 102 ? 3.418 33.781 17.344 1 93.25 102 GLU B CA 1
ATOM 2585 C C . GLU B 1 102 ? 2.197 33.594 18.234 1 93.25 102 GLU B C 1
ATOM 2587 O O . GLU B 1 102 ? 1.904 34.438 19.078 1 93.25 102 GLU B O 1
ATOM 2592 N N . ASP B 1 103 ? 1.565 32.562 18.031 1 96.19 103 ASP B N 1
ATOM 2593 C CA . ASP B 1 103 ? 0.376 32.219 18.797 1 96.19 103 ASP B CA 1
ATOM 2594 C C . ASP B 1 103 ? 0.514 30.844 19.453 1 96.19 103 ASP B C 1
ATOM 2596 O O . ASP B 1 103 ? 0.364 29.812 18.781 1 96.19 103 ASP B O 1
ATOM 2600 N N . LYS B 1 104 ? 0.573 30.844 20.719 1 96.31 104 LYS B N 1
ATOM 2601 C CA . LYS B 1 104 ? 0.812 29.594 21.453 1 96.31 104 LYS B CA 1
ATOM 2602 C C . LYS B 1 104 ? -0.464 28.766 21.562 1 96.31 104 LYS B C 1
ATOM 2604 O O . LYS B 1 104 ? -0.42 27.594 21.953 1 96.31 104 LYS B O 1
ATOM 2609 N N . THR B 1 105 ? -1.566 29.312 21.172 1 97.88 105 THR B N 1
ATOM 2610 C CA . THR B 1 105 ? -2.822 28.578 21.266 1 97.88 105 THR B CA 1
ATOM 2611 C C . THR B 1 105 ? -3.217 28 19.922 1 97.88 105 THR B C 1
ATOM 2613 O O . THR B 1 105 ? -4.281 27.391 19.781 1 97.88 105 THR B O 1
ATOM 2616 N N . PHE B 1 106 ? -2.469 28.281 18.922 1 98.19 106 PHE B N 1
ATOM 2617 C CA . PHE B 1 106 ? -2.693 27.766 17.578 1 98.19 106 PHE B CA 1
ATOM 2618 C C . PHE B 1 106 ? -4.055 28.188 17.047 1 98.19 106 PHE B C 1
ATOM 2620 O O . PHE B 1 106 ? -4.758 27.406 16.406 1 98.19 106 PHE B O 1
ATOM 2627 N N . GLY B 1 107 ? -4.469 29.328 17.406 1 97.62 107 GLY B N 1
ATOM 2628 C CA . GLY B 1 107 ? -5.684 29.922 16.859 1 97.62 107 GLY B CA 1
ATOM 2629 C C . GLY B 1 107 ? -6.93 29.531 17.641 1 97.62 107 GLY B C 1
ATOM 2630 O O . GLY B 1 107 ? -8.008 30.094 17.406 1 97.62 107 GLY B O 1
ATOM 2631 N N . TYR B 1 108 ? -6.852 28.641 18.578 1 96.44 108 TYR B N 1
ATOM 2632 C CA . TYR B 1 108 ? -8.031 28.172 19.312 1 96.44 108 TYR B CA 1
ATOM 2633 C C . TYR B 1 108 ? -8.68 29.312 20.078 1 96.44 108 TYR B C 1
ATOM 2635 O O . TYR B 1 108 ? -9.906 29.422 20.109 1 96.44 108 TYR B O 1
ATOM 2643 N N . SER B 1 109 ? -7.918 30.109 20.578 1 96.12 109 SER B N 1
ATOM 2644 C CA . SER B 1 109 ? -8.43 31.203 21.391 1 96.12 109 SER B CA 1
ATOM 2645 C C . SER B 1 109 ? -9.109 32.25 20.547 1 96.12 109 SER B C 1
ATOM 2647 O O . SER B 1 109 ? -9.883 33.094 21.047 1 96.12 109 SER B O 1
ATOM 2649 N N . LYS B 1 1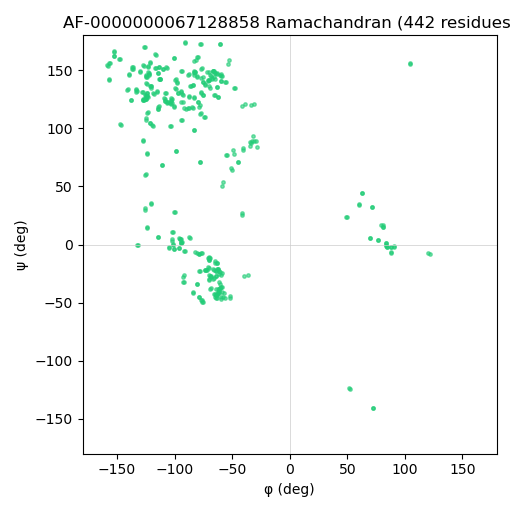10 ? -8.805 32.312 19.312 1 95.12 110 LYS B N 1
ATOM 2650 C CA . LYS B 1 110 ? -9.344 33.344 18.422 1 95.12 110 LYS B CA 1
ATOM 2651 C C . LYS B 1 110 ? -10.477 32.781 17.578 1 95.12 110 LYS B C 1
ATOM 2653 O O . LYS B 1 110 ? -11.016 33.5 16.719 1 95.12 110 LYS B O 1
ATOM 2658 N N . GLY B 1 111 ? -10.758 31.5 17.781 1 93.94 111 GLY B N 1
ATOM 2659 C CA . GLY B 1 111 ? -11.812 30.891 16.984 1 93.94 111 GLY B CA 1
ATOM 2660 C C . GLY B 1 111 ? -11.352 30.484 15.602 1 93.94 111 GLY B C 1
ATOM 2661 O O . GLY B 1 111 ? -12.172 30.312 14.695 1 93.94 111 GLY B O 1
ATOM 2662 N N . THR B 1 112 ? -10.086 30.391 15.375 1 96.31 112 THR B N 1
ATOM 2663 C CA . THR B 1 112 ? -9.492 29.953 14.117 1 96.31 112 THR B CA 1
ATOM 2664 C C . THR B 1 112 ? -8.523 28.797 14.344 1 96.31 112 THR B C 1
ATOM 2666 O O . THR B 1 112 ? -7.336 28.906 14.023 1 96.31 112 THR B O 1
ATOM 2669 N N . PRO B 1 113 ? -8.961 27.703 14.867 1 96.62 113 PRO B N 1
ATOM 2670 C CA . PRO B 1 113 ? -8.086 26.594 15.25 1 96.62 113 PRO B CA 1
ATOM 2671 C C . PRO B 1 113 ? -7.297 26.031 14.078 1 96.62 113 PRO B C 1
ATOM 2673 O O . PRO B 1 113 ? -7.789 26.016 12.945 1 96.62 113 PRO B O 1
ATOM 2676 N N . CYS B 1 114 ? -6.125 25.609 14.422 1 98.12 114 CYS B N 1
ATOM 2677 C CA . CYS B 1 114 ? -5.246 24.984 13.445 1 98.12 114 CYS B CA 1
ATOM 2678 C C . CYS B 1 114 ? -5.293 23.453 13.555 1 98.12 114 CYS B C 1
ATOM 2680 O O . CYS B 1 114 ? -5.367 22.922 14.656 1 98.12 114 CYS B O 1
ATOM 2682 N N . VAL B 1 115 ? -5.246 22.828 12.414 1 97.19 115 VAL B N 1
ATOM 2683 C CA . VAL B 1 115 ? -5.102 21.375 12.281 1 97.19 115 VAL B CA 1
ATOM 2684 C C . VAL B 1 115 ? -3.938 21.047 11.352 1 97.19 115 VAL B C 1
ATOM 2686 O O . VAL B 1 115 ? -3.859 21.578 10.242 1 97.19 115 VAL B O 1
ATOM 2689 N N . LEU B 1 116 ? -3.025 20.266 11.844 1 97.94 116 LEU B N 1
ATOM 2690 C CA . LEU B 1 116 ? -1.939 19.812 10.984 1 97.94 116 LEU B CA 1
ATOM 2691 C C . LEU B 1 116 ? -2.348 18.562 10.219 1 97.94 116 LEU B C 1
ATOM 2693 O O . LEU B 1 116 ? -2.977 17.656 10.773 1 97.94 116 LEU B O 1
ATOM 2697 N N . VAL B 1 117 ? -2.002 18.547 8.93 1 96.94 117 VAL B N 1
ATOM 2698 C CA . VAL B 1 117 ? -2.324 17.422 8.055 1 96.94 117 VAL B CA 1
ATOM 2699 C C . VAL B 1 117 ? -1.05 16.906 7.395 1 96.94 117 VAL B C 1
ATOM 2701 O O . VAL B 1 117 ? -0.203 17.688 6.957 1 96.94 117 VAL B O 1
ATOM 2704 N N . LYS B 1 118 ? -0.911 15.609 7.301 1 95.06 118 LYS B N 1
ATOM 2705 C CA . LYS B 1 118 ? 0.203 15.008 6.574 1 95.06 118 LYS B CA 1
ATOM 2706 C C . LYS B 1 118 ? -0.209 13.68 5.949 1 95.06 118 LYS B C 1
ATOM 2708 O O . LYS B 1 118 ? -1.213 13.078 6.344 1 95.06 118 LYS B O 1
ATOM 2713 N N . MET B 1 119 ? 0.575 13.281 4.941 1 93.38 119 MET B N 1
ATOM 2714 C CA . MET B 1 119 ? 0.387 11.961 4.34 1 93.38 119 MET B CA 1
ATOM 2715 C C . MET B 1 119 ? 1.077 10.883 5.168 1 93.38 119 MET B C 1
ATOM 2717 O O . MET B 1 119 ? 2.129 11.125 5.762 1 93.38 119 MET B O 1
ATOM 2721 N N . ASN B 1 120 ? 0.412 9.711 5.078 1 91.25 120 ASN B N 1
ATOM 2722 C CA . ASN B 1 120 ? 1.13 8.586 5.66 1 91.25 120 ASN B CA 1
ATOM 2723 C C . ASN B 1 120 ? 2.395 8.258 4.875 1 91.25 120 ASN B C 1
ATOM 2725 O O . ASN B 1 120 ? 2.434 8.43 3.654 1 91.25 120 ASN B O 1
ATOM 2729 N N . ARG B 1 121 ? 3.342 7.754 5.672 1 92.25 121 ARG B N 1
ATOM 2730 C CA . ARG B 1 121 ? 4.602 7.398 5.023 1 92.25 121 ARG B CA 1
ATOM 2731 C C . ARG B 1 121 ? 4.465 6.105 4.23 1 92.25 121 ARG B C 1
ATOM 2733 O O . ARG B 1 121 ? 3.959 5.105 4.742 1 92.25 121 ARG B O 1
ATOM 2740 N N . ILE B 1 122 ? 4.848 6.121 3.027 1 91.19 122 ILE B N 1
ATOM 2741 C CA . ILE B 1 122 ? 4.926 4.93 2.189 1 91.19 122 ILE B CA 1
ATOM 2742 C C . ILE B 1 122 ? 6.32 4.82 1.576 1 91.19 122 ILE B C 1
ATOM 2744 O O . ILE B 1 122 ? 6.793 5.754 0.919 1 91.19 122 ILE B O 1
ATOM 2748 N N . ILE B 1 123 ? 6.977 3.746 1.771 1 88.56 123 ILE B N 1
ATOM 2749 C CA . ILE B 1 123 ? 8.32 3.553 1.238 1 88.56 123 ILE B CA 1
ATOM 2750 C C . ILE B 1 123 ? 8.281 3.6 -0.287 1 88.56 123 ILE B C 1
ATOM 2752 O O . ILE B 1 123 ? 7.461 2.928 -0.916 1 88.56 123 ILE B O 1
ATOM 2756 N N . GLY B 1 124 ? 9.094 4.438 -0.874 1 89.62 124 GLY B N 1
ATOM 2757 C CA . GLY B 1 124 ? 9.266 4.465 -2.318 1 89.62 124 GLY B CA 1
ATOM 2758 C C . GLY B 1 124 ? 8.273 5.375 -3.016 1 89.62 124 GLY B C 1
ATOM 2759 O O . GLY B 1 124 ? 8.336 5.555 -4.234 1 89.62 124 GLY B O 1
ATOM 2760 N N . LEU B 1 125 ? 7.41 5.953 -2.33 1 93.12 125 LEU B N 1
ATOM 2761 C CA . LEU B 1 125 ? 6.391 6.793 -2.941 1 93.12 125 LEU B CA 1
ATOM 2762 C C . LEU B 1 125 ? 7.016 8.016 -3.6 1 93.12 125 LEU B C 1
ATOM 2764 O O . LEU B 1 125 ? 7.832 8.711 -2.984 1 93.12 125 LEU B O 1
ATOM 2768 N N . LYS B 1 126 ? 6.684 8.25 -4.836 1 94 126 LYS B N 1
ATOM 2769 C CA . LYS B 1 126 ? 7.082 9.445 -5.586 1 94 126 LYS B CA 1
ATOM 2770 C C . LYS B 1 126 ? 5.871 10.133 -6.203 1 94 126 LYS B C 1
ATOM 2772 O O . LYS B 1 126 ? 5.492 9.844 -7.34 1 94 126 LYS B O 1
ATOM 2777 N N . PRO B 1 127 ? 5.32 11.031 -5.426 1 95.69 127 PRO B N 1
ATOM 2778 C CA . PRO B 1 127 ? 4.176 11.742 -6.008 1 95.69 127 PRO B CA 1
ATOM 2779 C C . PRO B 1 127 ? 4.535 12.484 -7.293 1 95.69 127 PRO B C 1
ATOM 2781 O O . PRO B 1 127 ? 5.641 13.008 -7.418 1 95.69 127 PRO B O 1
ATOM 2784 N N . GLU B 1 128 ? 3.607 12.508 -8.18 1 96.06 128 GLU B N 1
ATOM 2785 C CA . GLU B 1 128 ? 3.756 13.258 -9.422 1 96.06 128 GLU B CA 1
ATOM 2786 C C . GLU B 1 128 ? 3.021 14.594 -9.352 1 96.06 128 GLU B C 1
ATOM 2788 O O . GLU B 1 128 ? 2.148 14.781 -8.508 1 96.06 128 GLU B O 1
ATOM 2793 N N . GLY B 1 129 ? 3.387 15.539 -10.219 1 97.12 129 GLY B N 1
ATOM 2794 C CA . GLY B 1 129 ? 2.697 16.812 -10.281 1 97.12 129 GLY B CA 1
ATOM 2795 C C . GLY B 1 129 ? 3 17.719 -9.094 1 97.12 129 GLY B C 1
ATOM 2796 O O . GLY B 1 129 ? 4.16 17.875 -8.711 1 97.12 129 GLY B O 1
ATOM 2797 N N . GLU B 1 130 ? 1.946 18.391 -8.641 1 97.62 130 GLU B N 1
ATOM 2798 C CA . GLU B 1 130 ? 2.045 19.328 -7.52 1 97.62 130 GLU B CA 1
ATOM 2799 C C . GLU B 1 130 ? 1.072 18.953 -6.406 1 97.62 130 GLU B C 1
ATOM 2801 O O . GLU B 1 130 ? 0.037 19.594 -6.234 1 97.62 130 GLU B O 1
ATOM 2806 N N . PRO B 1 131 ? 1.497 17.984 -5.703 1 98.06 131 PRO B N 1
ATOM 2807 C CA . PRO B 1 131 ? 0.58 17.531 -4.656 1 98.06 131 PRO B CA 1
ATOM 2808 C C . PRO B 1 131 ? 0.245 18.625 -3.652 1 98.06 131 PRO B C 1
ATOM 2810 O O . PRO B 1 131 ? 1.117 19.422 -3.281 1 98.06 131 PRO B O 1
ATOM 2813 N N . HIS B 1 132 ? -1.003 18.672 -3.234 1 98.62 132 HIS B N 1
ATOM 2814 C CA . HIS B 1 132 ? -1.453 19.641 -2.236 1 98.62 132 HIS B CA 1
ATOM 2815 C C . HIS B 1 132 ? -2.705 19.141 -1.52 1 98.62 132 HIS B C 1
ATOM 2817 O O . HIS B 1 132 ? -3.404 18.25 -2.021 1 98.62 132 HIS B O 1
ATOM 2823 N N . ILE B 1 133 ? -2.902 19.656 -0.347 1 98.25 133 ILE B N 1
ATOM 2824 C CA . ILE B 1 133 ? -4.074 19.312 0.453 1 98.25 133 ILE B CA 1
ATOM 2825 C C . ILE B 1 133 ? -5.176 20.344 0.218 1 98.25 133 ILE B C 1
ATOM 2827 O O . ILE B 1 133 ? -4.918 21.547 0.23 1 98.25 133 ILE B O 1
ATOM 2831 N N . GLN B 1 134 ? -6.293 19.859 -0.019 1 97.69 134 GLN B N 1
ATOM 2832 C CA . GLN B 1 134 ? -7.469 20.719 -0.114 1 97.69 134 GLN B CA 1
ATOM 2833 C C . GLN B 1 134 ? -8.594 20.219 0.787 1 97.69 134 GLN B C 1
ATOM 2835 O O . GLN B 1 134 ? -8.93 19.031 0.766 1 97.69 134 GLN B O 1
ATOM 2840 N N . CYS B 1 135 ? -9.141 21.109 1.54 1 96.88 135 CYS B N 1
ATOM 2841 C CA . CYS B 1 135 ? -10.234 20.766 2.445 1 96.88 135 CYS B CA 1
ATOM 2842 C C . CYS B 1 135 ? -11.508 21.516 2.068 1 96.88 135 CYS B C 1
ATOM 2844 O O . CYS B 1 135 ? -11.453 22.578 1.441 1 96.88 135 CYS B O 1
ATOM 2846 N N . ALA B 1 136 ? -12.562 20.875 2.408 1 95.12 136 ALA B N 1
ATOM 2847 C CA . ALA B 1 136 ? -13.867 21.484 2.16 1 95.12 136 ALA B CA 1
ATOM 2848 C C . ALA B 1 136 ? -14.82 21.234 3.326 1 95.12 136 ALA B C 1
ATOM 2850 O O . ALA B 1 136 ? -14.719 20.203 4.012 1 95.12 136 ALA B O 1
ATOM 2851 N N . SER B 1 137 ? -15.617 22.172 3.529 1 93 137 SER B N 1
ATOM 2852 C CA . SER B 1 137 ? -16.703 22.016 4.496 1 93 137 SER B CA 1
ATOM 2853 C C . SER B 1 137 ? -18.016 21.641 3.807 1 93 137 SER B C 1
ATOM 2855 O O . SER B 1 137 ? -18.312 22.125 2.717 1 93 137 SER B O 1
ATOM 2857 N N . LYS B 1 138 ? -18.672 20.766 4.422 1 85.38 138 LYS B N 1
ATOM 2858 C CA . LYS B 1 138 ? -19.969 20.406 3.869 1 85.38 138 LYS B CA 1
ATOM 2859 C C . LYS B 1 138 ? -20.953 21.578 3.932 1 85.38 138 LYS B C 1
ATOM 2861 O O . LYS B 1 138 ? -21.844 21.703 3.084 1 85.38 138 LYS B O 1
ATOM 2866 N N . GLU B 1 139 ? -20.766 22.375 4.859 1 81.38 139 GLU B N 1
ATOM 2867 C CA . GLU B 1 139 ? -21.641 23.531 5.051 1 81.38 139 GLU B CA 1
ATOM 2868 C C . GLU B 1 139 ? -20.984 24.797 4.508 1 81.38 139 GLU B C 1
ATOM 2870 O O . GLU B 1 139 ? -19.969 25.25 5.027 1 81.38 139 GLU B O 1
ATOM 2875 N N . GLU B 1 140 ? -21.625 25.422 3.539 1 77.81 140 GLU B N 1
ATOM 2876 C CA . GLU B 1 140 ? -21.062 26.609 2.906 1 77.81 140 GLU B CA 1
ATOM 2877 C C . GLU B 1 140 ? -21.188 27.828 3.812 1 77.81 140 GLU B C 1
ATOM 2879 O O . GLU B 1 140 ? -22.219 28.031 4.457 1 77.81 140 GLU B O 1
ATOM 2884 N N . GLY B 1 141 ? -20.125 28.625 3.812 1 78.5 141 GLY B N 1
ATOM 2885 C CA . GLY B 1 141 ? -20.188 29.938 4.438 1 78.5 141 GLY B CA 1
ATOM 2886 C C . GLY B 1 141 ? -19.922 29.891 5.934 1 78.5 141 GLY B C 1
ATOM 2887 O O . GLY B 1 141 ? -19.828 30.938 6.582 1 78.5 141 GLY B O 1
ATOM 2888 N N . ARG B 1 142 ? -19.719 28.75 6.5 1 86.06 142 ARG B N 1
ATOM 2889 C CA . ARG B 1 142 ? -19.578 28.656 7.945 1 86.06 142 ARG B CA 1
ATOM 2890 C C . ARG B 1 142 ? -18.109 28.75 8.352 1 86.06 142 ARG B C 1
ATOM 2892 O O . ARG B 1 142 ? -17.781 29.172 9.461 1 86.06 142 ARG B O 1
ATOM 2899 N N . VAL B 1 143 ? -17.312 28.328 7.426 1 93.31 143 VAL B N 1
ATOM 2900 C CA . VAL B 1 143 ? -15.906 28.281 7.781 1 93.31 143 VAL B CA 1
ATOM 2901 C C . VAL B 1 143 ? -15.062 28.734 6.594 1 93.31 143 VAL B C 1
ATOM 2903 O O . VAL B 1 143 ? -15.344 28.375 5.445 1 93.31 143 VAL B O 1
ATOM 2906 N N . GLU B 1 144 ? -14.086 29.625 6.891 1 94.5 144 GLU B N 1
ATOM 2907 C CA . GLU B 1 144 ? -13.047 29.953 5.922 1 94.5 144 GLU B CA 1
ATOM 2908 C C . GLU B 1 144 ? -11.773 29.141 6.188 1 94.5 144 GLU B C 1
ATOM 2910 O O . GLU B 1 144 ? -11.281 29.109 7.316 1 94.5 144 GLU B O 1
ATOM 2915 N N . ILE B 1 145 ? -11.273 28.531 5.164 1 96.81 145 ILE B N 1
ATOM 2916 C CA . ILE B 1 145 ? -10.141 27.625 5.332 1 96.81 145 ILE B CA 1
ATOM 2917 C C . ILE B 1 145 ? -8.875 28.266 4.754 1 96.81 145 ILE B C 1
ATOM 2919 O O . ILE B 1 145 ? -8.867 28.688 3.592 1 96.81 145 ILE B O 1
ATOM 2923 N N . ASN B 1 146 ? -7.879 28.375 5.602 1 97.81 146 ASN B N 1
ATOM 2924 C CA . ASN B 1 146 ? -6.566 28.875 5.191 1 97.81 146 ASN B CA 1
ATOM 2925 C C . ASN B 1 146 ? -5.504 27.781 5.285 1 97.81 146 ASN B C 1
ATOM 2927 O O . ASN B 1 146 ? -5.621 26.859 6.098 1 97.81 146 ASN B O 1
ATOM 2931 N N . TYR B 1 147 ? -4.496 27.969 4.418 1 98.69 147 TYR B N 1
ATOM 2932 C CA . TYR B 1 147 ? -3.477 26.922 4.348 1 98.69 147 TYR B CA 1
ATOM 2933 C C . TYR B 1 147 ? -2.088 27.5 4.59 1 98.69 147 TYR B C 1
ATOM 2935 O O . TYR B 1 147 ? -1.789 28.625 4.164 1 98.69 147 TYR B O 1
ATOM 2943 N N . PHE B 1 148 ? -1.314 26.641 5.234 1 98.56 148 PHE B N 1
ATOM 2944 C CA . PHE B 1 148 ? 0.116 26.891 5.367 1 98.56 148 PHE B CA 1
ATOM 2945 C C . PHE B 1 148 ? 0.917 25.625 5.133 1 98.56 148 PHE B C 1
ATOM 2947 O O . PHE B 1 148 ? 0.758 24.641 5.863 1 98.56 148 PHE B O 1
ATOM 2954 N N . PRO B 1 149 ? 1.874 25.656 4.168 1 97.81 149 PRO B N 1
ATOM 2955 C CA . PRO B 1 149 ? 2.172 26.75 3.24 1 97.81 149 PRO B CA 1
ATOM 2956 C C . PRO B 1 149 ? 0.987 27.094 2.342 1 97.81 149 PRO B C 1
ATOM 2958 O O . PRO B 1 149 ? -0.037 26.406 2.369 1 97.81 149 PRO B O 1
ATOM 2961 N N . PRO B 1 150 ? 1.138 28.188 1.58 1 97.06 150 PRO B N 1
ATOM 2962 C CA . PRO B 1 150 ? 0.026 28.578 0.715 1 97.06 150 PRO B CA 1
ATOM 2963 C C . PRO B 1 150 ? -0.421 27.469 -0.228 1 97.06 150 PRO B C 1
ATOM 2965 O O . PRO B 1 150 ? 0.411 26.719 -0.731 1 97.06 150 PRO B O 1
ATOM 2968 N N . GLU B 1 151 ? -1.749 27.328 -0.424 1 97 151 GLU B N 1
ATOM 2969 C CA . GLU B 1 151 ? -2.408 26.391 -1.325 1 97 151 GLU B CA 1
ATOM 2970 C C . GLU B 1 151 ? -2.268 24.953 -0.825 1 97 151 GLU B C 1
ATOM 2972 O O . GLU B 1 151 ? -2.592 24.016 -1.544 1 97 151 GLU B O 1
ATOM 2977 N N . GLY B 1 152 ? -1.706 24.812 0.359 1 98.5 152 GLY B N 1
ATOM 2978 C CA . GLY B 1 152 ? -1.595 23.469 0.925 1 98.5 152 GLY B CA 1
ATOM 2979 C C . GLY B 1 152 ? -0.567 22.609 0.219 1 98.5 152 GLY B C 1
ATOM 2980 O O . GLY B 1 152 ? -0.73 21.391 0.128 1 98.5 152 GLY B O 1
ATOM 2981 N N . LEU B 1 153 ? 0.452 23.203 -0.263 1 98.19 153 LEU B N 1
ATOM 2982 C CA . LEU B 1 153 ? 1.432 22.531 -1.104 1 98.19 153 LEU B CA 1
ATOM 2983 C C . LEU B 1 153 ? 2.271 21.562 -0.285 1 98.19 153 LEU B C 1
ATOM 2985 O O . LEU B 1 153 ? 2.658 21.859 0.845 1 98.19 153 LEU B O 1
ATOM 2989 N N . ILE B 1 154 ? 2.551 20.438 -0.887 1 98.25 154 ILE B N 1
ATOM 2990 C CA . ILE B 1 154 ? 3.498 19.453 -0.365 1 98.25 154 ILE B CA 1
ATOM 2991 C C . ILE B 1 154 ? 4.703 19.344 -1.298 1 98.25 154 ILE B C 1
ATOM 2993 O O . ILE B 1 154 ? 4.574 18.922 -2.445 1 98.25 154 ILE B O 1
ATOM 2997 N N . ASP B 1 155 ? 5.859 19.703 -0.793 1 98.44 155 ASP B N 1
ATOM 2998 C CA . ASP B 1 155 ? 7.035 19.766 -1.655 1 98.44 155 ASP B CA 1
ATOM 2999 C C . ASP B 1 155 ? 7.535 18.375 -2.008 1 98.44 155 ASP B C 1
ATOM 3001 O O . ASP B 1 155 ? 7.641 17.5 -1.137 1 98.44 155 ASP B O 1
ATOM 3005 N N . LEU B 1 156 ? 7.898 18.172 -3.236 1 98.5 156 LEU B N 1
ATOM 3006 C CA . LEU B 1 156 ? 8.336 16.891 -3.76 1 98.5 156 LEU B CA 1
ATOM 3007 C C . LEU B 1 156 ? 9.703 16.5 -3.195 1 98.5 156 LEU B C 1
ATOM 3009 O O . LEU B 1 156 ? 10.086 15.336 -3.205 1 98.5 156 LEU B O 1
ATOM 3013 N N . MET B 1 157 ? 10.445 17.453 -2.693 1 98.5 157 MET B N 1
ATOM 3014 C CA . MET B 1 157 ? 11.812 17.219 -2.23 1 98.5 157 MET B CA 1
ATOM 3015 C C . MET B 1 157 ? 11.828 16.25 -1.059 1 98.5 157 MET B C 1
ATOM 3017 O O . MET B 1 157 ? 12.867 15.664 -0.749 1 98.5 157 MET B O 1
ATOM 3021 N N . TYR B 1 158 ? 10.734 16.016 -0.434 1 98.38 158 TYR B N 1
ATOM 3022 C CA . TYR B 1 158 ? 10.68 15.148 0.741 1 98.38 158 TYR B CA 1
ATOM 3023 C C . TYR B 1 158 ? 10.484 13.688 0.339 1 98.38 158 TYR B C 1
ATOM 3025 O O . TYR B 1 158 ? 10.453 12.805 1.195 1 98.38 158 TYR B O 1
ATOM 3033 N N . PHE B 1 159 ? 10.523 13.383 -0.949 1 96.69 159 PHE B N 1
ATOM 3034 C CA . PHE B 1 159 ? 10.234 12.047 -1.448 1 96.69 159 PHE B CA 1
ATOM 3035 C C . PHE B 1 159 ? 11.367 11.555 -2.346 1 96.69 159 PHE B C 1
ATOM 3037 O O . PHE B 1 159 ? 12.055 12.352 -2.977 1 96.69 159 PHE B O 1
ATOM 3044 N N . PRO B 1 160 ? 11.438 10.219 -2.375 1 94.81 160 PRO B N 1
ATOM 3045 C CA . PRO B 1 160 ? 10.711 9.172 -1.651 1 94.81 160 PRO B CA 1
ATOM 3046 C C . PRO B 1 160 ? 11.242 8.953 -0.237 1 94.81 160 PRO B C 1
ATOM 3048 O O . PRO B 1 160 ? 12.336 9.422 0.094 1 94.81 160 PRO B O 1
ATOM 3051 N N . TYR B 1 161 ? 10.375 8.32 0.537 1 95.25 161 TYR B N 1
ATOM 3052 C CA . TYR B 1 161 ? 10.781 7.762 1.823 1 95.25 161 TYR B CA 1
ATOM 3053 C C . TYR B 1 161 ? 11.398 6.375 1.65 1 95.25 161 TYR B C 1
ATOM 3055 O O . TYR B 1 161 ? 10.883 5.559 0.881 1 95.25 161 TYR B O 1
ATOM 3063 N N . TYR B 1 162 ? 12.531 6.102 2.377 1 91.06 162 TYR B N 1
ATOM 3064 C CA . TYR B 1 162 ? 13.25 4.863 2.125 1 91.06 162 TYR B CA 1
ATOM 3065 C C . TYR B 1 162 ? 13.188 3.938 3.336 1 91.06 162 TYR B C 1
ATOM 3067 O O . TYR B 1 162 ? 13.82 2.883 3.354 1 91.06 162 TYR B O 1
ATOM 3075 N N . GLY B 1 163 ? 12.422 4.297 4.344 1 89.5 163 GLY B N 1
ATOM 3076 C CA . GLY B 1 163 ? 12.305 3.475 5.539 1 89.5 163 GLY B CA 1
ATOM 3077 C C . GLY B 1 163 ? 13.07 4.035 6.723 1 89.5 163 GLY B C 1
ATOM 3078 O O . GLY B 1 163 ? 14.055 4.762 6.547 1 89.5 163 GLY B O 1
ATOM 3079 N N . LYS B 1 164 ? 12.633 3.646 7.852 1 89.31 164 LYS B N 1
ATOM 3080 C CA . LYS B 1 164 ? 13.133 4.215 9.102 1 89.31 164 LYS B CA 1
ATOM 3081 C C . LYS B 1 164 ? 14.633 3.967 9.25 1 89.31 164 LYS B C 1
ATOM 3083 O O . LYS B 1 164 ? 15.367 4.84 9.719 1 89.31 164 LYS B O 1
ATOM 3088 N N . SER B 1 165 ? 15.156 2.9 8.867 1 87.38 165 SER B N 1
ATOM 3089 C CA . SER B 1 165 ? 16.562 2.531 9.062 1 87.38 165 SER B CA 1
ATOM 3090 C C . SER B 1 165 ? 17.453 3.223 8.039 1 87.38 165 SER B C 1
ATOM 3092 O O . SER B 1 165 ? 18.5 3.783 8.406 1 87.38 165 SER B O 1
ATOM 3094 N N . LEU B 1 166 ? 17.078 3.236 6.832 1 89.56 166 LEU B N 1
ATOM 3095 C CA . LEU B 1 166 ? 17.906 3.77 5.758 1 89.56 166 LEU B CA 1
ATOM 3096 C C . LEU B 1 166 ? 17.812 5.289 5.703 1 89.56 166 LEU B C 1
ATOM 3098 O O . LEU B 1 166 ? 18.75 5.957 5.266 1 89.56 166 LEU B O 1
ATOM 3102 N N . HIS B 1 167 ? 16.719 5.766 6.012 1 93.69 167 HIS B N 1
ATOM 3103 C CA . HIS B 1 167 ? 16.438 7.199 5.961 1 93.69 167 HIS B CA 1
ATOM 3104 C C . HIS B 1 167 ? 16.266 7.773 7.363 1 93.69 167 HIS B C 1
ATOM 3106 O O . HIS B 1 167 ? 15.242 8.391 7.664 1 93.69 167 HIS B O 1
ATOM 3112 N N . ALA B 1 168 ? 17.391 7.742 7.957 1 92.44 168 ALA B N 1
ATOM 3113 C CA . ALA B 1 168 ? 17.359 8.227 9.336 1 92.44 168 ALA B CA 1
ATOM 3114 C C . ALA B 1 168 ? 17.031 9.719 9.383 1 92.44 168 ALA B C 1
ATOM 3116 O O . ALA B 1 168 ? 17.375 10.469 8.461 1 92.44 168 ALA B O 1
ATOM 3117 N N . HIS B 1 169 ? 16.312 10.289 10.305 1 95.31 169 HIS B N 1
ATOM 3118 C CA . HIS B 1 169 ? 15.992 11.68 10.594 1 95.31 169 HIS B CA 1
ATOM 3119 C C . HIS B 1 169 ? 14.945 12.219 9.633 1 95.31 169 HIS B C 1
ATOM 3121 O O . HIS B 1 169 ? 14.711 13.43 9.578 1 95.31 169 HIS B O 1
ATOM 3127 N N . TYR B 1 170 ? 14.469 11.367 8.789 1 96.75 170 TYR B N 1
ATOM 3128 C CA . TYR B 1 170 ? 13.453 11.766 7.824 1 96.75 170 TYR B CA 1
ATOM 3129 C C . TYR B 1 170 ? 12.328 12.547 8.5 1 96.75 170 TYR B C 1
ATOM 3131 O O . TYR B 1 170 ? 11.859 12.164 9.57 1 96.75 170 TYR B O 1
ATOM 3139 N N . LEU B 1 171 ? 11.922 13.68 7.863 1 97.31 171 LEU B N 1
ATOM 3140 C CA . LEU B 1 171 ? 10.781 14.477 8.297 1 97.31 171 LEU B CA 1
ATOM 3141 C C . LEU B 1 171 ? 9.703 14.523 7.219 1 97.31 171 LEU B C 1
ATOM 3143 O O . LEU B 1 171 ? 9.992 14.82 6.059 1 97.31 171 LEU B O 1
ATOM 3147 N N . GLN B 1 172 ? 8.516 14.227 7.625 1 96.31 172 GLN B N 1
ATOM 3148 C CA . GLN B 1 172 ? 7.402 14.344 6.691 1 96.31 172 GLN B CA 1
ATOM 3149 C C . GLN B 1 172 ? 7.012 15.805 6.473 1 96.31 172 GLN B C 1
ATOM 3151 O O . GLN B 1 172 ? 7.031 16.609 7.41 1 96.31 172 GLN B O 1
ATOM 3156 N N . PRO B 1 173 ? 6.621 16.125 5.227 1 98.12 173 PRO B N 1
ATOM 3157 C CA . PRO B 1 173 ? 6.086 17.469 5.008 1 98.12 173 PRO B CA 1
ATOM 3158 C C . PRO B 1 173 ? 4.719 17.672 5.652 1 98.12 173 PRO B C 1
ATOM 3160 O O . PRO B 1 173 ? 3.891 16.766 5.656 1 98.12 173 PRO B O 1
ATOM 3163 N N . LEU B 1 174 ? 4.547 18.859 6.188 1 98.5 174 LEU B N 1
ATOM 3164 C CA . LEU B 1 174 ? 3.311 19.188 6.887 1 98.5 174 LEU B CA 1
ATOM 3165 C C . LEU B 1 174 ? 2.539 20.281 6.148 1 98.5 174 LEU B C 1
ATOM 3167 O O . LEU B 1 174 ? 3.141 21.156 5.535 1 98.5 174 LEU B O 1
ATOM 3171 N N . VAL B 1 175 ? 1.261 20.156 6.27 1 98.75 175 VAL B N 1
ATOM 3172 C CA . VAL B 1 175 ? 0.353 21.219 5.867 1 98.75 175 VAL B CA 1
ATOM 3173 C C . VAL B 1 175 ? -0.538 21.609 7.043 1 98.75 175 VAL B C 1
ATOM 3175 O O . VAL B 1 175 ? -1.112 20.75 7.711 1 98.75 175 VAL B O 1
ATOM 3178 N N . ALA B 1 176 ? -0.602 22.859 7.281 1 98.75 176 ALA B N 1
ATOM 3179 C CA . ALA B 1 176 ? -1.497 23.375 8.32 1 98.75 176 ALA B CA 1
ATOM 3180 C C . ALA B 1 176 ? -2.789 23.906 7.711 1 98.75 176 ALA B C 1
ATOM 3182 O O . ALA B 1 176 ? -2.754 24.672 6.746 1 98.75 176 ALA B O 1
ATOM 3183 N N . VAL B 1 177 ? -3.811 23.516 8.312 1 98.31 177 VAL B N 1
ATOM 3184 C CA . VAL B 1 177 ? -5.141 24 7.949 1 98.31 177 VAL B CA 1
ATOM 3185 C C . VAL B 1 177 ? -5.719 24.828 9.086 1 98.31 177 VAL B C 1
ATOM 3187 O O . VAL B 1 177 ? -5.883 24.344 10.211 1 98.31 177 VAL B O 1
ATOM 3190 N N . GLN B 1 178 ? -5.965 26.031 8.758 1 98.12 178 GLN B N 1
ATOM 3191 C CA . GLN B 1 178 ? -6.586 26.938 9.727 1 98.12 178 GLN B CA 1
ATOM 3192 C C . GLN B 1 178 ? -8.07 27.125 9.43 1 98.12 178 GLN B C 1
ATOM 3194 O O . GLN B 1 178 ? -8.438 27.516 8.312 1 98.12 178 GLN B O 1
ATOM 3199 N N . LEU B 1 179 ? -8.875 26.859 10.43 1 96.12 179 LEU B N 1
ATOM 3200 C CA . LEU B 1 179 ? -10.32 26.984 10.273 1 96.12 179 LEU B CA 1
ATOM 3201 C C . LEU B 1 179 ? -10.844 28.25 10.922 1 96.12 179 LEU B C 1
ATOM 3203 O O . LEU B 1 179 ? -11.016 28.312 12.148 1 96.12 179 LEU B O 1
ATOM 3207 N N . ALA B 1 180 ? -11.094 29.219 10.055 1 95.31 180 ALA B N 1
ATOM 3208 C CA . ALA B 1 180 ? -11.703 30.453 10.562 1 95.31 180 ALA B CA 1
ATOM 3209 C C . ALA B 1 180 ? -13.219 30.312 10.68 1 95.31 180 ALA B C 1
ATOM 3211 O O . ALA B 1 180 ? -13.945 30.531 9.711 1 95.31 180 ALA B O 1
ATOM 3212 N N . ILE B 1 181 ? -13.672 30.031 11.891 1 92.38 181 ILE B N 1
ATOM 3213 C CA . ILE B 1 181 ? -15.078 29.719 12.117 1 92.38 181 ILE B CA 1
ATOM 3214 C C . ILE B 1 181 ? -15.859 31 12.367 1 92.38 181 ILE B C 1
ATOM 3216 O O . ILE B 1 181 ? -15.461 31.828 13.195 1 92.38 181 ILE B O 1
ATOM 3220 N N . ASN B 1 182 ? -16.906 31.156 11.594 1 86.75 182 ASN B N 1
ATOM 3221 C CA . ASN B 1 182 ? -17.766 32.312 11.781 1 86.75 182 ASN B CA 1
ATOM 3222 C C . ASN B 1 182 ? -18.547 32.25 13.094 1 86.75 182 ASN B C 1
ATOM 3224 O O . ASN B 1 182 ? -19.078 31.188 13.445 1 86.75 182 ASN B O 1
ATOM 3228 N N . SER B 1 183 ? -18.594 33.312 13.812 1 74.38 183 SER B N 1
ATOM 3229 C CA . SER B 1 183 ? -19.203 33.406 15.133 1 74.38 183 SER B CA 1
ATOM 3230 C C . SER B 1 183 ? -20.688 33.062 15.078 1 74.38 183 SER B C 1
ATOM 3232 O O . SER B 1 183 ? -21.25 32.531 16.047 1 74.38 183 SER B O 1
ATOM 3234 N N . ASN B 1 184 ? -21.266 33.406 14.039 1 66.69 184 ASN B N 1
ATOM 3235 C CA . ASN B 1 184 ? -22.688 33.094 13.93 1 66.69 184 ASN B CA 1
ATOM 3236 C C . ASN B 1 184 ? -22.938 31.594 13.773 1 66.69 184 ASN B C 1
ATOM 3238 O O . ASN B 1 184 ? -24.078 31.141 13.844 1 66.69 184 ASN B O 1
ATOM 3242 N N . SER B 1 185 ? -21.984 30.906 13.547 1 61.09 185 SER B N 1
ATOM 3243 C CA . SER B 1 185 ? -22.078 29.469 13.281 1 61.09 185 SER B CA 1
ATOM 3244 C C . SER B 1 185 ? -21.734 28.656 14.523 1 61.09 185 SER B C 1
ATOM 3246 O O . SER B 1 185 ? -21.5 27.453 14.438 1 61.09 185 SER B O 1
ATOM 3248 N N . THR B 1 186 ? -22.047 29.406 15.625 1 65.56 186 THR B N 1
ATOM 3249 C CA . THR B 1 186 ? -21.656 28.906 16.938 1 65.56 186 THR B CA 1
ATOM 3250 C C . THR B 1 186 ? -22.625 27.828 17.422 1 65.56 186 THR B C 1
ATOM 3252 O O . THR B 1 186 ? -23.797 27.828 17.047 1 65.56 186 THR B O 1
ATOM 3255 N N . LYS B 1 187 ? -22.375 26.703 17.656 1 72.56 187 LYS B N 1
ATOM 3256 C CA . LYS B 1 187 ? -23.109 25.656 18.359 1 72.56 187 LYS B CA 1
ATOM 3257 C C . LYS B 1 187 ? -23.344 24.453 17.438 1 72.56 187 LYS B C 1
ATOM 3259 O O . LYS B 1 187 ? -23.75 23.391 17.906 1 72.56 187 LYS B O 1
ATOM 3264 N N . GLU B 1 188 ? -22.953 24.797 16.172 1 82.06 188 GLU B N 1
ATOM 3265 C CA . GLU B 1 188 ? -23.203 23.641 15.32 1 82.06 188 GLU B CA 1
ATOM 3266 C C . GLU B 1 188 ? -21.891 22.953 14.93 1 82.06 188 GLU B C 1
ATOM 3268 O O . GLU B 1 188 ? -20.844 23.578 14.875 1 82.06 188 GLU B O 1
ATOM 3273 N N . GLU B 1 189 ? -22.047 21.734 14.703 1 89.69 189 GLU B N 1
ATOM 3274 C CA . GLU B 1 189 ? -20.922 20.922 14.242 1 89.69 189 GLU B CA 1
ATOM 3275 C C . GLU B 1 189 ? -20.641 21.172 12.758 1 89.69 189 GLU B C 1
ATOM 3277 O O . GLU B 1 189 ? -21.562 21.266 11.953 1 89.69 189 GLU B O 1
ATOM 3282 N N . ILE B 1 190 ? -19.406 21.406 12.477 1 91.81 190 ILE B N 1
ATOM 3283 C CA . ILE B 1 190 ? -18.969 21.594 11.102 1 91.81 190 ILE B CA 1
ATOM 3284 C C . ILE B 1 190 ? -18.156 20.391 10.641 1 91.81 190 ILE B C 1
ATOM 3286 O O . ILE B 1 190 ? -17.172 20.016 11.266 1 91.81 190 ILE B O 1
ATOM 3290 N N . ALA B 1 191 ? -18.547 19.781 9.555 1 93.19 191 ALA B N 1
ATOM 3291 C CA . ALA B 1 191 ? -17.828 18.641 8.984 1 93.19 191 ALA B CA 1
ATOM 3292 C C . ALA B 1 191 ? -16.812 19.094 7.93 1 93.19 191 ALA B C 1
ATOM 3294 O O . ALA B 1 191 ? -17.172 19.828 7.004 1 93.19 191 ALA B O 1
ATOM 3295 N N . ILE B 1 192 ? -15.617 18.625 8.117 1 94.19 192 ILE B N 1
ATOM 3296 C CA . ILE B 1 192 ? -14.531 18.984 7.203 1 94.19 192 ILE B CA 1
ATOM 3297 C C . ILE B 1 192 ? -13.969 17.719 6.559 1 94.19 192 ILE B C 1
ATOM 3299 O O . ILE B 1 192 ? -13.766 16.703 7.23 1 94.19 192 ILE B O 1
ATOM 3303 N N . GLU B 1 193 ? -13.734 17.766 5.281 1 94.75 193 GLU B N 1
ATOM 3304 C CA . GLU B 1 193 ? -13.062 16.688 4.555 1 94.75 193 GLU B CA 1
ATOM 3305 C C . GLU B 1 193 ? -11.836 17.219 3.807 1 94.75 193 GLU B C 1
ATOM 3307 O O . GLU B 1 193 ? -11.922 18.203 3.076 1 94.75 193 GLU B O 1
ATOM 3312 N N . CYS B 1 194 ? -10.766 16.594 4.02 1 95.75 194 CYS B N 1
ATOM 3313 C CA . CYS B 1 194 ? -9.531 16.953 3.334 1 95.75 194 CYS B CA 1
ATOM 3314 C C . CYS B 1 194 ? -9.102 15.859 2.369 1 95.75 194 CYS B C 1
ATOM 3316 O O . CYS B 1 194 ? -9.219 14.672 2.682 1 95.75 194 CYS B O 1
ATOM 3318 N N . LYS B 1 195 ? -8.562 16.312 1.233 1 96.75 195 LYS B N 1
ATOM 3319 C CA . LYS B 1 195 ? -8.125 15.383 0.198 1 96.75 195 LYS B CA 1
ATOM 3320 C C . LYS B 1 195 ? -6.77 15.805 -0.37 1 96.75 195 LYS B C 1
ATOM 3322 O O . LYS B 1 195 ? -6.422 16.984 -0.365 1 96.75 195 LYS B O 1
ATOM 3327 N N . ILE B 1 196 ? -6.055 14.789 -0.807 1 96.81 196 ILE B N 1
ATOM 3328 C CA . ILE B 1 196 ? -4.848 15.078 -1.578 1 96.81 196 ILE B CA 1
ATOM 3329 C C . ILE B 1 196 ? -5.219 15.328 -3.039 1 96.81 196 ILE B C 1
ATOM 3331 O O . ILE B 1 196 ? -5.902 14.516 -3.66 1 96.81 196 ILE B O 1
ATOM 3335 N N . LEU B 1 197 ? -4.812 16.406 -3.551 1 97.38 197 LEU B N 1
ATOM 3336 C CA . LEU B 1 197 ? -5.051 16.766 -4.949 1 97.38 197 LEU B CA 1
ATOM 3337 C C . LEU B 1 197 ? -3.744 17.094 -5.652 1 97.38 197 LEU B C 1
ATOM 3339 O O . LEU B 1 197 ? -2.693 17.188 -5.016 1 97.38 197 LEU B O 1
ATOM 3343 N N . GLY B 1 198 ? -3.799 17.234 -6.988 1 97.38 198 GLY B N 1
ATOM 3344 C CA . GLY B 1 198 ? -2.666 17.719 -7.758 1 97.38 198 GLY B CA 1
ATOM 3345 C C . GLY B 1 198 ? -1.664 16.641 -8.094 1 97.38 198 GLY B C 1
ATOM 3346 O O . GLY B 1 198 ? -0.633 16.906 -8.719 1 97.38 198 GLY B O 1
ATOM 3347 N N . SER B 1 199 ? -1.927 15.453 -7.652 1 96 199 SER B N 1
ATOM 3348 C CA . SER B 1 199 ? -1.06 14.312 -7.934 1 96 199 SER B CA 1
ATOM 3349 C C . SER B 1 199 ? -1.819 13.211 -8.656 1 96 199 SER B C 1
ATOM 3351 O O . SER B 1 199 ? -2.502 12.398 -8.031 1 96 199 SER B O 1
ATOM 3353 N N . PRO B 1 200 ? -1.595 13.07 -9.953 1 93.38 200 PRO B N 1
ATOM 3354 C CA . PRO B 1 200 ? -2.389 12.133 -10.758 1 93.38 200 PRO B CA 1
ATOM 3355 C C . PRO B 1 200 ? -2.186 10.68 -10.336 1 93.38 200 PRO B C 1
ATOM 3357 O O . PRO B 1 200 ? -3.059 9.836 -10.57 1 93.38 200 PRO B O 1
ATOM 3360 N N . ASN B 1 201 ? -1.051 10.445 -9.703 1 90.12 201 ASN B N 1
ATOM 3361 C CA . ASN B 1 201 ? -0.796 9.055 -9.367 1 90.12 201 ASN B CA 1
ATOM 3362 C C . ASN B 1 201 ? -1.263 8.719 -7.957 1 90.12 201 ASN B C 1
ATOM 3364 O O . ASN B 1 201 ? -1.091 7.59 -7.492 1 90.12 201 ASN B O 1
ATOM 3368 N N . LEU B 1 202 ? -1.799 9.586 -7.266 1 91.62 202 LEU B N 1
ATOM 3369 C CA . LEU B 1 202 ? -2.338 9.336 -5.934 1 91.62 202 LEU B CA 1
ATOM 3370 C C . LEU B 1 202 ? -3.863 9.352 -5.953 1 91.62 202 LEU B C 1
ATOM 3372 O O . LEU B 1 202 ? -4.473 10.281 -6.488 1 91.62 202 LEU B O 1
ATOM 3376 N N . LYS B 1 203 ? -4.363 8.312 -5.371 1 86.19 203 LYS B N 1
ATOM 3377 C CA . LYS B 1 203 ? -5.82 8.227 -5.281 1 86.19 203 LYS B CA 1
ATOM 3378 C C . LYS B 1 203 ? -6.352 9.07 -4.129 1 86.19 203 LYS B C 1
ATOM 3380 O O . LYS B 1 203 ? -5.691 9.211 -3.096 1 86.19 203 LYS B O 1
ATOM 3385 N N . ASN B 1 204 ? -7.422 9.57 -4.41 1 87.69 204 ASN B N 1
ATOM 3386 C CA . ASN B 1 204 ? -8.102 10.336 -3.367 1 87.69 204 ASN B CA 1
ATOM 3387 C C . ASN B 1 204 ? -9.57 9.945 -3.254 1 87.69 204 ASN B C 1
ATOM 3389 O O . ASN B 1 204 ? -10.336 10.594 -2.537 1 87.69 204 ASN B O 1
ATOM 3393 N N . GLU B 1 205 ? -9.906 9.062 -4.07 1 85.38 205 GLU B N 1
ATOM 3394 C CA . GLU B 1 205 ? -11.227 8.438 -4.059 1 85.38 205 GLU B CA 1
ATOM 3395 C C . GLU B 1 205 ? -11.156 6.98 -4.496 1 85.38 205 GLU B C 1
ATOM 3397 O O . GLU B 1 205 ? -10.711 6.68 -5.605 1 85.38 205 GLU B O 1
ATOM 3402 N N . ASP B 1 206 ? -11.227 6.191 -3.598 1 79.12 206 ASP B N 1
ATOM 3403 C CA . ASP B 1 206 ? -11.172 4.758 -3.871 1 79.12 206 ASP B CA 1
ATOM 3404 C C . ASP B 1 206 ? -12.414 4.047 -3.334 1 79.12 206 ASP B C 1
ATOM 3406 O O . ASP B 1 206 ? -12.781 4.223 -2.17 1 79.12 206 ASP B O 1
ATOM 3410 N N . ASP B 1 207 ? -13.031 3.33 -4.215 1 75 207 ASP B N 1
ATOM 3411 C CA . ASP B 1 207 ? -14.242 2.625 -3.826 1 75 207 ASP B CA 1
ATOM 3412 C C . ASP B 1 207 ? -13.938 1.485 -2.859 1 75 207 ASP B C 1
ATOM 3414 O O . ASP B 1 207 ? -14.781 1.099 -2.055 1 75 207 ASP B O 1
ATOM 3418 N N . ARG B 1 208 ? -12.75 1.02 -3 1 68.75 208 ARG B N 1
ATOM 3419 C CA . ARG B 1 208 ? -12.383 -0.114 -2.158 1 68.75 208 ARG B CA 1
ATOM 3420 C C . ARG B 1 208 ? -11.914 0.353 -0.787 1 68.75 208 ARG B C 1
ATOM 3422 O O . ARG B 1 208 ? -12.25 -0.255 0.232 1 68.75 208 ARG B O 1
ATOM 3429 N N . ASP B 1 209 ? -11.125 1.453 -0.726 1 76.06 209 ASP B N 1
ATOM 3430 C CA . ASP B 1 209 ? -10.578 2.014 0.503 1 76.06 209 ASP B CA 1
ATOM 3431 C C . ASP B 1 209 ? -10.945 3.488 0.651 1 76.06 209 ASP B C 1
ATOM 3433 O O . ASP B 1 209 ? -10.32 4.355 0.041 1 76.06 209 ASP B O 1
ATOM 3437 N N . LYS B 1 210 ? -11.797 3.852 1.528 1 76.44 210 LYS B N 1
ATOM 3438 C CA . LYS B 1 210 ? -12.344 5.195 1.693 1 76.44 210 LYS B CA 1
ATOM 3439 C C . LYS B 1 210 ? -11.344 6.121 2.373 1 76.44 210 LYS B C 1
ATOM 3441 O O . LYS B 1 210 ? -11.547 7.332 2.43 1 76.44 210 LYS B O 1
ATOM 3446 N N . PHE B 1 211 ? -10.234 5.648 2.857 1 79.69 211 PHE B N 1
ATOM 3447 C CA . PHE B 1 211 ? -9.273 6.457 3.605 1 79.69 211 PHE B CA 1
ATOM 3448 C C . PHE B 1 211 ? -8.055 6.77 2.752 1 79.69 211 PHE B C 1
ATOM 3450 O O . PHE B 1 211 ? -7.156 7.492 3.189 1 79.69 211 PHE B O 1
ATOM 3457 N N . LEU B 1 212 ? -8.109 6.246 1.632 1 86.94 212 LEU B N 1
ATOM 3458 C CA . LEU B 1 212 ? -6.973 6.488 0.753 1 86.94 212 LEU B CA 1
ATOM 3459 C C . LEU B 1 212 ? -7 7.914 0.21 1 86.94 212 LEU B C 1
ATOM 3461 O O . LEU B 1 212 ? -7.898 8.273 -0.551 1 86.94 212 LEU B O 1
ATOM 3465 N N . GLY B 1 213 ? -6.102 8.688 0.672 1 91.19 213 GLY B N 1
ATOM 3466 C CA . GLY B 1 213 ? -5.906 10.031 0.151 1 91.19 213 GLY B CA 1
ATOM 3467 C C . GLY B 1 213 ? -6.883 11.039 0.726 1 91.19 213 GLY B C 1
ATOM 3468 O O . GLY B 1 213 ? -7.047 12.133 0.179 1 91.19 213 GLY B O 1
ATOM 3469 N N . ARG B 1 214 ? -7.52 10.672 1.774 1 92.56 214 ARG B N 1
ATOM 3470 C CA . ARG B 1 214 ? -8.508 11.594 2.33 1 92.56 214 ARG B CA 1
ATOM 3471 C C . ARG B 1 214 ? -8.68 11.375 3.83 1 92.56 214 ARG B C 1
ATOM 3473 O O . ARG B 1 214 ? -8.297 10.32 4.355 1 92.56 214 ARG B O 1
ATOM 3480 N N . ILE B 1 215 ? -9.273 12.391 4.48 1 91.38 215 ILE B N 1
ATOM 3481 C CA . ILE B 1 215 ? -9.609 12.312 5.898 1 91.38 215 ILE B CA 1
ATOM 3482 C C . ILE B 1 215 ? -10.734 13.297 6.215 1 91.38 215 ILE B C 1
ATOM 3484 O O . ILE B 1 215 ? -10.812 14.367 5.613 1 91.38 215 ILE B O 1
ATOM 3488 N N . ALA B 1 216 ? -11.586 12.852 7.07 1 91.94 216 ALA B N 1
ATOM 3489 C CA . ALA B 1 216 ? -12.703 13.695 7.484 1 91.94 216 ALA B CA 1
ATOM 3490 C C . ALA B 1 216 ? -12.734 13.859 9 1 91.94 216 ALA B C 1
ATOM 3492 O O . ALA B 1 216 ? -12.406 12.93 9.742 1 91.94 216 ALA B O 1
ATOM 3493 N N . PHE B 1 217 ? -13.125 15.055 9.414 1 92.5 217 PHE B N 1
ATOM 3494 C CA . PHE B 1 217 ? -13.273 15.336 10.844 1 92.5 217 PHE B CA 1
ATOM 3495 C C . PHE B 1 217 ? -14.312 16.422 11.07 1 92.5 217 PHE B C 1
ATOM 3497 O O . PHE B 1 217 ? -14.75 17.094 10.125 1 92.5 217 PHE B O 1
ATOM 3504 N N . LYS B 1 218 ? -14.68 16.516 12.312 1 92 218 LYS B N 1
ATOM 3505 C CA . LYS B 1 218 ? -15.695 17.5 12.68 1 92 218 LYS B CA 1
ATOM 3506 C C . LYS B 1 218 ? -15.172 18.453 13.742 1 92 218 LYS B C 1
ATOM 3508 O O . LYS B 1 218 ? -14.383 18.078 14.602 1 92 218 LYS B O 1
ATOM 3513 N N . VAL B 1 219 ? -15.711 19.688 13.633 1 92.12 219 VAL B N 1
ATOM 3514 C CA . VAL B 1 219 ? -15.328 20.703 14.609 1 92.12 219 VAL B CA 1
ATOM 3515 C C . VAL B 1 219 ? -16.562 21.438 15.117 1 92.12 219 VAL B C 1
ATOM 3517 O O . VAL B 1 219 ? -17.453 21.797 14.336 1 92.12 219 VAL B O 1
ATOM 3520 N N . GLN B 1 220 ? -16.609 21.531 16.391 1 91.94 220 GLN B N 1
ATOM 3521 C CA . GLN B 1 220 ? -17.656 22.312 17.047 1 91.94 220 GLN B CA 1
ATOM 3522 C C . GLN B 1 220 ? -17.047 23.344 18 1 91.94 220 GLN B C 1
ATOM 3524 O O . GLN B 1 220 ? -16.281 22.984 18.906 1 91.94 220 GLN B O 1
ATOM 3529 N N . MET B 1 221 ? -17.406 24.609 17.828 1 92.75 221 MET B N 1
ATOM 3530 C CA . MET B 1 221 ? -16.875 25.703 18.656 1 92.75 221 MET B CA 1
ATOM 3531 C C . MET B 1 221 ? -18.016 26.438 19.359 1 92.75 221 MET B C 1
ATOM 3533 O O . MET B 1 221 ? -19.062 26.688 18.766 1 92.75 221 MET B O 1
ATOM 3537 N N . THR B 1 222 ? -17.781 26.703 20.594 1 90.75 222 THR B N 1
ATOM 3538 C CA . THR B 1 222 ? -18.688 27.578 21.344 1 90.75 222 THR B CA 1
ATOM 3539 C C . THR B 1 222 ? -17.953 28.844 21.797 1 90.75 222 THR B C 1
ATOM 3541 O O . THR B 1 222 ? -16.734 28.938 21.672 1 90.75 222 THR B O 1
ATOM 3544 N N . GLU B 1 223 ? -18.797 29.891 22.203 1 87.38 223 GLU B N 1
ATOM 3545 C CA . GLU B 1 223 ? -18.234 31.172 22.625 1 87.38 223 GLU B CA 1
ATOM 3546 C C . GLU B 1 223 ? -18.375 31.359 24.141 1 87.38 223 GLU B C 1
ATOM 3548 O O . GLU B 1 223 ? -19.328 30.891 24.734 1 87.38 223 GLU B O 1
#

Secondary structure (DSSP, 8-state):
---------S------SPPPPPBEEEES--SSTTEEEEETT-GGGGHHHHHHHHHHHGGGSGGG-TT-B-PPTTS----TT-SSPP-B---GGGGGGGSSSS-TTTTGGGT--EEEEEEPP-BT----S--EEEEEESSTTSEEEEEESGGGB--GGG--B--TTTTTT-----EEEEEEE-GGGTTSEEEEEEEEES-TTS-S--SS-TTBTEEEEEEEEE-/---------S------SPPPPPBEEEES--SSTTEEEEETT-GGGGHHHHHHHHHHHGGGSGGG-TT-B---TTS----TT-SSPP-B---GGGGGGGSSSS-TTTTGGGT--EEEEEEPP-BT----S--EEEEEESSTTSEEEEEESGGGB--GGG--B--TTTTTT-----EEEEEEE-GGGTTSEEEEEEEEES-TTS-S--SS-TTBTEEEEEEEEE-

Organism: Columba livia (NCBI:txid8932)

Nearest PDB structures (foldseek):
  7w47-assembly1_B  TM=8.868E-01  e=6.239E-25  Sus scrofa
  8ijl-assembly1_B  TM=8.660E-01  e=6.599E-24  Rattus
  8jbk-assembly2_D  TM=8.683E-01  e=6.165E-23  Sus scrofa
  8ijm-assembly1_B  TM=8.634E-01  e=1.564E-22  Rattus
  7x24-assembly1_B  TM=8.705E-01  e=5.759E-22  Rattus norvegicus

Foldseek 3Di:
DCPPPPPPPPPPPPPPPDFAFWFKDKAPQDPPPQEAEAELQDCVRCVVRLVRLVVVCPLQDPVNCPQADDFDWAAAADDPPPQADHAHHDDLCLQPLQSCPVPSSSCSNVQWHKMKMFTDAIAQDQFDFWKAKDKDWPDPPFKDKAKGPHRRTFIRHLDDDHDCVRHPSYDTDMMMIIIRGDQVNAPDKIKMKMFIDRTPSFDGDDPVDNRRGMDMHIYHYHD/DCPPPPDPPPPPVPPPPDFAFWFKDKAPQDPPPQEAEAALQDCVRCVVRLVRLVVVCPLQDPVNCPQADDFDWAAAADDVPPQADHAHHDDLCLAPLQSCPVPSSSCSNVQWHKMKMFTDAIAQDQFDFWKAKDKDWPDPPFKDKAKGPHRRTFIRHLDDDHDCVRHPSYDTDMMMIIIRGDQVNAFDKIKMKMFIDRTPSFDGDDPVDNRRGMDMHIYHYHD